Protein AF-A0A3D5BT63-F1 (afdb_monomer)

Foldseek 3Di:
DDPQLLVLLVPDPDDQDDPQLVVLLVVVLVCVVVLQAEEEEAEDVLQCLVVSVVNSVVVDPFAEDEFEDDLVDAPVVRQQVVQDDDDDNDGVLLVCLLVLGAYEYEYHQLLSHDLVNLVVSLVSVVSSVVSNHRHHYYYYHHPNNLVRCPDPSNVSSVVSYDDYHYRDFDDLVSLLVLLQVSQVSSVHDSCLAVDCNVLSVVCVRNNRSSNVLSSVQSVVCVVVVHRDYSVVVVPPDPPVVPDDDDDPDDDDDDDDDDPPPDPPVVVVVVVVVVVVVVVVVVVVVCVVCVPDPVVVVVPPPDDDDDDDDDDDDDDDDDDDDDDDDPPPDDQDAAEDEADAAFKWWWPDKALDPVRVLVCVVVCPPLPWAKEWDFDPDVSIMIIITTHTDSHPVRNCVSCVVVVNNVIDIDGFFKWKKWDQDADPVSLQLLCVLLVHPGNDCSQWDDDPRHIIGTYDGHPDPVRSVVSQVSSVVSVTHMHMYGYD

Sequence (484 aa):
MTDSPFDTASGSTLHFTTPQLEDVFDSVLNEIQSLRPLSCVIGFPKSGKTAFLDRLKTAIDIETLSLAASSEQTLFHILMMHTTPQGESKPVLSKLLREKKRLVLFIDNAHLLTDGDFAFLASLFGLAKQHQSGLQVVLVGNGEIVHRLARPENRAIYSMLGAVWTLPKLTREQSREYIGFLLENAGLAADLISNPEPLIKKAAGVIGILRMLTVTLALRALSTKEACNAEDVLECAPEAAAHPRETPSTAPAPTQHMGARMPRWGVLVLALSMCGIIGLLVFFLSWLMPDLHIMDLVLRSEGTAREATPAPPVPKMEPRPAGPVMQSVAKTVFRKRTKDGPYSVQLGSFATMEAMLLHLPRFKDLDQNLFWNRESGTPASFSLFVGRFESFEQARDYGREHDLQDTQVVFRPFVGTVGPLTNPEQIRHASLLLGLQEPLKVFEQDLVSGVEIQFALERSREDALNQCMEAEKKGMSCAVTQYE

pLDDT: mean 80.8, std 18.03, range [30.97, 98.19]

Radius of gyration: 30.49 Å; Cα contacts (8 Å, |Δi|>4): 651; chains: 1; bounding box: 82×73×83 Å

Secondary structure (DSSP, 8-state):
-PPPHHHHHHT-------HHHHHHHHHHHHHHHTT-SEEEEE--TTSSHHHHHHHHHHH--SEEEEEE--SSS-HHHHHHHHH-SSS--S-HHHHHHHTT--EEEEEETGGG--HHHHHHHHHHHHHHHHTT--EEEEEEE-THHHHHHTSGGGHHHHTTEEEEEEPPPPPHHHHHHHHHHHHHHTT--TTSSS--HHHHHHHTT-HHHHHHHHHHHHHHHHHHTSPPPTHHHHS----TT--------PPPPP---------THHHHHHHHHHHHHHHHHHHHHHHH-TT--GGGTTS---PPP-PPPPPPPPPPPPPPPP----------EEEE--SS--EEEEEEEESSHHHHHHHGGGGGGG-S-EEEEEE--SS-EEEEEEEEESSHHHHHHHHHHTT-TTSEEEE--EEEEEEEE-SHHHHHHHHHHTT-SS--GGGEEEETTEEEEEEEEESSHHHHHHHHHHHHHTT--EEEEEE-

Nearest PDB structures (foldseek):
  7jgr-assembly1_G  TM=7.263E-01  e=8.117E-08  Drosophila melanogaster
  8s0e-assembly1_G  TM=6.514E-01  e=2.762E-07  Homo sapiens
  3hte-assembly1_F  TM=3.970E-01  e=8.528E-05  Escherichia coli K-12
  6qem-assembly1_H  TM=5.641E-01  e=6.550E-03  Escherichia coli
  1c4o-assembly1_A  TM=2.179E-01  e=3.809E-01  Thermus thermophilus HB8

Mean predicted aligned error: 18.2 Å

Structure (mmCIF, N/CA/C/O backbone):
data_AF-A0A3D5BT63-F1
#
_entry.id   AF-A0A3D5BT63-F1
#
loop_
_atom_site.group_PDB
_atom_site.id
_atom_site.type_symbol
_atom_site.label_atom_id
_atom_site.label_alt_id
_atom_site.label_comp_id
_atom_site.label_asym_id
_atom_site.label_entity_id
_atom_site.label_seq_id
_atom_site.pdbx_PDB_ins_code
_atom_site.Cartn_x
_atom_site.Cartn_y
_atom_site.Cartn_z
_atom_site.occupancy
_atom_site.B_iso_or_equiv
_atom_site.auth_seq_id
_atom_site.auth_comp_id
_atom_site.auth_asym_id
_atom_site.auth_atom_id
_atom_site.pdbx_PDB_model_num
ATOM 1 N N . MET A 1 1 ? -11.679 9.552 -33.749 1.00 37.09 1 MET A N 1
ATOM 2 C CA . MET A 1 1 ? -11.743 9.109 -32.345 1.00 37.09 1 MET A CA 1
ATOM 3 C C . MET A 1 1 ? -12.129 7.647 -32.390 1.00 37.09 1 MET A C 1
ATOM 5 O O . MET A 1 1 ? -13.291 7.342 -32.590 1.00 37.09 1 MET A O 1
ATOM 9 N N . THR A 1 2 ? -11.134 6.768 -32.428 1.00 48.16 2 THR A N 1
ATOM 10 C CA . THR A 1 2 ? -11.323 5.318 -32.334 1.00 48.16 2 THR A CA 1
ATOM 11 C C . THR A 1 2 ? -11.264 4.974 -30.856 1.00 48.16 2 THR A C 1
ATOM 13 O O . THR A 1 2 ? -10.234 5.245 -30.236 1.00 48.16 2 THR A O 1
ATOM 16 N N . ASP A 1 3 ? -12.360 4.463 -30.298 1.00 66.94 3 ASP A N 1
ATOM 17 C CA . ASP A 1 3 ? -12.400 3.986 -28.914 1.00 66.94 3 ASP A CA 1
ATOM 18 C C . ASP A 1 3 ? -11.272 2.970 -28.694 1.00 66.94 3 ASP A C 1
ATOM 20 O O . ASP A 1 3 ? -10.987 2.144 -29.569 1.00 66.94 3 ASP A O 1
ATOM 24 N N . SER A 1 4 ? -10.569 3.073 -27.563 1.00 72.94 4 SER A N 1
ATOM 25 C CA . SER A 1 4 ? -9.478 2.150 -27.258 1.00 72.94 4 SER A CA 1
ATOM 26 C C . SER A 1 4 ? -10.053 0.736 -27.128 1.00 72.94 4 SER A C 1
ATOM 28 O O . SER A 1 4 ? -11.036 0.557 -26.405 1.00 72.94 4 SER A O 1
ATOM 30 N N . PRO A 1 5 ? -9.442 -0.298 -27.735 1.00 74.00 5 PRO A N 1
ATOM 31 C CA . PRO A 1 5 ? -9.928 -1.678 -27.617 1.00 74.00 5 PRO A CA 1
ATOM 32 C C . PRO A 1 5 ? -9.968 -2.175 -26.156 1.00 74.00 5 PRO A C 1
ATOM 34 O O . PRO A 1 5 ? -10.695 -3.110 -25.820 1.00 74.00 5 PRO A O 1
ATOM 37 N N . PHE A 1 6 ? -9.233 -1.509 -25.260 1.00 76.38 6 PHE A N 1
ATOM 38 C CA . PHE A 1 6 ? -9.204 -1.795 -23.826 1.00 76.38 6 PHE A CA 1
ATOM 39 C C . PHE A 1 6 ? -10.313 -1.105 -23.016 1.00 76.38 6 PHE A C 1
ATOM 41 O O . PHE A 1 6 ? -10.564 -1.502 -21.874 1.00 76.38 6 PHE A O 1
ATOM 48 N N . ASP A 1 7 ? -10.999 -0.107 -23.576 1.00 67.69 7 ASP A N 1
ATOM 49 C CA . ASP A 1 7 ? -12.104 0.574 -22.890 1.00 67.69 7 ASP A CA 1
ATOM 50 C C . ASP A 1 7 ? -13.349 -0.321 -22.875 1.00 67.69 7 ASP A C 1
ATOM 52 O O . ASP A 1 7 ? -13.989 -0.473 -21.835 1.00 67.69 7 ASP A O 1
ATOM 56 N N . THR A 1 8 ? -13.609 -1.047 -23.969 1.00 57.47 8 THR A N 1
ATOM 57 C CA . THR A 1 8 ? -14.635 -2.102 -24.042 1.00 57.47 8 THR A CA 1
ATOM 58 C C . THR A 1 8 ? -14.369 -3.261 -23.081 1.00 57.47 8 THR A C 1
ATOM 60 O O . THR A 1 8 ? -15.303 -3.777 -22.468 1.00 57.47 8 THR A O 1
ATOM 63 N N . ALA A 1 9 ? -13.100 -3.628 -22.868 1.00 53.59 9 ALA A N 1
ATOM 64 C CA . ALA A 1 9 ? -12.721 -4.680 -21.922 1.00 53.59 9 ALA A CA 1
ATOM 65 C C . ALA A 1 9 ? -13.015 -4.297 -20.458 1.00 53.59 9 ALA A C 1
ATOM 67 O O . ALA A 1 9 ? -13.277 -5.169 -19.630 1.00 53.59 9 ALA A O 1
ATOM 68 N N . SER A 1 10 ? -13.037 -2.997 -20.140 1.00 50.94 10 SER A N 1
ATOM 69 C CA . SER A 1 10 ? -13.349 -2.488 -18.795 1.00 50.94 10 SER A CA 1
ATOM 70 C C . SER A 1 10 ? -14.804 -2.733 -18.383 1.00 50.94 10 SER A C 1
ATOM 72 O O . SER A 1 10 ? -15.089 -2.792 -17.191 1.00 50.94 10 SER A O 1
ATOM 74 N N . GLY A 1 11 ? -15.709 -2.882 -19.358 1.00 49.03 11 GLY A N 1
ATOM 75 C CA . GLY A 1 11 ? -17.116 -3.224 -19.135 1.00 49.03 11 GLY A CA 1
ATOM 76 C C . GLY A 1 11 ? -17.414 -4.725 -19.175 1.00 49.03 11 GLY A C 1
ATOM 77 O O . GLY A 1 11 ? -18.548 -5.120 -18.912 1.00 49.03 11 GLY A O 1
ATOM 78 N N . SER A 1 12 ? -16.432 -5.568 -19.514 1.00 53.25 12 SER A N 1
ATOM 79 C CA . SER A 1 12 ? -16.627 -7.018 -19.537 1.00 53.25 12 SER A CA 1
ATOM 80 C C . SER A 1 12 ? -16.639 -7.575 -18.109 1.00 53.25 12 SER A C 1
ATOM 82 O O . SER A 1 12 ? -15.803 -7.221 -17.282 1.00 53.25 12 SER A O 1
ATOM 84 N N . THR A 1 13 ? -17.584 -8.469 -17.811 1.00 59.44 13 THR A N 1
ATOM 85 C CA . THR A 1 13 ? -17.728 -9.144 -16.503 1.00 59.44 13 THR A CA 1
ATOM 86 C C . THR A 1 13 ? -16.631 -10.178 -16.235 1.00 59.44 13 THR A C 1
ATOM 88 O O . THR A 1 13 ? -16.687 -10.911 -15.247 1.00 59.44 13 THR A O 1
ATOM 91 N N . LEU A 1 14 ? -15.659 -10.299 -17.141 1.00 77.19 14 LEU A N 1
ATOM 92 C CA . LEU A 1 14 ? -14.572 -11.250 -17.028 1.00 77.19 14 LEU A CA 1
ATOM 93 C C . LEU A 1 14 ? -13.526 -10.682 -16.070 1.00 77.19 14 LEU A C 1
ATOM 95 O O . LEU A 1 14 ? -12.903 -9.651 -16.320 1.00 77.19 14 LEU A O 1
ATOM 99 N N . HIS A 1 15 ? -13.328 -11.381 -14.959 1.00 86.12 15 HIS A N 1
ATOM 100 C CA . HIS A 1 15 ? -12.287 -11.082 -13.988 1.00 86.12 15 HIS A CA 1
ATOM 101 C C . HIS A 1 15 ? -11.164 -12.101 -14.143 1.00 86.12 15 HIS A C 1
ATOM 103 O O . HIS A 1 15 ? -11.422 -13.301 -14.198 1.00 86.12 15 HIS A O 1
ATOM 109 N N . PHE A 1 16 ? -9.916 -11.633 -14.190 1.00 91.50 16 PHE A N 1
ATOM 110 C CA . PHE A 1 16 ? -8.779 -12.538 -14.087 1.00 91.50 16 PHE A CA 1
ATOM 111 C C . PHE A 1 16 ? -8.704 -13.094 -12.671 1.00 91.50 16 PHE A C 1
ATOM 113 O O . PHE A 1 16 ? -8.822 -12.341 -11.698 1.00 91.50 16 PHE A O 1
ATOM 120 N N . THR A 1 17 ? -8.488 -14.397 -12.558 1.00 91.38 17 THR A N 1
ATOM 121 C CA . THR A 1 17 ? -8.449 -15.075 -11.271 1.00 91.38 17 THR A CA 1
ATOM 122 C C . THR A 1 17 ? -7.264 -16.019 -11.194 1.00 91.38 17 THR A C 1
ATOM 124 O O . THR A 1 17 ? -6.781 -16.538 -12.198 1.00 91.38 17 THR A O 1
ATOM 127 N N . THR A 1 18 ? -6.759 -16.189 -9.980 1.00 94.31 18 THR A N 1
ATOM 128 C CA . THR A 1 18 ? -5.713 -17.153 -9.652 1.00 94.31 18 THR A CA 1
ATOM 129 C C . THR A 1 18 ? -6.156 -17.917 -8.413 1.00 94.31 18 THR A C 1
ATOM 131 O O . THR A 1 18 ? -6.938 -17.365 -7.637 1.00 94.31 18 THR A O 1
ATOM 134 N N . PRO A 1 19 ? -5.638 -19.131 -8.155 1.00 95.25 19 PRO A N 1
ATOM 135 C CA . PRO A 1 19 ? -6.009 -19.886 -6.960 1.00 95.25 19 PRO A CA 1
ATOM 136 C C . PRO A 1 19 ? -5.868 -19.071 -5.666 1.00 95.25 19 PRO A C 1
ATOM 138 O O . PRO A 1 19 ? -6.777 -19.054 -4.851 1.00 95.25 19 PRO A O 1
ATOM 141 N N . GLN A 1 20 ? -4.792 -18.287 -5.519 1.00 93.44 20 GLN A N 1
ATOM 142 C CA . GLN A 1 20 ? -4.594 -17.472 -4.314 1.00 93.44 20 GLN A CA 1
ATOM 143 C C . GLN A 1 20 ? -5.555 -16.276 -4.230 1.00 93.44 20 GLN A C 1
ATOM 145 O O . GLN A 1 20 ? -5.908 -15.849 -3.133 1.00 93.44 20 GLN A O 1
ATOM 150 N N . LEU A 1 21 ? -5.947 -15.691 -5.369 1.00 94.00 21 LEU A N 1
ATOM 151 C CA . LEU A 1 21 ? -6.955 -14.627 -5.387 1.00 94.00 21 LEU A CA 1
ATOM 152 C C . LEU A 1 21 ? -8.350 -15.181 -5.090 1.00 94.00 21 LEU A C 1
ATOM 154 O O . LEU A 1 21 ? -9.106 -14.508 -4.394 1.00 94.00 21 LEU A O 1
ATOM 158 N N . GLU A 1 22 ? -8.666 -16.383 -5.576 1.00 95.88 22 GLU A N 1
ATOM 159 C CA . GLU A 1 22 ? -9.904 -17.098 -5.247 1.00 95.88 22 GLU A CA 1
ATOM 160 C C . GLU A 1 22 ? -9.974 -17.435 -3.763 1.00 95.88 22 GLU A C 1
ATOM 162 O O . GLU A 1 22 ? -10.962 -17.104 -3.122 1.00 95.88 22 GLU A O 1
ATOM 167 N N . ASP A 1 23 ? -8.896 -17.960 -3.177 1.00 96.62 23 ASP A N 1
ATOM 168 C CA . ASP A 1 23 ? -8.854 -18.265 -1.745 1.00 96.62 23 ASP A CA 1
ATOM 169 C C . ASP A 1 23 ? -9.170 -17.023 -0.891 1.00 96.62 23 ASP A C 1
ATOM 171 O O . ASP A 1 23 ? -9.925 -17.089 0.084 1.00 96.62 23 ASP A O 1
ATOM 175 N N . VAL A 1 24 ? -8.615 -15.861 -1.263 1.00 96.38 24 VAL A N 1
ATOM 176 C CA . VAL A 1 24 ? -8.905 -14.583 -0.594 1.00 96.38 24 VAL A CA 1
ATOM 177 C C . VAL A 1 24 ? -10.340 -14.131 -0.864 1.00 96.38 24 VAL A C 1
ATOM 179 O O . VAL A 1 24 ? -11.015 -13.681 0.060 1.00 96.38 24 VAL A O 1
ATOM 182 N N . PHE A 1 25 ? -10.814 -14.248 -2.104 1.00 97.06 25 PHE A N 1
ATOM 183 C CA . PHE A 1 25 ? -12.175 -13.887 -2.492 1.00 97.06 25 PHE A CA 1
ATOM 184 C C . PHE A 1 25 ? -13.216 -14.694 -1.711 1.00 97.06 25 PHE A C 1
ATOM 186 O O . PHE A 1 25 ? -14.074 -14.104 -1.053 1.00 97.06 25 PHE A O 1
ATOM 193 N N . ASP A 1 26 ? -13.087 -16.018 -1.704 1.00 97.06 26 ASP A N 1
ATOM 194 C CA . ASP A 1 26 ? -13.966 -16.938 -0.990 1.00 97.06 26 ASP A CA 1
ATOM 195 C C . ASP A 1 26 ? -13.904 -16.702 0.516 1.00 97.06 26 ASP A C 1
ATOM 197 O O . ASP A 1 26 ? -14.933 -16.703 1.190 1.00 97.06 26 ASP A O 1
ATOM 201 N N . SER A 1 27 ? -12.718 -16.426 1.065 1.00 96.88 27 SER A N 1
ATOM 202 C CA . SER A 1 27 ? -12.574 -16.091 2.485 1.00 96.88 27 SER A CA 1
ATOM 203 C C . SER A 1 27 ? -13.329 -14.812 2.856 1.00 96.88 27 SER A C 1
ATOM 205 O O . SER A 1 27 ? -14.048 -14.794 3.856 1.00 96.88 27 SER A O 1
ATOM 207 N N . VAL A 1 28 ? -13.211 -13.756 2.045 1.00 96.31 28 VAL A N 1
ATOM 208 C CA . VAL A 1 28 ? -13.929 -12.492 2.265 1.00 96.31 28 VAL A CA 1
ATOM 209 C C . VAL A 1 28 ? -15.435 -12.688 2.089 1.00 96.31 28 VAL A C 1
ATOM 211 O O . VAL A 1 28 ? -16.218 -12.195 2.900 1.00 96.31 28 VAL A O 1
ATOM 214 N N . LEU A 1 29 ? -15.854 -13.441 1.071 1.00 96.00 29 LEU A N 1
ATOM 215 C CA . LEU A 1 29 ? -17.261 -13.737 0.811 1.00 96.00 29 LEU A CA 1
ATOM 216 C C . LEU A 1 29 ? -17.889 -14.540 1.959 1.00 96.00 29 LEU A C 1
ATOM 218 O O . LEU A 1 29 ? -18.969 -14.189 2.440 1.00 96.00 29 LEU A O 1
ATOM 222 N N . ASN A 1 30 ? -17.190 -15.564 2.451 1.00 95.69 30 ASN A N 1
ATOM 223 C CA . ASN A 1 30 ? -17.595 -16.342 3.619 1.00 95.69 30 ASN A CA 1
ATOM 224 C C . ASN A 1 30 ? -17.692 -15.460 4.869 1.00 95.69 30 ASN A C 1
ATOM 226 O O . ASN A 1 30 ? -18.628 -15.601 5.658 1.00 95.69 30 ASN A O 1
ATOM 230 N N . GLU A 1 31 ? -16.769 -14.514 5.050 1.00 94.44 31 GLU A N 1
ATOM 231 C CA . GLU A 1 31 ? -16.802 -13.616 6.200 1.00 94.44 31 GLU A CA 1
ATOM 232 C C . GLU A 1 31 ? -17.995 -12.652 6.152 1.00 94.44 31 GLU A C 1
ATOM 234 O O . GLU A 1 31 ? -18.712 -12.513 7.150 1.00 94.44 31 GLU A O 1
ATOM 239 N N . ILE A 1 32 ? -18.275 -12.085 4.974 1.00 93.88 32 ILE A N 1
ATOM 240 C CA . ILE A 1 32 ? -19.485 -11.301 4.703 1.00 93.88 32 ILE A CA 1
ATOM 241 C C . ILE A 1 32 ? -20.705 -12.147 5.078 1.00 93.88 32 ILE A C 1
ATOM 243 O O . ILE A 1 32 ? -21.502 -11.745 5.930 1.00 93.88 32 ILE A O 1
ATOM 247 N N . GLN A 1 33 ? -20.837 -13.361 4.533 1.00 93.56 33 GLN A N 1
ATOM 248 C CA . GLN A 1 33 ? -21.936 -14.289 4.834 1.00 93.56 33 GLN A CA 1
ATOM 249 C C . GLN A 1 33 ? -22.070 -14.612 6.331 1.00 93.56 33 GLN A C 1
ATOM 251 O O . GLN A 1 33 ? -23.194 -14.645 6.831 1.00 93.56 33 GLN A O 1
ATOM 256 N N . SER A 1 34 ? -20.954 -14.747 7.053 1.00 92.88 34 SER A N 1
ATOM 257 C CA . SER A 1 34 ? -20.907 -15.035 8.496 1.00 92.88 34 SER A CA 1
ATOM 258 C C . SER A 1 34 ? -21.314 -13.870 9.409 1.00 92.88 34 SER A C 1
ATOM 260 O O . SER A 1 34 ? -21.309 -14.004 10.632 1.00 92.88 34 SER A O 1
ATOM 262 N N . LEU A 1 35 ? -21.698 -12.729 8.833 1.00 92.00 35 LEU A N 1
ATOM 263 C CA . LEU A 1 35 ? -22.157 -11.546 9.558 1.00 92.00 35 LEU A CA 1
ATOM 264 C C . LEU A 1 35 ? -21.100 -10.864 10.431 1.00 92.00 35 LEU A C 1
ATOM 266 O O . LEU A 1 35 ? -21.445 -10.236 11.435 1.00 92.00 35 LEU A O 1
ATOM 270 N N . ARG A 1 36 ? -19.821 -10.921 10.041 1.00 92.88 36 ARG A N 1
ATOM 271 C CA . ARG A 1 36 ? -18.804 -10.100 10.706 1.00 92.88 36 ARG A CA 1
ATOM 272 C C . ARG A 1 36 ? -19.041 -8.614 10.411 1.00 92.88 36 ARG A C 1
ATOM 274 O O . ARG A 1 36 ? -19.321 -8.259 9.268 1.00 92.88 36 ARG A O 1
ATOM 281 N N . PRO A 1 37 ? -18.960 -7.740 11.430 1.00 94.94 37 PRO A N 1
ATOM 282 C CA . PRO A 1 37 ? -19.290 -6.330 11.265 1.00 94.94 37 PRO A CA 1
ATOM 283 C C . PRO A 1 37 ? -18.252 -5.590 10.421 1.00 94.94 37 PRO A C 1
ATOM 285 O O . PRO A 1 37 ? -18.629 -4.737 9.624 1.00 94.94 37 PRO A O 1
ATOM 288 N N . LEU A 1 38 ? -16.964 -5.904 10.573 1.00 96.81 38 LEU A N 1
ATOM 289 C CA . LEU A 1 38 ? -15.884 -5.202 9.891 1.00 96.81 38 LEU A CA 1
ATOM 290 C C . LEU A 1 38 ? -14.843 -6.183 9.356 1.00 96.81 38 LEU A C 1
ATOM 292 O O . LEU A 1 38 ? -14.290 -6.979 10.108 1.00 96.81 38 LEU A O 1
ATOM 296 N N . SER A 1 39 ? -14.531 -6.049 8.076 1.00 97.12 39 SER A N 1
ATOM 297 C CA . SER A 1 39 ? -13.579 -6.880 7.341 1.00 97.12 39 SER A CA 1
ATOM 298 C C . SER A 1 39 ? -12.620 -5.970 6.567 1.00 97.12 39 SER A C 1
ATOM 300 O O . SER A 1 39 ? -13.022 -4.893 6.120 1.00 97.12 39 SER A O 1
ATOM 302 N N . CYS A 1 40 ? -11.346 -6.352 6.422 1.00 97.88 40 CYS A N 1
ATOM 303 C CA . CYS A 1 40 ? -10.341 -5.492 5.784 1.00 97.88 40 CYS A CA 1
ATOM 304 C C . CYS A 1 40 ? -9.513 -6.238 4.735 1.00 97.88 40 CYS A C 1
ATOM 306 O O . CYS A 1 40 ? -8.867 -7.237 5.034 1.00 97.88 40 CYS A O 1
ATOM 308 N N . VAL A 1 41 ? -9.481 -5.718 3.512 1.00 98.00 41 VAL A N 1
ATOM 309 C CA . VAL A 1 41 ? -8.675 -6.239 2.408 1.00 98.00 41 VAL A CA 1
ATOM 310 C C . VAL A 1 41 ? -7.606 -5.216 2.053 1.00 98.00 41 VAL A C 1
ATOM 312 O O . VAL A 1 41 ? -7.889 -4.104 1.603 1.00 98.00 41 VAL A O 1
ATOM 315 N N . ILE A 1 42 ? -6.349 -5.596 2.244 1.00 96.25 42 ILE A N 1
ATOM 316 C CA . ILE A 1 42 ? -5.198 -4.765 1.919 1.00 96.25 42 ILE A CA 1
ATOM 317 C C . ILE A 1 42 ? -4.488 -5.266 0.668 1.00 96.25 42 ILE A C 1
ATOM 319 O O . ILE A 1 42 ? -4.507 -6.443 0.329 1.00 96.25 42 ILE A O 1
ATOM 323 N N . GLY A 1 43 ? -3.821 -4.363 -0.034 1.00 92.12 43 GLY A N 1
ATOM 324 C CA . GLY A 1 43 ? -2.978 -4.716 -1.167 1.00 92.12 43 GLY A CA 1
ATOM 325 C C . GLY A 1 43 ? -2.074 -3.563 -1.559 1.00 92.12 43 GLY A C 1
ATOM 326 O O . GLY A 1 43 ? -2.317 -2.412 -1.183 1.00 92.12 43 GLY A O 1
ATOM 327 N N . PHE A 1 44 ? -1.039 -3.857 -2.341 1.00 84.69 44 PHE A N 1
ATOM 328 C CA . PHE A 1 44 ? -0.133 -2.837 -2.864 1.00 84.69 44 PHE A CA 1
ATOM 329 C C . PHE A 1 44 ? -0.885 -1.787 -3.703 1.00 84.69 44 PHE A C 1
ATOM 331 O O . PHE A 1 44 ? -1.962 -2.067 -4.253 1.00 84.69 44 PHE A O 1
ATOM 338 N N . PRO A 1 45 ? -0.351 -0.562 -3.841 1.00 85.56 45 PRO A N 1
ATOM 339 C CA . PRO A 1 45 ? -0.854 0.377 -4.833 1.00 85.56 45 PRO A CA 1
ATOM 340 C C . PRO A 1 45 ? -0.959 -0.312 -6.198 1.00 85.56 45 PRO A C 1
ATOM 342 O O . PRO A 1 45 ? -0.033 -0.998 -6.625 1.00 85.56 45 PRO A O 1
ATOM 345 N N . LYS A 1 46 ? -2.110 -0.158 -6.862 1.00 86.75 46 LYS A N 1
ATOM 346 C CA . LYS A 1 46 ? -2.406 -0.799 -8.154 1.00 86.75 46 LYS A CA 1
ATOM 347 C C . LYS A 1 46 ? -2.446 -2.340 -8.126 1.00 86.75 46 LYS A C 1
ATOM 349 O O . LYS A 1 46 ? -2.316 -2.960 -9.170 1.00 86.75 46 LYS A O 1
ATOM 354 N N . SER A 1 47 ? -2.692 -2.992 -6.989 1.00 89.12 47 SER A N 1
ATOM 355 C CA . SER A 1 47 ? -2.814 -4.463 -6.916 1.00 89.12 47 SER A CA 1
ATOM 356 C C . SER A 1 47 ? -4.153 -5.039 -7.414 1.00 89.12 47 SER A C 1
ATOM 358 O O . SER A 1 47 ? -4.439 -6.194 -7.138 1.00 89.12 47 SER A O 1
ATOM 360 N N . GLY A 1 48 ? -5.007 -4.257 -8.085 1.00 90.19 48 GLY A N 1
ATOM 361 C CA . GLY A 1 48 ? -6.325 -4.730 -8.544 1.00 90.19 48 GLY A CA 1
ATOM 362 C C . GLY A 1 48 ? -7.444 -4.689 -7.491 1.00 90.19 48 GLY A C 1
ATOM 363 O O . GLY A 1 48 ? -8.482 -5.306 -7.691 1.00 90.19 48 GLY A O 1
ATOM 364 N N . LYS A 1 49 ? -7.262 -3.936 -6.397 1.00 93.44 49 LYS A N 1
ATOM 365 C CA . LYS A 1 49 ? -8.246 -3.778 -5.307 1.00 93.44 49 LYS A CA 1
ATOM 366 C C . LYS A 1 49 ? -9.655 -3.403 -5.773 1.00 93.44 49 LYS A C 1
ATOM 368 O O . LYS A 1 49 ? -10.613 -4.043 -5.361 1.00 93.44 49 LYS A O 1
ATOM 373 N N . THR A 1 50 ? -9.771 -2.413 -6.653 1.00 91.38 50 THR A N 1
ATOM 374 C CA . THR A 1 50 ? -11.068 -1.962 -7.174 1.00 91.38 50 THR A CA 1
ATOM 375 C C . THR A 1 50 ? -11.758 -3.065 -7.980 1.00 91.38 50 THR A C 1
ATOM 377 O O . THR A 1 50 ? -12.916 -3.362 -7.725 1.00 91.38 50 THR A O 1
ATOM 380 N N . ALA A 1 51 ? -11.025 -3.774 -8.849 1.00 90.81 51 ALA A N 1
ATOM 381 C CA . ALA A 1 51 ? -11.574 -4.899 -9.613 1.00 90.81 51 ALA A CA 1
ATOM 382 C C . ALA A 1 51 ? -12.013 -6.068 -8.712 1.00 90.81 51 ALA A C 1
ATOM 384 O O . ALA A 1 51 ? -13.040 -6.693 -8.964 1.00 90.81 51 ALA A O 1
ATOM 385 N N . PHE A 1 52 ? -11.257 -6.344 -7.644 1.00 93.94 52 PHE A N 1
ATOM 386 C CA . PHE A 1 52 ? -11.629 -7.324 -6.621 1.00 93.94 52 PHE A CA 1
ATOM 387 C C . PHE A 1 52 ? -12.930 -6.929 -5.902 1.00 93.94 52 PHE A C 1
ATOM 389 O O . PHE A 1 52 ? -13.823 -7.753 -5.718 1.00 93.94 52 PHE A O 1
ATOM 396 N N . LEU A 1 53 ? -13.059 -5.654 -5.534 1.00 93.88 53 LEU A N 1
ATOM 397 C CA . LEU A 1 53 ? -14.236 -5.109 -4.861 1.00 93.88 53 LEU A CA 1
ATOM 398 C C . LEU A 1 53 ? -15.465 -5.080 -5.783 1.00 93.88 53 LEU A C 1
ATOM 400 O O . LEU A 1 53 ? -16.561 -5.401 -5.335 1.00 93.88 53 LEU A O 1
ATOM 404 N N . ASP A 1 54 ? -15.299 -4.782 -7.070 1.00 92.19 54 ASP A N 1
ATOM 405 C CA . ASP A 1 54 ? -16.391 -4.850 -8.047 1.00 92.19 54 ASP A CA 1
ATOM 406 C C . ASP A 1 54 ? -16.878 -6.285 -8.265 1.00 92.19 54 ASP A C 1
ATOM 408 O O . ASP A 1 54 ? -18.085 -6.521 -8.296 1.00 92.19 54 ASP A O 1
ATOM 412 N N . ARG A 1 55 ? -15.960 -7.258 -8.298 1.00 93.38 55 ARG A N 1
ATOM 413 C CA . ARG A 1 55 ? -16.315 -8.682 -8.324 1.00 93.38 55 ARG A CA 1
ATOM 414 C C . ARG A 1 55 ? -17.074 -9.116 -7.065 1.00 93.38 55 ARG A C 1
ATOM 416 O O . ARG A 1 55 ? -18.006 -9.908 -7.144 1.00 93.38 55 ARG A O 1
ATOM 423 N N . LEU A 1 56 ? -16.690 -8.613 -5.889 1.00 94.00 56 LEU A N 1
ATOM 424 C CA . LEU A 1 56 ? -17.419 -8.915 -4.653 1.00 94.00 56 LEU A CA 1
ATOM 425 C C . LEU A 1 56 ? -18.848 -8.374 -4.703 1.00 94.00 56 LEU A C 1
ATOM 427 O O . LEU A 1 56 ? -19.772 -9.086 -4.326 1.00 94.00 56 LEU A O 1
ATOM 431 N N . LYS A 1 57 ? -19.048 -7.148 -5.203 1.00 92.62 57 LYS A N 1
ATOM 432 C CA . LYS A 1 57 ? -20.393 -6.566 -5.340 1.00 92.62 57 LYS A CA 1
ATOM 433 C C . LYS A 1 57 ? -21.292 -7.407 -6.236 1.00 92.62 57 LYS A C 1
ATOM 435 O O . LYS A 1 57 ? -22.447 -7.612 -5.893 1.00 92.62 57 LYS A O 1
ATOM 440 N N . THR A 1 58 ? -20.775 -7.891 -7.366 1.00 91.75 58 THR A N 1
ATOM 441 C CA . THR A 1 58 ? -21.570 -8.697 -8.306 1.00 91.75 58 THR A CA 1
ATOM 442 C C . THR A 1 58 ? -21.894 -10.089 -7.767 1.00 91.75 58 THR A C 1
ATOM 444 O O . THR A 1 58 ? -22.897 -10.669 -8.169 1.00 91.75 58 THR A O 1
ATOM 447 N N . ALA A 1 59 ? -21.088 -10.616 -6.840 1.00 92.88 59 ALA A N 1
ATOM 448 C CA . ALA A 1 59 ? -21.310 -11.922 -6.220 1.00 92.88 59 ALA A CA 1
ATOM 449 C C . ALA A 1 59 ? -22.281 -11.900 -5.024 1.00 92.88 59 ALA A C 1
ATOM 451 O O . ALA A 1 59 ? -22.696 -12.960 -4.553 1.00 92.88 59 ALA A O 1
ATOM 452 N N . ILE A 1 60 ? -22.626 -10.722 -4.500 1.00 92.69 60 ILE A N 1
ATOM 453 C CA . ILE A 1 60 ? -23.427 -10.578 -3.282 1.00 92.69 60 ILE A CA 1
ATOM 454 C C . ILE A 1 60 ? -24.856 -10.157 -3.636 1.00 92.69 60 ILE A C 1
ATOM 456 O O . ILE A 1 60 ? -25.085 -9.052 -4.109 1.00 92.69 60 ILE A O 1
ATOM 460 N N . ASP A 1 61 ? -25.832 -11.007 -3.309 1.00 89.50 61 ASP A N 1
ATOM 461 C CA . ASP A 1 61 ? -27.275 -10.748 -3.495 1.00 89.50 61 ASP A CA 1
ATOM 462 C C . ASP A 1 61 ? -27.900 -9.940 -2.334 1.00 89.50 61 ASP A C 1
ATOM 464 O O . ASP A 1 61 ? -29.034 -10.145 -1.909 1.00 89.50 61 ASP A O 1
ATOM 468 N N . ILE A 1 62 ? -27.112 -9.061 -1.718 1.00 89.12 62 ILE A N 1
ATOM 469 C CA . ILE A 1 62 ? -27.520 -8.243 -0.569 1.00 89.12 62 ILE A CA 1
ATOM 470 C C . ILE A 1 62 ? -27.430 -6.781 -0.986 1.00 89.12 62 ILE A C 1
ATOM 472 O O . ILE A 1 62 ? -26.687 -6.431 -1.895 1.00 89.12 62 ILE A O 1
ATOM 476 N N . GLU A 1 63 ? -28.169 -5.902 -0.318 1.00 90.25 63 GLU A N 1
ATOM 477 C CA . GLU A 1 63 ? -28.050 -4.472 -0.559 1.00 90.25 63 GLU A CA 1
ATOM 478 C C . GLU A 1 63 ? -26.615 -4.002 -0.268 1.00 90.25 63 GLU A C 1
ATOM 480 O O . GLU A 1 63 ? -26.111 -4.122 0.854 1.00 90.25 63 GLU A O 1
ATOM 485 N N . THR A 1 64 ? -25.938 -3.499 -1.301 1.00 91.50 64 THR A N 1
ATOM 486 C CA . THR A 1 64 ? -24.561 -3.004 -1.217 1.00 91.50 64 THR A CA 1
ATOM 487 C C . THR A 1 64 ? -24.509 -1.504 -1.465 1.00 91.50 64 THR A C 1
ATOM 489 O O . THR A 1 64 ? -25.131 -1.010 -2.404 1.00 91.50 64 THR A O 1
ATOM 492 N N . LEU A 1 65 ? -23.692 -0.790 -0.694 1.00 91.44 65 LEU A N 1
ATOM 493 C CA . LEU A 1 65 ? -23.313 0.595 -0.970 1.00 91.44 65 LEU A CA 1
ATOM 494 C C . LEU A 1 65 ? -21.797 0.657 -1.153 1.00 91.44 65 LEU A C 1
ATOM 496 O O . LEU A 1 65 ? -21.063 0.111 -0.338 1.00 91.44 65 LEU A O 1
ATOM 500 N N . SER A 1 66 ? -21.319 1.316 -2.208 1.00 92.12 66 SER A N 1
ATOM 501 C CA . SER A 1 66 ? -19.886 1.480 -2.468 1.00 92.12 66 SER A CA 1
ATOM 502 C C . SER A 1 66 ? -19.496 2.940 -2.382 1.00 92.12 66 SER A C 1
ATOM 504 O O . SER A 1 66 ? -20.087 3.768 -3.067 1.00 92.12 66 SER A O 1
ATOM 506 N N . LEU A 1 67 ? -18.461 3.231 -1.604 1.00 93.88 67 LEU A N 1
ATOM 507 C CA . LEU A 1 67 ? -17.867 4.554 -1.464 1.00 93.88 67 LEU A CA 1
ATOM 508 C C . LEU A 1 67 ? -16.373 4.466 -1.772 1.00 93.88 67 LEU A C 1
ATOM 510 O O . LEU A 1 67 ? -15.736 3.457 -1.476 1.00 93.88 67 LEU A O 1
ATOM 514 N N . ALA A 1 68 ? -15.808 5.526 -2.339 1.00 94.12 68 ALA A N 1
ATOM 515 C CA . ALA A 1 68 ? -14.365 5.694 -2.448 1.00 94.12 68 ALA A CA 1
ATOM 516 C C . ALA A 1 68 ? -13.940 6.770 -1.449 1.00 94.12 68 ALA A C 1
ATOM 518 O O . ALA A 1 68 ? -14.430 7.895 -1.516 1.00 94.12 68 ALA A O 1
ATOM 519 N N . ALA A 1 69 ? -13.064 6.426 -0.507 1.00 93.75 69 ALA A N 1
ATOM 520 C CA . ALA A 1 69 ? -12.526 7.397 0.435 1.00 93.75 69 ALA A CA 1
ATOM 521 C C . ALA A 1 69 ? -11.645 8.427 -0.291 1.00 93.75 69 ALA A C 1
ATOM 523 O O . ALA A 1 69 ? -10.984 8.110 -1.282 1.00 93.75 69 ALA A O 1
ATOM 524 N N . SER A 1 70 ? -11.629 9.653 0.229 1.00 91.75 70 SER A N 1
ATOM 525 C CA . SER A 1 70 ? -10.832 10.773 -0.274 1.00 91.75 70 SER A CA 1
ATOM 526 C C . SER A 1 70 ? -10.174 11.491 0.900 1.00 91.75 70 SER A C 1
ATOM 528 O O . SER A 1 70 ? -10.743 11.547 1.984 1.00 91.75 70 SER A O 1
ATOM 530 N N . SER A 1 71 ? -8.988 12.060 0.689 1.00 85.69 71 SER A N 1
ATOM 531 C CA . SER A 1 71 ? -8.326 12.908 1.687 1.00 85.69 71 SER A CA 1
ATOM 532 C C . SER A 1 71 ? -8.983 14.282 1.835 1.00 85.69 71 SER A C 1
ATOM 534 O O . SER A 1 71 ? -8.775 14.955 2.838 1.00 85.69 71 SER A O 1
ATOM 536 N N . GLU A 1 72 ? -9.747 14.720 0.834 1.00 85.81 72 GLU A N 1
ATOM 537 C CA . GLU A 1 72 ? -10.345 16.060 0.796 1.00 85.81 72 GLU A CA 1
ATOM 538 C C . GLU A 1 72 ? -11.702 16.130 1.505 1.00 85.81 72 GLU A C 1
ATOM 540 O O . GLU A 1 72 ? -12.156 17.209 1.883 1.00 85.81 72 GLU A O 1
ATOM 545 N N . GLN A 1 73 ? -12.376 14.990 1.663 1.00 87.25 73 GLN A N 1
ATOM 546 C CA . GLN A 1 73 ? -13.746 14.919 2.162 1.00 87.25 73 GLN A CA 1
ATOM 547 C C . GLN A 1 73 ? -13.882 13.811 3.196 1.00 87.25 73 GLN A C 1
ATOM 549 O O . GLN A 1 73 ? -13.399 12.700 2.998 1.00 87.25 73 GLN A O 1
ATOM 554 N N . THR A 1 74 ? -14.606 14.093 4.278 1.00 90.19 74 THR A N 1
ATOM 555 C CA . THR A 1 74 ? -14.909 13.080 5.292 1.00 90.19 74 THR A CA 1
ATOM 556 C C . THR A 1 74 ? -15.856 12.024 4.734 1.00 90.19 74 THR A C 1
ATOM 558 O O . THR A 1 74 ? -16.711 12.306 3.886 1.00 90.19 74 THR A O 1
ATOM 561 N N . LEU A 1 75 ? -15.767 10.805 5.264 1.00 89.56 75 LEU A N 1
ATOM 562 C CA . LEU A 1 75 ? -16.649 9.698 4.901 1.00 89.56 75 LEU A CA 1
ATOM 563 C C . LEU A 1 75 ? -18.122 10.075 5.096 1.00 89.56 75 LEU A C 1
ATOM 565 O O . LEU A 1 75 ? -18.972 9.707 4.288 1.00 89.56 75 LEU A O 1
ATOM 569 N N . PHE A 1 76 ? -18.417 10.855 6.140 1.00 86.44 76 PHE A N 1
ATOM 570 C CA . PHE A 1 76 ? -19.749 11.402 6.378 1.00 86.44 76 PHE A CA 1
ATOM 571 C C . PHE A 1 76 ? -20.242 12.242 5.194 1.00 86.44 76 PHE A C 1
ATOM 573 O O . PHE A 1 76 ? -21.364 12.048 4.732 1.00 86.44 76 PHE A O 1
ATOM 580 N N . HIS A 1 77 ? -19.409 13.147 4.674 1.00 85.31 77 HIS A N 1
ATOM 581 C CA . HIS A 1 77 ? -19.785 14.004 3.553 1.00 85.31 77 HIS A CA 1
ATOM 582 C C . HIS A 1 77 ? -20.006 13.199 2.266 1.00 85.31 77 HIS A C 1
ATOM 584 O O . HIS A 1 77 ? -21.028 13.372 1.603 1.00 85.31 77 HIS A O 1
ATOM 590 N N . ILE A 1 78 ? -19.108 12.256 1.966 1.00 85.56 78 ILE A N 1
ATOM 591 C CA . ILE A 1 78 ? -19.220 11.362 0.801 1.00 85.56 78 ILE A CA 1
ATOM 592 C C . ILE A 1 78 ? -20.515 10.542 0.881 1.00 85.56 78 ILE A C 1
ATOM 594 O O . ILE A 1 78 ? -21.256 10.416 -0.096 1.00 85.56 78 ILE A O 1
ATOM 598 N N . LEU A 1 79 ? -20.832 10.025 2.068 1.00 84.88 79 LEU A N 1
ATOM 599 C CA . LEU A 1 79 ? -22.045 9.254 2.297 1.00 84.88 79 LEU A CA 1
ATOM 600 C C . LEU A 1 79 ? -23.309 10.113 2.144 1.00 84.88 79 LEU A C 1
ATOM 602 O O . LEU A 1 79 ? -24.298 9.652 1.574 1.00 84.88 79 LEU A O 1
ATOM 606 N N . MET A 1 80 ? -23.283 11.369 2.595 1.00 80.12 80 MET A N 1
ATOM 607 C CA . MET A 1 80 ? -24.388 12.306 2.377 1.00 80.12 80 MET A CA 1
ATOM 608 C C . MET A 1 80 ? -24.605 12.578 0.884 1.00 80.12 80 MET A C 1
ATOM 610 O O . MET A 1 80 ? -25.741 12.507 0.429 1.00 80.12 80 MET A O 1
ATOM 614 N N . MET A 1 81 ? -23.538 12.784 0.107 1.00 79.75 81 MET A N 1
ATOM 615 C CA . MET A 1 81 ? -23.621 13.010 -1.344 1.00 79.75 81 MET A CA 1
ATOM 616 C C . MET A 1 81 ? -24.225 11.819 -2.101 1.00 79.75 81 MET A C 1
ATOM 618 O O . MET A 1 81 ? -25.024 12.004 -3.015 1.00 79.75 81 MET A O 1
ATOM 622 N N . HIS A 1 82 ? -23.893 10.589 -1.701 1.00 72.56 82 HIS A N 1
ATOM 623 C CA . HIS A 1 82 ? -24.452 9.377 -2.311 1.00 72.56 82 HIS A CA 1
ATOM 624 C C . HIS A 1 82 ? -25.912 9.099 -1.928 1.00 72.56 82 HIS A C 1
ATOM 626 O O . HIS A 1 82 ? -26.564 8.271 -2.562 1.00 72.56 82 HIS A O 1
ATOM 632 N N . THR A 1 83 ? -26.433 9.757 -0.890 1.00 66.00 83 THR A N 1
ATOM 633 C CA . THR A 1 83 ? -27.756 9.462 -0.326 1.00 66.00 83 THR A CA 1
ATOM 634 C C . THR A 1 83 ? -28.809 10.536 -0.598 1.00 66.00 83 THR A C 1
ATOM 636 O O . THR A 1 83 ? -29.963 10.334 -0.233 1.00 66.00 83 THR A O 1
ATOM 639 N N . THR A 1 84 ? -28.476 11.635 -1.279 1.00 53.66 84 THR A N 1
ATOM 640 C CA . THR A 1 84 ? -29.424 12.710 -1.623 1.00 53.66 84 THR A CA 1
ATOM 641 C C . THR A 1 84 ? -29.589 12.908 -3.136 1.00 53.66 84 THR A C 1
ATOM 643 O O . THR A 1 84 ? -29.118 13.900 -3.695 1.00 53.66 84 THR A O 1
ATOM 646 N N . PRO A 1 85 ? -30.336 12.041 -3.844 1.00 50.66 85 PRO A N 1
ATOM 647 C CA . PRO A 1 85 ? -30.906 12.434 -5.121 1.00 50.66 85 PRO A CA 1
ATOM 648 C C . PRO A 1 85 ? -32.129 13.323 -4.834 1.00 50.66 85 PRO A C 1
ATOM 650 O O . PRO A 1 85 ? -33.154 12.842 -4.371 1.00 50.66 85 PRO A O 1
ATOM 653 N N . GLN A 1 86 ? -32.008 14.629 -5.084 1.00 44.69 86 GLN A N 1
ATOM 654 C CA . GLN A 1 86 ? -33.104 15.617 -5.068 1.00 44.69 86 GLN A CA 1
ATOM 655 C C . GLN A 1 86 ? -33.881 15.787 -3.737 1.00 44.69 86 GLN A C 1
ATOM 657 O O . GLN A 1 86 ? -34.916 15.179 -3.494 1.00 44.69 86 GLN A O 1
ATOM 662 N N . GLY A 1 87 ? -33.462 16.756 -2.918 1.00 43.50 87 GLY A N 1
ATOM 663 C CA . GLY A 1 87 ? -34.398 17.587 -2.139 1.00 43.50 87 GLY A CA 1
ATOM 664 C C . GLY A 1 87 ? -34.891 17.100 -0.769 1.00 43.50 87 GLY A C 1
ATOM 665 O O . GLY A 1 87 ? -35.339 17.945 0.002 1.00 43.50 87 GLY A O 1
ATOM 666 N N . GLU A 1 88 ? -34.770 15.822 -0.396 1.00 42.25 88 GLU A N 1
ATOM 667 C CA . GLU A 1 88 ? -35.137 15.362 0.957 1.00 42.25 88 GLU A CA 1
ATOM 668 C C . GLU A 1 88 ? -33.915 14.984 1.806 1.00 42.25 88 GLU A C 1
ATOM 670 O O . GLU A 1 88 ? -33.170 14.051 1.525 1.00 42.25 88 GLU A O 1
ATOM 675 N N . SER A 1 89 ? -33.719 15.728 2.895 1.00 44.34 89 SER A N 1
ATOM 676 C CA . SER A 1 89 ? -32.551 15.699 3.785 1.00 44.34 89 SER A CA 1
ATOM 677 C C . SER A 1 89 ? -32.552 14.570 4.826 1.00 44.34 89 SER A C 1
ATOM 679 O O . SER A 1 89 ? -31.838 14.652 5.828 1.00 44.34 89 SER A O 1
ATOM 681 N N . LYS A 1 90 ? -33.342 13.505 4.631 1.00 50.25 90 LYS A N 1
ATOM 682 C CA . LYS A 1 90 ? -33.237 12.306 5.475 1.00 50.25 90 LYS A CA 1
ATOM 683 C C . LYS A 1 90 ? -32.282 11.314 4.813 1.00 50.25 90 LYS A C 1
ATOM 685 O O . LYS A 1 90 ? -32.576 10.856 3.712 1.00 50.25 90 LYS A O 1
ATOM 690 N N . PRO A 1 91 ? -31.164 10.950 5.467 1.00 61.47 91 PRO A N 1
ATOM 691 C CA . PRO A 1 91 ? -30.123 10.166 4.822 1.00 61.47 91 PRO A CA 1
ATOM 692 C C . PRO A 1 91 ? -30.675 8.780 4.506 1.00 61.47 91 PRO A C 1
ATOM 694 O O . PRO A 1 91 ? -31.126 8.076 5.417 1.00 61.47 91 PRO A O 1
ATOM 697 N N . VAL A 1 92 ? -30.632 8.389 3.229 1.00 67.00 92 VAL A N 1
ATOM 698 C CA . VAL A 1 92 ? -31.039 7.063 2.732 1.00 67.00 92 VAL A CA 1
ATOM 699 C C . VAL A 1 92 ? -30.453 5.956 3.600 1.00 67.00 92 VAL A C 1
ATOM 701 O O . VAL A 1 92 ? -31.166 5.021 3.927 1.00 67.00 92 VAL A O 1
ATOM 704 N N . LEU A 1 93 ? -29.235 6.118 4.124 1.00 70.62 93 LEU A N 1
ATOM 705 C CA . LEU A 1 93 ? -28.649 5.171 5.070 1.00 70.62 93 LEU A CA 1
ATOM 706 C C . LEU A 1 93 ? -29.514 4.938 6.319 1.00 70.62 93 LEU A C 1
ATOM 708 O O . LEU A 1 93 ? -29.746 3.801 6.703 1.00 70.62 93 LEU A O 1
ATOM 712 N N . SER A 1 94 ? -30.051 5.990 6.940 1.00 71.06 94 SER A N 1
ATOM 713 C CA . SER A 1 94 ? -30.948 5.832 8.094 1.00 71.06 94 SER A CA 1
ATOM 714 C C . SER A 1 94 ? -32.260 5.142 7.722 1.00 71.06 94 SER A C 1
ATOM 716 O O . SER A 1 94 ? -32.824 4.427 8.546 1.00 71.06 94 SER A O 1
ATOM 718 N N . LYS A 1 95 ? -32.738 5.328 6.486 1.00 74.88 95 LYS A N 1
ATOM 719 C CA . LYS A 1 95 ? -33.909 4.624 5.959 1.00 74.88 95 LYS A CA 1
ATOM 720 C C . LYS A 1 95 ? -33.587 3.145 5.732 1.00 74.88 95 LYS A C 1
ATOM 722 O O . LYS A 1 95 ? -34.315 2.309 6.250 1.00 74.88 95 LYS A O 1
ATOM 727 N N . LEU A 1 96 ? -32.466 2.831 5.083 1.00 73.56 96 LEU A N 1
ATOM 728 C CA . LEU A 1 96 ? -31.999 1.461 4.849 1.00 73.56 96 LEU A CA 1
ATOM 729 C C . LEU A 1 96 ? -31.766 0.701 6.161 1.00 73.56 96 LEU A C 1
ATOM 731 O O . LEU A 1 96 ? -32.228 -0.428 6.317 1.00 73.56 96 LEU A O 1
ATOM 735 N N . LEU A 1 97 ? -31.145 1.351 7.152 1.00 77.75 97 LEU A N 1
ATOM 736 C CA . LEU A 1 97 ? -30.959 0.775 8.486 1.00 77.75 97 LEU A CA 1
ATOM 737 C C . LEU A 1 97 ? -32.301 0.580 9.219 1.00 77.75 97 LEU A C 1
ATOM 739 O O . LEU A 1 97 ? -32.500 -0.434 9.884 1.00 77.75 97 LEU A O 1
ATOM 743 N N . ARG A 1 98 ? -33.268 1.500 9.079 1.00 77.31 98 ARG A N 1
ATOM 744 C CA . ARG A 1 98 ? -34.614 1.350 9.675 1.00 77.31 98 ARG A CA 1
ATOM 745 C C . ARG A 1 98 ? -35.464 0.279 9.006 1.00 77.31 98 ARG A C 1
ATOM 747 O O . ARG A 1 98 ? -36.277 -0.339 9.686 1.00 77.31 98 ARG A O 1
ATOM 754 N N . GLU A 1 99 ? -35.279 0.050 7.710 1.00 80.94 99 GLU A N 1
ATOM 755 C CA . GLU A 1 99 ? -35.955 -1.015 6.960 1.00 80.94 99 GLU A CA 1
ATOM 756 C C . GLU A 1 99 ? -35.485 -2.421 7.379 1.00 80.94 99 GLU A C 1
ATOM 758 O O . GLU A 1 99 ? -35.985 -3.411 6.851 1.00 80.94 99 GLU A O 1
ATOM 763 N N . LYS A 1 100 ? -34.565 -2.522 8.357 1.00 66.62 100 LYS A N 1
ATOM 764 C CA . LYS A 1 100 ? -33.994 -3.771 8.892 1.00 66.62 100 LYS A CA 1
ATOM 765 C C . LYS A 1 100 ? -33.356 -4.652 7.821 1.00 66.62 100 LYS A C 1
ATOM 767 O O . LYS A 1 100 ? -33.187 -5.855 8.017 1.00 66.62 100 LYS A O 1
ATOM 772 N N . LYS A 1 101 ? -32.981 -4.058 6.691 1.00 78.12 101 LYS A N 1
ATOM 773 C CA . LYS A 1 101 ? -32.258 -4.763 5.646 1.00 78.12 101 LYS A CA 1
ATOM 774 C C . LYS A 1 101 ? -30.811 -4.943 6.070 1.00 78.12 101 LYS A C 1
ATOM 776 O O . LYS A 1 101 ? -30.240 -4.151 6.824 1.00 78.12 101 LYS A O 1
ATOM 781 N N . ARG A 1 102 ? -30.234 -6.041 5.604 1.00 89.50 102 ARG A N 1
ATOM 782 C CA . ARG A 1 102 ? -28.802 -6.276 5.704 1.00 89.50 102 ARG A CA 1
ATOM 783 C C . ARG A 1 102 ? -28.125 -5.398 4.656 1.00 89.50 102 ARG A C 1
ATOM 785 O O . ARG A 1 102 ? -28.518 -5.447 3.497 1.00 89.50 102 ARG A O 1
ATOM 792 N N . LEU A 1 103 ? -27.143 -4.610 5.079 1.00 92.44 103 LEU A N 1
ATOM 793 C CA . LEU A 1 103 ? -26.425 -3.664 4.229 1.00 92.44 103 LEU A CA 1
ATOM 794 C C . LEU A 1 103 ? -24.928 -3.951 4.311 1.00 92.44 103 LEU A C 1
ATOM 796 O O . LEU A 1 103 ? -24.367 -4.000 5.408 1.00 92.44 103 LEU A O 1
ATOM 800 N N . VAL A 1 104 ? -24.283 -4.096 3.155 1.00 95.12 104 VAL A N 1
ATOM 801 C CA . VAL A 1 104 ? -22.823 -4.206 3.049 1.00 95.12 104 VAL A CA 1
ATOM 802 C C . VAL A 1 104 ? -22.267 -2.903 2.481 1.00 95.12 104 VAL A C 1
ATOM 804 O O . VAL A 1 104 ? -22.561 -2.522 1.349 1.00 95.12 104 VAL A O 1
ATOM 807 N N . LEU A 1 105 ? -21.466 -2.203 3.278 1.00 95.56 105 LEU A N 1
ATOM 808 C CA . LEU A 1 105 ? -20.792 -0.969 2.900 1.00 95.56 105 LEU A CA 1
ATOM 809 C C . LEU A 1 105 ? -19.355 -1.271 2.468 1.00 95.56 105 LEU A C 1
ATOM 811 O O . LEU A 1 105 ? -18.498 -1.591 3.289 1.00 95.56 105 LEU A O 1
ATOM 815 N N . PHE A 1 106 ? -19.081 -1.127 1.180 1.00 96.56 106 PHE A N 1
ATOM 816 C CA . PHE A 1 106 ? -17.743 -1.199 0.614 1.00 96.56 106 PHE A CA 1
ATOM 817 C C . PHE A 1 106 ? -17.087 0.178 0.638 1.00 96.56 106 PHE A C 1
ATOM 819 O O . PHE A 1 106 ? -17.656 1.142 0.125 1.00 96.56 106 PHE A O 1
ATOM 826 N N . ILE A 1 107 ? -15.885 0.271 1.204 1.00 97.00 107 ILE A N 1
ATOM 827 C CA . ILE A 1 107 ? -15.096 1.507 1.214 1.00 97.00 107 ILE A CA 1
ATOM 828 C C . ILE A 1 107 ? -13.771 1.236 0.506 1.00 97.00 107 ILE A C 1
ATOM 830 O O . ILE A 1 107 ? -12.872 0.623 1.081 1.00 97.00 107 ILE A O 1
ATOM 834 N N . ASP A 1 108 ? -13.653 1.689 -0.741 1.00 96.81 108 ASP A N 1
ATOM 835 C CA . ASP A 1 108 ? -12.398 1.658 -1.495 1.00 96.81 108 ASP A CA 1
ATOM 836 C C . ASP A 1 108 ? -11.480 2.811 -1.060 1.00 96.81 108 ASP A C 1
ATOM 838 O O . ASP A 1 108 ? -11.923 3.812 -0.493 1.00 96.81 108 ASP A O 1
ATOM 842 N N . ASN A 1 109 ? -10.180 2.673 -1.311 1.00 96.19 109 ASN A N 1
ATOM 843 C CA . ASN A 1 109 ? -9.133 3.599 -0.873 1.00 96.19 109 ASN A CA 1
ATOM 844 C C . ASN A 1 109 ? -9.159 3.912 0.631 1.00 96.19 109 ASN A C 1
ATOM 846 O O . ASN A 1 109 ? -8.730 4.980 1.057 1.00 96.19 109 ASN A O 1
ATOM 850 N N . ALA A 1 110 ? -9.567 2.959 1.466 1.00 97.44 110 ALA A N 1
ATOM 851 C CA . ALA A 1 110 ? -9.785 3.166 2.896 1.00 97.44 110 ALA A CA 1
ATOM 852 C C . ALA A 1 110 ? -8.519 3.574 3.694 1.00 97.44 110 ALA A C 1
ATOM 854 O O . ALA A 1 110 ? -8.609 4.020 4.832 1.00 97.44 110 ALA A O 1
ATOM 855 N N . HIS A 1 111 ? -7.329 3.501 3.088 1.00 94.69 111 HIS A N 1
ATOM 856 C CA . HIS A 1 111 ? -6.099 4.096 3.627 1.00 94.69 111 HIS A CA 1
ATOM 857 C C . HIS A 1 111 ? -6.115 5.637 3.649 1.00 94.69 111 HIS A C 1
ATOM 859 O O . HIS A 1 111 ? -5.239 6.239 4.259 1.00 94.69 111 HIS A O 1
ATOM 865 N N . LEU A 1 112 ? -7.079 6.284 2.991 1.00 95.38 112 LEU A N 1
ATOM 866 C CA . LEU A 1 112 ? -7.296 7.730 3.058 1.00 95.38 112 LEU A CA 1
ATOM 867 C C . LEU A 1 112 ? -8.209 8.140 4.220 1.00 95.38 112 LEU A C 1
ATOM 869 O O . LEU A 1 112 ? -8.307 9.327 4.505 1.00 95.38 112 LEU A O 1
ATOM 873 N N . LEU A 1 113 ? -8.830 7.179 4.915 1.00 96.31 113 LEU A N 1
ATOM 874 C CA . LEU A 1 113 ? -9.666 7.471 6.075 1.00 96.31 113 LEU A CA 1
ATOM 875 C C . LEU A 1 113 ? -8.840 8.086 7.209 1.00 96.31 113 LEU A C 1
ATOM 877 O O . LEU A 1 113 ? -7.703 7.677 7.496 1.00 96.31 113 LEU A O 1
ATOM 881 N N . THR A 1 114 ? -9.452 9.073 7.849 1.00 95.94 114 THR A N 1
ATOM 882 C CA . THR A 1 114 ? -8.939 9.761 9.029 1.00 95.94 114 THR A CA 1
ATOM 883 C C . THR A 1 114 ? -9.439 9.093 10.311 1.00 95.94 114 THR A C 1
ATOM 885 O O . THR A 1 114 ? -10.394 8.315 10.299 1.00 95.94 114 THR A O 1
ATOM 888 N N . ASP A 1 115 ? -8.836 9.437 11.450 1.00 94.81 115 ASP A N 1
ATOM 889 C CA . ASP A 1 115 ? -9.298 8.9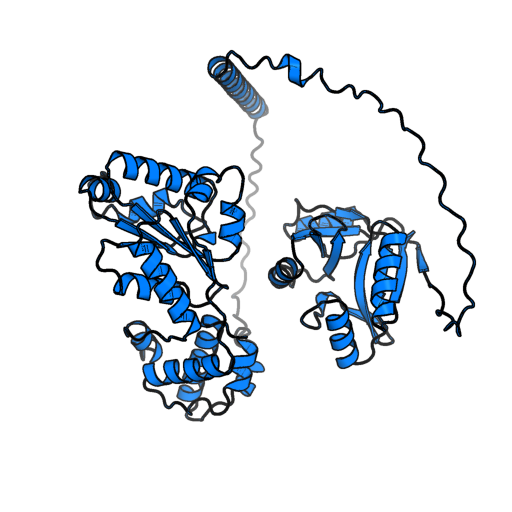65 12.764 1.00 94.81 115 ASP A CA 1
ATOM 890 C C . ASP A 1 115 ? -10.752 9.412 13.050 1.00 94.81 115 ASP A C 1
ATOM 892 O O . ASP A 1 115 ? -11.544 8.675 13.642 1.00 94.81 115 ASP A O 1
ATOM 896 N N . GLY A 1 116 ? -11.158 10.576 12.524 1.00 95.44 116 GLY A N 1
ATOM 897 C CA . GLY A 1 116 ? -12.545 11.046 12.576 1.00 95.44 116 GLY A CA 1
ATOM 898 C C . GLY A 1 116 ? -13.519 10.160 11.790 1.00 95.44 116 GLY A C 1
ATOM 899 O O . GLY A 1 116 ? -14.633 9.907 12.252 1.00 95.44 116 GLY A O 1
ATOM 900 N N . ASP A 1 117 ? -13.099 9.625 10.641 1.00 96.62 117 ASP A N 1
ATOM 901 C CA . ASP A 1 117 ? -13.928 8.711 9.846 1.00 96.62 117 ASP A CA 1
ATOM 902 C C . ASP A 1 117 ? -14.108 7.357 10.542 1.00 96.62 117 ASP A C 1
ATOM 904 O O . ASP A 1 117 ? -15.192 6.772 10.502 1.00 96.62 117 ASP A O 1
ATOM 908 N N . PHE A 1 118 ? -13.078 6.873 11.238 1.00 97.19 118 PHE A N 1
ATOM 909 C CA . PHE A 1 118 ? -13.167 5.661 12.051 1.00 97.19 118 PHE A CA 1
ATOM 910 C C . PHE A 1 118 ? -14.097 5.831 13.257 1.00 97.19 118 PHE A C 1
ATOM 912 O O . PHE A 1 118 ? -14.909 4.942 13.535 1.00 97.19 118 PHE A O 1
ATOM 919 N N . ALA A 1 119 ? -14.047 6.982 13.935 1.00 95.12 119 ALA A N 1
ATOM 920 C CA . ALA A 1 119 ? -14.996 7.319 14.997 1.00 95.12 119 ALA A CA 1
ATOM 921 C C . ALA A 1 119 ? -16.444 7.395 14.472 1.00 95.12 119 ALA A C 1
ATOM 923 O O . ALA A 1 119 ? -17.383 6.911 15.119 1.00 95.12 119 ALA A O 1
ATOM 924 N N . PHE A 1 120 ? -16.631 7.943 13.267 1.00 95.00 120 PHE A N 1
ATOM 925 C CA . PHE A 1 120 ? -17.925 7.951 12.589 1.00 95.00 120 PHE A CA 1
ATOM 926 C C . PHE A 1 120 ? -18.410 6.530 12.255 1.00 95.00 120 PHE A C 1
ATOM 928 O O . PHE A 1 120 ? -19.551 6.194 12.573 1.00 95.00 120 PHE A O 1
ATOM 935 N N . LEU A 1 121 ? -17.552 5.663 11.703 1.00 95.50 121 LEU A N 1
ATOM 936 C CA . LEU A 1 121 ? -17.885 4.257 11.446 1.00 95.50 121 LEU A CA 1
ATOM 937 C C . LEU A 1 121 ? -18.285 3.517 12.729 1.00 95.50 121 LEU A C 1
ATOM 939 O O . LEU A 1 121 ? -19.287 2.803 12.738 1.00 95.50 121 LEU A O 1
ATOM 943 N N . ALA A 1 122 ? -17.559 3.720 13.831 1.00 95.50 122 ALA A N 1
ATOM 944 C CA . ALA A 1 122 ? -17.909 3.131 15.123 1.00 95.50 122 ALA A CA 1
ATOM 945 C C . ALA A 1 122 ? -19.298 3.585 15.607 1.00 95.50 122 ALA A C 1
ATOM 947 O O . ALA A 1 122 ? -20.105 2.768 16.058 1.00 95.50 122 ALA A O 1
ATOM 948 N N . SER A 1 123 ? -19.607 4.875 15.446 1.00 93.62 123 SER A N 1
ATOM 949 C CA . SER A 1 123 ? -20.930 5.432 15.751 1.00 93.62 123 SER A CA 1
ATOM 950 C C . SER A 1 123 ? -22.020 4.820 14.865 1.00 93.62 123 SER A C 1
ATOM 952 O O . SER A 1 123 ? -23.111 4.503 15.343 1.00 93.62 123 SER A O 1
ATOM 954 N N . LEU A 1 124 ? -21.713 4.587 13.587 1.00 91.56 124 LEU A N 1
ATOM 955 C CA . LEU A 1 124 ? -22.632 3.989 12.626 1.00 91.56 124 LEU A CA 1
ATOM 956 C C . LEU A 1 124 ? -22.986 2.536 12.983 1.00 91.56 124 LEU A C 1
ATOM 958 O O . LEU A 1 124 ? -24.160 2.166 12.930 1.00 91.56 124 LEU A O 1
ATOM 962 N N . PHE A 1 125 ? -22.015 1.733 13.427 1.00 93.69 125 PHE A N 1
ATOM 963 C CA . PHE A 1 125 ? -22.284 0.396 13.968 1.00 93.69 125 PHE A CA 1
ATOM 964 C C . PHE A 1 125 ? -23.177 0.439 15.215 1.00 93.69 125 PHE A C 1
ATOM 966 O O . PHE A 1 125 ? -24.076 -0.393 15.364 1.00 93.69 125 PHE A O 1
ATOM 973 N N . GLY A 1 126 ? -22.978 1.429 16.092 1.00 92.00 126 GLY A N 1
ATOM 974 C CA . GLY A 1 126 ? -23.843 1.661 17.252 1.00 92.00 126 GLY A CA 1
ATOM 975 C C . GLY A 1 126 ? -25.302 1.909 16.856 1.00 92.00 126 GLY A C 1
ATOM 976 O O . GLY A 1 126 ? -26.208 1.273 17.402 1.00 92.00 126 GLY A O 1
ATOM 977 N N . LEU A 1 127 ? -25.528 2.766 15.857 1.00 89.88 127 LEU A N 1
ATOM 978 C CA . LEU A 1 127 ? -26.860 3.037 15.302 1.00 89.88 127 LEU A CA 1
ATOM 979 C C . LEU A 1 127 ? -27.470 1.797 14.636 1.00 89.88 127 LEU A C 1
ATOM 981 O O . LEU A 1 127 ? -28.639 1.483 14.867 1.00 89.88 127 LEU A O 1
ATOM 985 N N . ALA A 1 128 ? -26.684 1.054 13.855 1.00 90.50 128 ALA A N 1
ATOM 986 C CA . ALA A 1 128 ? -27.143 -0.177 13.217 1.00 90.50 128 ALA A CA 1
ATOM 987 C C . ALA A 1 128 ? -27.603 -1.219 14.253 1.00 90.50 128 ALA A C 1
ATOM 989 O O . ALA A 1 128 ? -28.649 -1.850 14.089 1.00 90.50 128 ALA A O 1
ATOM 990 N N . LYS A 1 129 ? -26.876 -1.340 15.373 1.00 91.62 129 LYS A N 1
ATOM 991 C CA . LYS A 1 129 ? -27.245 -2.214 16.494 1.00 91.62 129 LYS A CA 1
ATOM 992 C C . LYS A 1 129 ? -28.564 -1.794 17.150 1.00 91.62 129 LYS A C 1
ATOM 994 O O . LYS A 1 129 ? -29.387 -2.658 17.444 1.00 91.62 129 LYS A O 1
ATOM 999 N N . GLN A 1 130 ? -28.793 -0.493 17.351 1.00 89.50 130 GLN A N 1
ATOM 1000 C CA . GLN A 1 130 ? -30.054 0.025 17.908 1.00 89.50 130 GLN A CA 1
ATOM 1001 C C . GLN A 1 130 ? -31.259 -0.292 17.014 1.00 89.50 130 GLN A C 1
ATOM 1003 O O . GLN A 1 130 ? -32.335 -0.614 17.516 1.00 89.50 130 GLN A O 1
ATOM 1008 N N . HIS A 1 131 ? -31.072 -0.250 15.694 1.00 86.94 131 HIS A N 1
ATOM 1009 C CA . HIS A 1 131 ? -32.116 -0.567 14.720 1.00 86.94 131 HIS A CA 1
ATOM 1010 C C . HIS A 1 131 ? -32.253 -2.064 14.401 1.00 86.94 131 HIS A C 1
ATOM 1012 O O . HIS A 1 131 ? -33.135 -2.434 13.628 1.00 86.94 131 HIS A O 1
ATOM 1018 N N . GLN A 1 132 ? -31.438 -2.930 15.022 1.00 86.00 132 GLN A N 1
ATOM 1019 C CA . GLN A 1 132 ? -31.365 -4.367 14.721 1.00 86.00 132 GLN A CA 1
ATOM 1020 C C . GLN A 1 132 ? -31.066 -4.654 13.236 1.00 86.00 132 GLN A C 1
ATOM 1022 O O . GLN A 1 132 ? -31.482 -5.679 12.701 1.00 86.00 132 GLN A O 1
ATOM 1027 N N . SER A 1 133 ? -30.361 -3.746 12.559 1.00 86.19 133 SER A N 1
ATOM 1028 C CA . SER A 1 133 ? -29.939 -3.912 11.166 1.00 86.19 133 SER A CA 1
ATOM 1029 C C . SER A 1 133 ? -28.553 -4.546 11.092 1.00 86.19 133 SER A C 1
ATOM 1031 O O . SER A 1 133 ? -27.656 -4.169 11.849 1.00 86.19 133 SER A O 1
ATOM 1033 N N . GLY A 1 134 ? -28.357 -5.469 10.151 1.00 88.81 134 GLY A N 1
ATOM 1034 C CA . GLY A 1 134 ? -27.053 -6.069 9.878 1.00 88.81 134 GLY A CA 1
ATOM 1035 C C . GLY A 1 134 ? -26.208 -5.163 8.988 1.00 88.81 134 GLY A C 1
ATOM 1036 O O . GLY A 1 134 ? -26.215 -5.349 7.774 1.00 88.81 134 GLY A O 1
ATOM 1037 N N . LEU A 1 135 ? -25.508 -4.193 9.581 1.00 94.38 135 LEU A N 1
ATOM 1038 C CA . LEU A 1 135 ? -24.494 -3.410 8.876 1.00 94.38 135 LEU A CA 1
ATOM 1039 C C . LEU A 1 135 ? -23.162 -4.158 8.890 1.00 94.38 135 LEU A C 1
ATOM 1041 O O . LEU A 1 135 ? -22.657 -4.509 9.956 1.00 94.38 135 LEU A O 1
ATOM 1045 N N . GLN A 1 136 ? -22.592 -4.345 7.708 1.00 95.69 136 GLN A N 1
ATOM 1046 C CA . GLN A 1 136 ? -21.235 -4.840 7.518 1.00 95.69 136 GLN A CA 1
ATOM 1047 C C . GLN A 1 136 ? -20.437 -3.803 6.750 1.00 95.69 136 GLN A C 1
ATOM 1049 O O . GLN A 1 136 ? -20.971 -3.157 5.851 1.00 95.69 136 GLN A O 1
ATOM 1054 N N . VAL A 1 137 ? -19.163 -3.655 7.080 1.00 96.81 137 VAL A N 1
ATOM 1055 C CA . VAL A 1 137 ? -18.250 -2.759 6.378 1.00 96.81 137 VAL A CA 1
ATOM 1056 C C . VAL A 1 137 ? -17.058 -3.567 5.888 1.00 96.81 137 VAL A C 1
ATOM 1058 O O . VAL A 1 137 ? -16.413 -4.269 6.664 1.00 96.81 137 VAL A O 1
ATOM 1061 N N . VAL A 1 138 ? -16.750 -3.442 4.601 1.00 97.69 138 VAL A N 1
ATOM 1062 C CA . VAL A 1 138 ? -15.562 -4.031 3.985 1.00 97.69 138 VAL A CA 1
ATOM 1063 C C . VAL A 1 138 ? -14.640 -2.893 3.569 1.00 97.69 138 VAL A C 1
ATOM 1065 O O . VAL A 1 138 ? -14.930 -2.143 2.634 1.00 97.69 138 VAL A O 1
ATOM 1068 N N . LEU A 1 139 ? -13.535 -2.744 4.298 1.00 98.19 139 LEU A N 1
ATOM 1069 C CA . LEU A 1 139 ? -12.506 -1.749 4.018 1.00 98.19 139 LEU A CA 1
ATOM 1070 C C . LEU A 1 139 ? -11.524 -2.310 2.997 1.00 98.19 139 LEU A C 1
ATOM 1072 O O . LEU A 1 139 ? -10.977 -3.390 3.199 1.00 98.19 139 LEU A O 1
ATOM 1076 N N . VAL A 1 140 ? -11.260 -1.564 1.929 1.00 97.88 140 VAL A N 1
ATOM 1077 C CA . VAL A 1 140 ? -10.302 -1.952 0.893 1.00 97.88 140 VAL A CA 1
ATOM 1078 C C . VAL A 1 140 ? -9.247 -0.861 0.743 1.00 97.88 140 VAL A C 1
ATOM 1080 O O . VAL A 1 140 ? -9.561 0.297 0.478 1.00 97.88 140 VAL A O 1
ATOM 1083 N N . GLY A 1 141 ? -7.971 -1.190 0.958 1.00 96.38 141 GLY A N 1
ATOM 1084 C CA . GLY A 1 141 ? -6.922 -0.168 1.039 1.00 96.38 141 GLY A CA 1
ATOM 1085 C C . GLY A 1 141 ? -5.483 -0.680 0.987 1.00 96.38 141 GLY A C 1
ATOM 1086 O O . GLY A 1 141 ? -5.201 -1.791 0.552 1.00 96.38 141 GLY A O 1
ATOM 1087 N N . ASN A 1 142 ? -4.539 0.169 1.387 1.00 92.62 142 ASN A N 1
ATOM 1088 C CA . ASN A 1 142 ? -3.127 -0.200 1.541 1.00 92.62 142 ASN A CA 1
ATOM 1089 C C . ASN A 1 142 ? -2.855 -0.632 2.992 1.00 92.62 142 ASN A C 1
ATOM 1091 O O . ASN A 1 142 ? -3.646 -0.321 3.880 1.00 92.62 142 ASN A O 1
ATOM 1095 N N . GLY A 1 143 ? -1.714 -1.282 3.249 1.00 86.75 143 GLY A N 1
ATOM 1096 C CA . GLY A 1 143 ? -1.348 -1.781 4.587 1.00 86.75 143 GLY A CA 1
ATOM 1097 C C . GLY A 1 143 ? -1.340 -0.721 5.700 1.00 86.75 143 GLY A C 1
ATOM 1098 O O . GLY A 1 143 ? -1.603 -1.045 6.854 1.00 86.75 143 GLY A O 1
ATOM 1099 N N . GLU A 1 144 ? -1.146 0.558 5.357 1.00 88.12 144 GLU A N 1
ATOM 1100 C CA . GLU A 1 144 ? -1.221 1.688 6.296 1.00 88.12 144 GLU A CA 1
ATOM 1101 C C . GLU A 1 144 ? -2.521 1.734 7.111 1.00 88.12 144 GLU A C 1
ATOM 1103 O O . GLU A 1 144 ? -2.509 2.175 8.261 1.00 88.12 144 GLU A O 1
ATOM 1108 N N . ILE A 1 145 ? -3.639 1.263 6.545 1.00 94.62 145 ILE A N 1
ATOM 1109 C CA . ILE A 1 145 ? -4.934 1.292 7.229 1.00 94.62 145 ILE A CA 1
ATOM 1110 C C . ILE A 1 145 ? -4.923 0.466 8.517 1.00 94.62 145 ILE A C 1
ATOM 1112 O O . ILE A 1 145 ? -5.508 0.878 9.514 1.00 94.62 145 ILE A O 1
ATOM 1116 N N . VAL A 1 146 ? -4.212 -0.666 8.527 1.00 89.69 146 VAL A N 1
ATOM 1117 C CA . VAL A 1 146 ? -4.139 -1.564 9.687 1.00 89.69 146 VAL A CA 1
ATOM 1118 C C . VAL A 1 146 ? -3.406 -0.872 10.832 1.00 89.69 146 VAL A C 1
ATOM 1120 O O . VAL A 1 146 ? -3.857 -0.917 11.973 1.00 89.69 146 VAL A O 1
ATOM 1123 N N . HIS A 1 147 ? -2.325 -0.153 10.519 1.00 85.31 147 HIS A N 1
ATOM 1124 C CA . HIS A 1 147 ? -1.580 0.625 11.507 1.00 85.31 147 HIS A CA 1
ATOM 1125 C C . HIS A 1 147 ? -2.409 1.772 12.090 1.00 85.31 147 HIS A C 1
ATOM 1127 O O . HIS A 1 147 ? -2.320 2.030 13.287 1.00 85.31 147 HIS A O 1
ATOM 1133 N N . ARG A 1 148 ? -3.231 2.446 11.273 1.00 90.75 148 ARG A N 1
ATOM 1134 C CA . ARG A 1 148 ? -4.134 3.498 11.767 1.00 90.75 148 ARG A CA 1
ATOM 1135 C C . ARG A 1 148 ? -5.255 2.925 12.625 1.00 90.75 148 ARG A C 1
ATOM 1137 O O . ARG A 1 148 ? -5.506 3.448 13.705 1.00 90.75 148 ARG A O 1
ATOM 1144 N N . LEU A 1 149 ? -5.876 1.826 12.198 1.00 91.94 149 LEU A N 1
ATOM 1145 C CA . LEU A 1 149 ? -6.901 1.134 12.981 1.00 91.94 149 LEU A CA 1
ATOM 1146 C C . LEU A 1 149 ? -6.360 0.674 14.343 1.00 91.94 149 LEU A C 1
ATOM 1148 O O . LEU A 1 149 ? -7.072 0.770 15.333 1.00 91.94 149 LEU A O 1
ATOM 1152 N N . ALA A 1 150 ? -5.100 0.240 14.422 1.00 90.06 150 ALA A N 1
ATOM 1153 C CA . ALA A 1 150 ? -4.477 -0.210 15.669 1.00 90.06 150 ALA A CA 1
ATOM 1154 C C . ALA A 1 150 ? -4.164 0.914 16.681 1.00 90.06 150 ALA A C 1
ATOM 1156 O O . ALA A 1 150 ? -3.739 0.622 17.802 1.00 90.06 150 ALA A O 1
ATOM 1157 N N . ARG A 1 151 ? -4.345 2.191 16.317 1.00 92.56 151 ARG A N 1
ATOM 1158 C CA . ARG A 1 151 ? -4.098 3.319 17.224 1.00 92.56 151 ARG A CA 1
ATOM 1159 C C . ARG A 1 151 ? -5.084 3.326 18.406 1.00 92.56 151 ARG A C 1
ATOM 1161 O O . ARG A 1 151 ? -6.239 2.924 18.230 1.00 92.56 151 ARG A O 1
ATOM 1168 N N . PRO A 1 152 ? -4.679 3.804 19.601 1.00 93.50 152 PRO A N 1
ATOM 1169 C CA . PRO A 1 152 ? -5.543 3.834 20.785 1.00 93.50 152 PRO A CA 1
ATOM 1170 C C . PRO A 1 152 ? -6.887 4.542 20.569 1.00 93.50 152 PRO A C 1
ATOM 1172 O O . PRO A 1 152 ? -7.912 4.080 21.072 1.00 93.50 152 PRO A O 1
ATOM 1175 N N . GLU A 1 153 ? -6.898 5.616 19.783 1.00 94.69 153 GLU A N 1
ATOM 1176 C CA . GLU A 1 153 ? -8.078 6.425 19.464 1.00 94.69 153 GLU A CA 1
ATOM 1177 C C . GLU A 1 153 ? -9.113 5.630 18.648 1.00 94.69 153 GLU A C 1
ATOM 1179 O O . GLU A 1 153 ? -10.317 5.842 18.778 1.00 94.69 153 GLU A O 1
ATOM 1184 N N . ASN A 1 154 ? -8.650 4.644 17.873 1.00 96.56 154 ASN A N 1
ATOM 1185 C CA . ASN A 1 154 ? -9.461 3.797 17.000 1.00 96.56 154 ASN A CA 1
ATOM 1186 C C . ASN A 1 154 ? -9.788 2.430 17.629 1.00 96.56 154 ASN A C 1
ATOM 1188 O O . ASN A 1 154 ? -10.332 1.545 16.965 1.00 96.56 154 ASN A O 1
ATOM 1192 N N . ARG A 1 155 ? -9.526 2.237 18.931 1.00 95.06 155 ARG A N 1
ATOM 1193 C CA . ARG A 1 155 ? -9.733 0.948 19.617 1.00 95.06 155 ARG A CA 1
ATOM 1194 C C . ARG A 1 155 ? -11.155 0.395 19.459 1.00 95.06 155 ARG A C 1
ATOM 1196 O O . ARG A 1 155 ? -11.329 -0.818 19.339 1.00 95.06 155 ARG A O 1
ATOM 1203 N N . ALA A 1 156 ? -12.163 1.270 19.448 1.00 95.00 156 ALA A N 1
ATOM 1204 C CA . ALA A 1 156 ? -13.564 0.890 19.267 1.00 95.00 156 ALA A CA 1
ATOM 1205 C C . ALA A 1 156 ? -13.808 0.200 17.917 1.00 95.00 156 ALA A C 1
ATOM 1207 O O . ALA A 1 156 ? -14.340 -0.910 17.890 1.00 95.00 156 ALA A O 1
ATOM 1208 N N . ILE A 1 157 ? -13.373 0.816 16.811 1.00 95.88 157 ILE A N 1
ATOM 1209 C CA . ILE A 1 157 ? -13.503 0.233 15.470 1.00 95.88 157 ILE A CA 1
ATOM 1210 C C . ILE A 1 157 ? -12.596 -0.995 15.312 1.00 95.88 157 ILE A C 1
ATOM 1212 O O . ILE A 1 157 ? -13.026 -2.007 14.767 1.00 95.88 157 ILE A O 1
ATOM 1216 N N . TYR A 1 158 ? -11.385 -0.954 15.876 1.00 95.62 158 TYR A N 1
ATOM 1217 C CA . TYR A 1 158 ? -10.418 -2.048 15.802 1.00 95.62 158 TYR A CA 1
ATOM 1218 C C . TYR A 1 158 ? -10.931 -3.326 16.462 1.00 95.62 158 TYR A C 1
ATOM 1220 O O . TYR A 1 158 ? -10.763 -4.408 15.920 1.00 95.62 158 TYR A O 1
ATOM 1228 N N . SER A 1 159 ? -11.624 -3.214 17.598 1.00 94.62 159 SER A N 1
ATOM 1229 C CA . SER A 1 159 ? -12.228 -4.371 18.273 1.00 94.62 159 SER A CA 1
ATOM 1230 C C . SER A 1 159 ? -13.314 -5.085 17.460 1.00 94.62 159 SER A C 1
ATOM 1232 O O . SER A 1 159 ? -13.653 -6.226 17.766 1.00 94.62 159 SER A O 1
ATOM 1234 N N . MET A 1 160 ? -13.867 -4.421 16.439 1.00 95.44 160 MET A N 1
ATOM 1235 C CA . MET A 1 160 ? -14.859 -5.003 15.537 1.00 95.44 160 MET A CA 1
ATOM 1236 C C . MET A 1 160 ? -14.218 -5.652 14.308 1.00 95.44 160 MET A C 1
ATOM 1238 O O . MET A 1 160 ? -14.909 -6.373 13.590 1.00 95.44 160 MET A O 1
ATOM 1242 N N . LEU A 1 161 ? -12.926 -5.402 14.069 1.00 95.44 161 LEU A N 1
ATOM 1243 C CA . LEU A 1 161 ? -12.184 -5.963 12.951 1.00 95.44 161 LEU A CA 1
ATOM 1244 C C . LEU A 1 161 ? -12.131 -7.490 13.079 1.00 95.44 161 LEU A C 1
ATOM 1246 O O . LEU A 1 161 ? -11.639 -8.026 14.071 1.00 95.44 161 LEU A O 1
ATOM 1250 N N . GLY A 1 162 ? -12.672 -8.169 12.072 1.00 92.25 162 GLY A N 1
ATOM 1251 C CA . GLY A 1 162 ? -12.570 -9.608 11.886 1.00 92.25 162 GLY A CA 1
ATOM 1252 C C . GLY A 1 162 ? -11.208 -9.972 11.309 1.00 92.25 162 GLY A C 1
ATOM 1253 O O . GLY A 1 162 ? -10.176 -9.762 11.949 1.00 92.25 162 GLY A O 1
ATOM 1254 N N . ALA A 1 163 ? -11.194 -10.519 10.098 1.00 92.19 163 ALA A N 1
ATOM 1255 C CA . ALA A 1 163 ? -9.950 -10.844 9.420 1.00 92.19 163 ALA A CA 1
ATOM 1256 C C . ALA A 1 163 ? -9.406 -9.676 8.580 1.00 92.19 163 ALA A C 1
ATOM 1258 O O . ALA A 1 163 ? -10.124 -8.782 8.113 1.00 92.19 163 ALA A O 1
ATOM 1259 N N . VAL A 1 164 ? -8.085 -9.716 8.392 1.00 95.25 164 VAL A N 1
ATOM 1260 C CA . VAL A 1 164 ? -7.359 -8.874 7.443 1.00 95.25 164 VAL A CA 1
ATOM 1261 C C . VAL A 1 164 ? -6.769 -9.782 6.375 1.00 95.25 164 VAL A C 1
ATOM 1263 O O . VAL A 1 164 ? -5.933 -10.630 6.686 1.00 95.25 164 VAL A O 1
ATOM 1266 N N . TRP A 1 165 ? -7.162 -9.590 5.120 1.00 97.62 165 TRP A N 1
ATOM 1267 C CA . TRP A 1 165 ? -6.596 -10.329 3.991 1.00 97.62 165 TRP A CA 1
ATOM 1268 C C . TRP A 1 165 ? -5.687 -9.442 3.170 1.00 97.62 165 TRP A C 1
ATOM 1270 O O . TRP A 1 165 ? -5.940 -8.251 3.004 1.00 97.62 165 TRP A O 1
ATOM 1280 N N . THR A 1 166 ? -4.637 -10.042 2.623 1.00 93.62 166 THR A N 1
ATOM 1281 C CA . THR A 1 166 ? -3.712 -9.357 1.725 1.00 93.62 166 THR A CA 1
ATOM 1282 C C . THR A 1 166 ? -3.874 -9.912 0.323 1.00 93.62 166 THR A C 1
ATOM 1284 O O . THR A 1 166 ? -3.733 -11.116 0.123 1.00 93.62 166 THR A O 1
ATOM 1287 N N . LEU A 1 167 ? -4.133 -9.041 -0.651 1.00 94.19 167 LEU A N 1
ATOM 1288 C CA . LEU A 1 167 ? -4.132 -9.426 -2.055 1.00 94.19 167 LEU A CA 1
ATOM 1289 C C . LEU A 1 167 ? -2.705 -9.812 -2.473 1.00 94.19 167 LEU A C 1
ATOM 1291 O O . LEU A 1 167 ? -1.795 -8.976 -2.368 1.00 94.19 167 LEU A O 1
ATOM 1295 N N . PRO A 1 168 ? -2.489 -11.054 -2.938 1.00 91.25 168 PRO A N 1
ATOM 1296 C CA . PRO A 1 168 ? -1.176 -11.520 -3.344 1.00 91.25 168 PRO A CA 1
ATOM 1297 C C . PRO A 1 168 ? -0.699 -10.793 -4.604 1.00 91.25 168 PRO A C 1
ATOM 1299 O O . PRO A 1 168 ? -1.484 -10.319 -5.428 1.00 91.25 168 PRO A O 1
ATOM 1302 N N . LYS A 1 169 ? 0.623 -10.726 -4.766 1.00 91.62 169 LYS A N 1
ATOM 1303 C CA . LYS A 1 169 ? 1.230 -10.393 -6.058 1.00 91.62 169 LYS A CA 1
ATOM 1304 C C . LYS A 1 169 ? 1.086 -11.587 -6.997 1.00 91.62 169 LYS A C 1
ATOM 1306 O O . LYS A 1 169 ? 1.102 -12.728 -6.540 1.00 91.62 169 LYS A O 1
ATOM 1311 N N . LEU A 1 170 ? 1.002 -11.321 -8.296 1.00 94.06 170 LEU A N 1
ATOM 1312 C CA . LEU A 1 170 ? 1.028 -12.382 -9.296 1.00 94.06 170 LEU A CA 1
ATOM 1313 C C . LEU A 1 170 ? 2.413 -13.031 -9.349 1.00 94.06 170 LEU A C 1
ATOM 1315 O O . LEU A 1 170 ? 3.436 -12.340 -9.299 1.00 94.06 170 LEU A O 1
ATOM 1319 N N . THR A 1 171 ? 2.444 -14.353 -9.500 1.00 95.31 171 THR A N 1
ATOM 1320 C CA . THR A 1 171 ? 3.671 -15.067 -9.872 1.00 95.31 171 THR A CA 1
ATOM 1321 C C . THR A 1 171 ? 4.082 -14.710 -11.300 1.00 95.31 171 THR A C 1
ATOM 1323 O O . THR A 1 171 ? 3.357 -14.031 -12.037 1.00 95.31 171 THR A O 1
ATOM 1326 N N . ARG A 1 172 ? 5.270 -15.152 -11.718 1.00 96.12 172 ARG A N 1
ATOM 1327 C CA . ARG A 1 172 ? 5.760 -14.921 -13.081 1.00 96.12 172 ARG A CA 1
ATOM 1328 C C . ARG A 1 172 ? 4.829 -15.558 -14.114 1.00 96.12 172 ARG A C 1
ATOM 1330 O O . ARG A 1 172 ? 4.480 -14.924 -15.104 1.00 96.12 172 ARG A O 1
ATOM 1337 N N . GLU A 1 173 ? 4.396 -16.781 -13.841 1.00 96.81 173 GLU A N 1
ATOM 1338 C CA . GLU A 1 173 ? 3.500 -17.571 -14.683 1.00 96.81 173 GLU A CA 1
ATOM 1339 C C . GLU A 1 173 ? 2.127 -16.897 -14.777 1.00 96.81 173 GLU A C 1
ATOM 1341 O O . GLU A 1 173 ? 1.660 -16.605 -15.875 1.00 96.81 173 GLU A O 1
ATOM 1346 N N . GLN A 1 174 ? 1.555 -16.510 -13.634 1.00 96.69 174 GLN A N 1
ATOM 1347 C CA . GLN A 1 174 ? 0.277 -15.793 -13.575 1.00 96.69 174 GLN A CA 1
ATOM 1348 C C . GLN A 1 174 ? 0.337 -14.428 -14.257 1.00 96.69 174 GLN A C 1
ATOM 1350 O O . GLN A 1 174 ? -0.634 -13.985 -14.858 1.00 96.69 174 GLN A O 1
ATOM 1355 N N . SER A 1 175 ? 1.476 -13.740 -14.177 1.00 96.38 175 SER A N 1
ATOM 1356 C CA . SER A 1 175 ? 1.672 -12.472 -14.879 1.00 96.38 175 SER A CA 1
ATOM 1357 C C . SER A 1 175 ? 1.626 -12.670 -16.395 1.00 96.38 175 SER A C 1
ATOM 1359 O O . SER A 1 175 ? 1.062 -11.838 -17.101 1.00 96.38 175 SER A O 1
ATOM 1361 N N . ARG A 1 176 ? 2.175 -13.779 -16.907 1.00 96.44 176 ARG A N 1
ATOM 1362 C CA . ARG A 1 176 ? 2.090 -14.125 -18.332 1.00 96.44 176 ARG A CA 1
ATOM 1363 C C . ARG A 1 176 ? 0.652 -14.435 -18.745 1.00 96.44 176 ARG A C 1
ATOM 1365 O O . ARG A 1 176 ? 0.184 -13.894 -19.741 1.00 96.44 176 ARG A O 1
ATOM 1372 N N . GLU A 1 177 ? -0.051 -15.245 -17.958 1.00 96.00 177 GLU A N 1
ATOM 1373 C CA . GLU A 1 177 ? -1.470 -15.559 -18.177 1.00 96.00 177 GLU A CA 1
ATOM 1374 C C . GLU A 1 177 ? -2.339 -14.296 -18.149 1.00 96.00 177 GLU A C 1
ATOM 1376 O O . GLU A 1 177 ? -3.197 -14.114 -19.007 1.00 96.00 177 GLU A O 1
ATOM 1381 N N . TYR A 1 178 ? -2.064 -13.372 -17.226 1.00 95.44 178 TYR A N 1
ATOM 1382 C CA . TYR A 1 178 ? -2.775 -12.101 -17.132 1.00 95.44 178 TYR A CA 1
ATOM 1383 C C . TYR A 1 178 ? -2.563 -11.210 -18.360 1.00 95.44 178 TYR A C 1
ATOM 1385 O O . TYR A 1 178 ? -3.500 -10.552 -18.810 1.00 95.44 178 TYR A O 1
ATOM 1393 N N . ILE A 1 179 ? -1.350 -11.184 -18.925 1.00 95.31 179 ILE A N 1
ATOM 1394 C CA . ILE A 1 179 ? -1.091 -10.477 -20.187 1.00 95.31 179 ILE A CA 1
ATOM 1395 C C . ILE A 1 179 ? -1.945 -11.077 -21.307 1.00 95.31 179 ILE A C 1
ATOM 1397 O O . ILE A 1 179 ? -2.615 -10.322 -22.008 1.00 95.31 179 ILE A O 1
ATOM 1401 N N . GLY A 1 180 ? -1.953 -12.408 -21.442 1.00 95.12 180 GLY A N 1
ATOM 1402 C CA . GLY A 1 180 ? -2.783 -13.110 -22.426 1.00 95.12 180 GLY A CA 1
ATOM 1403 C C . GLY A 1 180 ? -4.261 -12.763 -22.268 1.00 95.12 180 GLY A C 1
ATOM 1404 O O . GLY A 1 180 ? -4.880 -12.279 -23.208 1.00 95.12 180 GLY A O 1
ATOM 1405 N N . PHE A 1 181 ? -4.781 -12.861 -21.043 1.00 94.56 181 PHE A N 1
ATOM 1406 C CA . PHE A 1 181 ? -6.150 -12.481 -20.696 1.00 94.56 181 PHE A CA 1
ATOM 1407 C C . PHE A 1 181 ? -6.502 -11.038 -21.101 1.00 94.56 181 PHE A C 1
ATOM 1409 O O . PHE A 1 181 ? -7.580 -10.785 -21.636 1.00 94.56 181 PHE A O 1
ATOM 1416 N N . LEU A 1 182 ? -5.605 -10.070 -20.868 1.00 93.31 182 LEU A N 1
ATOM 1417 C CA . LEU A 1 182 ? -5.836 -8.676 -21.262 1.00 93.31 182 LEU A CA 1
ATOM 1418 C C . LEU A 1 182 ? -5.893 -8.492 -22.782 1.00 93.31 182 LEU A C 1
ATOM 1420 O O . LEU A 1 182 ? -6.696 -7.690 -23.258 1.00 93.31 182 LEU A O 1
ATOM 1424 N N . LEU A 1 183 ? -5.035 -9.192 -23.528 1.00 93.94 183 LEU A N 1
ATOM 1425 C CA . LEU A 1 183 ? -5.008 -9.133 -24.990 1.00 93.94 183 LEU A CA 1
ATOM 1426 C C . LEU A 1 183 ? -6.249 -9.806 -25.583 1.00 93.94 183 LEU A C 1
ATOM 1428 O O . LEU A 1 183 ? -6.929 -9.199 -26.406 1.00 93.94 183 LEU A O 1
ATOM 1432 N N . GLU A 1 184 ? -6.599 -10.995 -25.098 1.00 93.44 184 GLU A N 1
ATOM 1433 C CA . GLU A 1 184 ? -7.783 -11.742 -25.528 1.00 93.44 184 GLU A CA 1
ATOM 1434 C C . GLU A 1 184 ? -9.073 -10.947 -25.290 1.00 93.44 184 GLU A C 1
ATOM 1436 O O . GLU A 1 184 ? -9.887 -10.806 -26.203 1.00 93.44 184 GLU A O 1
ATOM 1441 N N . ASN A 1 185 ? -9.231 -10.332 -24.112 1.00 91.00 185 ASN A N 1
ATOM 1442 C CA . ASN A 1 185 ? -10.396 -9.490 -23.809 1.00 91.00 185 ASN A CA 1
ATOM 1443 C C . ASN A 1 185 ? -10.473 -8.220 -24.663 1.00 91.00 185 ASN A C 1
ATOM 1445 O O . ASN A 1 185 ? -11.557 -7.668 -24.849 1.00 91.00 185 ASN A O 1
ATOM 1449 N N . ALA A 1 186 ? -9.338 -7.742 -25.170 1.00 90.56 186 ALA A N 1
ATOM 1450 C CA . ALA A 1 186 ? -9.280 -6.633 -26.116 1.00 90.56 186 ALA A CA 1
ATOM 1451 C C . ALA A 1 186 ? -9.483 -7.085 -27.577 1.00 90.56 186 ALA A C 1
ATOM 1453 O O . ALA A 1 186 ? -9.431 -6.254 -28.483 1.00 90.56 186 ALA A O 1
ATOM 1454 N N . GLY A 1 187 ? -9.695 -8.385 -27.824 1.00 92.62 187 GLY A N 1
ATOM 1455 C CA . GLY A 1 187 ? -9.795 -8.960 -29.167 1.00 92.62 187 GLY A CA 1
ATOM 1456 C C . GLY A 1 187 ? -8.466 -8.964 -29.929 1.00 92.62 187 GLY A C 1
ATOM 1457 O O . GLY A 1 187 ? -8.462 -8.957 -31.159 1.00 92.62 187 GLY A O 1
ATOM 1458 N N . LEU A 1 188 ? -7.342 -8.925 -29.212 1.00 93.06 188 LEU A N 1
ATOM 1459 C CA . LEU A 1 188 ? -5.991 -8.907 -29.764 1.00 93.06 188 LEU A CA 1
ATOM 1460 C C . LEU A 1 188 ? -5.364 -10.301 -29.712 1.00 93.06 188 LEU A C 1
ATOM 1462 O O . LEU A 1 188 ? -5.698 -11.125 -28.862 1.00 93.06 188 LEU A O 1
ATOM 1466 N N . ALA A 1 189 ? -4.427 -10.557 -30.623 1.00 91.62 189 ALA A N 1
ATOM 1467 C CA . ALA A 1 189 ? -3.699 -11.818 -30.650 1.00 91.62 189 ALA A CA 1
ATOM 1468 C C . ALA A 1 189 ? -2.789 -11.951 -29.413 1.00 91.62 189 ALA A C 1
ATOM 1470 O O . ALA A 1 189 ? -2.123 -10.992 -29.017 1.00 91.62 189 ALA A O 1
ATOM 1471 N N . ALA A 1 190 ? -2.751 -13.139 -28.804 1.00 87.56 190 ALA A N 1
ATOM 1472 C CA . ALA A 1 190 ? -1.966 -13.398 -27.593 1.00 87.56 190 ALA A CA 1
ATOM 1473 C C . ALA A 1 190 ? -0.446 -13.249 -27.812 1.00 87.56 190 ALA A C 1
ATOM 1475 O O . ALA A 1 190 ? 0.293 -12.966 -26.872 1.00 87.56 190 ALA A O 1
ATOM 1476 N N . ASP A 1 191 ? 0.013 -13.405 -29.055 1.00 88.81 191 ASP A N 1
ATOM 1477 C CA . ASP A 1 191 ? 1.401 -13.255 -29.496 1.00 88.81 191 ASP A CA 1
ATOM 1478 C C . ASP A 1 191 ? 1.751 -11.829 -29.955 1.00 88.81 191 ASP A C 1
ATOM 1480 O O . ASP A 1 191 ? 2.880 -11.590 -30.378 1.00 88.81 191 ASP A O 1
ATOM 1484 N N . LEU A 1 192 ? 0.836 -10.856 -29.811 1.00 90.12 192 LEU A N 1
ATOM 1485 C CA . LEU A 1 192 ? 1.105 -9.444 -30.125 1.00 90.12 192 LEU A CA 1
ATOM 1486 C C . LEU A 1 192 ? 2.341 -8.909 -29.377 1.00 90.12 192 LEU A C 1
ATOM 1488 O O . LEU A 1 192 ? 3.035 -8.016 -29.866 1.00 90.12 192 LEU A O 1
ATOM 1492 N N . ILE A 1 193 ? 2.609 -9.459 -28.189 1.00 89.38 193 ILE A N 1
ATOM 1493 C CA . ILE A 1 193 ? 3.806 -9.197 -27.391 1.00 89.38 193 ILE A CA 1
ATOM 1494 C C . ILE A 1 193 ? 4.658 -10.474 -27.377 1.00 89.38 193 ILE A C 1
ATOM 1496 O O . ILE A 1 193 ? 4.482 -11.335 -26.516 1.00 89.38 193 ILE A O 1
ATOM 1500 N N . SER A 1 194 ? 5.610 -10.577 -28.308 1.00 87.00 194 SER A N 1
ATOM 1501 C CA . SER A 1 194 ? 6.423 -11.787 -28.525 1.00 87.00 194 SER A CA 1
ATOM 1502 C C . SER A 1 194 ? 7.238 -12.222 -27.300 1.00 87.00 194 SER A C 1
ATOM 1504 O O . SER A 1 194 ? 7.420 -13.414 -27.061 1.00 87.00 194 SER A O 1
ATOM 1506 N N . ASN A 1 195 ? 7.739 -11.265 -26.511 1.00 91.62 195 ASN A N 1
ATOM 1507 C CA . ASN A 1 195 ? 8.513 -11.532 -25.297 1.00 91.62 195 ASN A CA 1
ATOM 1508 C C . ASN A 1 195 ? 7.981 -10.705 -24.114 1.00 91.62 195 ASN A C 1
ATOM 1510 O O . ASN A 1 195 ? 8.409 -9.565 -23.931 1.00 91.62 195 ASN A O 1
ATOM 1514 N N . PRO A 1 196 ? 7.074 -11.250 -23.283 1.00 93.38 196 PRO A N 1
ATOM 1515 C CA . PRO A 1 196 ? 6.512 -10.515 -22.155 1.00 93.38 196 PRO A CA 1
ATOM 1516 C C . PRO A 1 196 ? 7.431 -10.443 -20.920 1.00 93.38 196 PRO A C 1
ATOM 1518 O O . PRO A 1 196 ? 7.111 -9.744 -19.959 1.00 93.38 196 PRO A O 1
ATOM 1521 N N . GLU A 1 197 ? 8.572 -11.139 -20.903 1.00 94.25 197 GLU A N 1
ATOM 1522 C CA . GLU A 1 197 ? 9.433 -11.249 -19.714 1.00 94.25 197 GLU A CA 1
ATOM 1523 C C . GLU A 1 197 ? 9.923 -9.918 -19.130 1.00 94.25 197 GLU A C 1
ATOM 1525 O O . GLU A 1 197 ? 9.862 -9.748 -17.906 1.00 94.25 197 GLU A O 1
ATOM 1530 N N . PRO A 1 198 ? 10.360 -8.939 -19.941 1.00 92.56 198 PRO A N 1
ATOM 1531 C CA . PRO A 1 198 ? 10.812 -7.659 -19.410 1.00 92.56 198 PRO A CA 1
ATOM 1532 C C . PRO A 1 198 ? 9.678 -6.880 -18.715 1.00 92.56 198 PRO A C 1
ATOM 1534 O O . PRO A 1 198 ? 9.911 -6.217 -17.701 1.00 92.56 198 PRO A O 1
ATOM 1537 N N . LEU A 1 199 ? 8.434 -7.022 -19.195 1.00 92.38 199 LEU A N 1
ATOM 1538 C CA . LEU A 1 199 ? 7.238 -6.433 -18.575 1.00 92.38 199 LEU A CA 1
ATOM 1539 C C . LEU A 1 199 ? 6.934 -7.084 -17.236 1.00 92.38 199 LEU A C 1
ATOM 1541 O O . LEU A 1 199 ? 6.725 -6.384 -16.248 1.00 92.38 199 LEU A O 1
ATOM 1545 N N . ILE A 1 200 ? 6.927 -8.419 -17.209 1.00 94.25 200 ILE A N 1
ATOM 1546 C CA . ILE A 1 200 ? 6.645 -9.207 -16.008 1.00 94.25 200 ILE A CA 1
ATOM 1547 C C . ILE A 1 200 ? 7.664 -8.859 -14.919 1.00 94.25 200 ILE A C 1
ATOM 1549 O 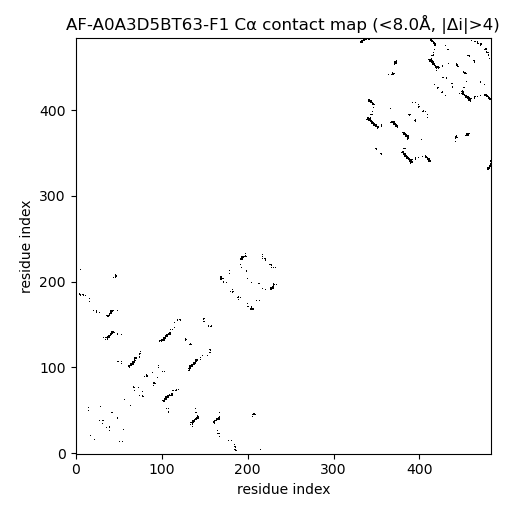O . ILE A 1 200 ? 7.286 -8.578 -13.779 1.00 94.25 200 ILE A O 1
ATOM 1553 N N . LYS A 1 201 ? 8.949 -8.789 -15.288 1.00 91.19 201 LYS A N 1
ATOM 1554 C CA . LYS A 1 201 ? 10.029 -8.392 -14.383 1.00 91.19 201 LYS A CA 1
ATOM 1555 C C . LYS A 1 201 ? 9.825 -6.975 -13.843 1.00 91.19 201 LYS A C 1
ATOM 1557 O O . LYS A 1 201 ? 9.902 -6.782 -12.634 1.00 91.19 201 LYS A O 1
ATOM 1562 N N . LYS A 1 202 ? 9.519 -5.997 -14.706 1.00 87.50 202 LYS A N 1
ATOM 1563 C CA . LYS A 1 202 ? 9.305 -4.595 -14.298 1.00 87.50 202 LYS A CA 1
ATOM 1564 C C . LYS A 1 202 ? 8.050 -4.400 -13.449 1.00 87.50 202 LYS A C 1
ATOM 1566 O O . LYS A 1 202 ? 8.051 -3.582 -12.536 1.00 87.50 202 LYS A O 1
ATOM 1571 N N . ALA A 1 203 ? 6.980 -5.134 -13.738 1.00 89.38 203 ALA A N 1
ATOM 1572 C CA . ALA A 1 203 ? 5.750 -5.062 -12.963 1.00 89.38 203 ALA A CA 1
ATOM 1573 C C . ALA A 1 203 ? 5.883 -5.714 -11.581 1.00 89.38 203 ALA A C 1
ATOM 1575 O O . ALA A 1 203 ? 5.089 -5.399 -10.696 1.00 89.38 203 ALA A O 1
ATOM 1576 N N . ALA A 1 204 ? 6.854 -6.619 -11.393 1.00 89.50 204 ALA A N 1
ATOM 1577 C CA . ALA A 1 204 ? 7.107 -7.328 -10.139 1.00 89.50 204 ALA A CA 1
ATOM 1578 C C . ALA A 1 204 ? 5.828 -7.952 -9.534 1.00 89.50 204 ALA A C 1
ATOM 1580 O O . ALA A 1 204 ? 5.596 -7.885 -8.324 1.00 89.50 204 ALA A O 1
ATOM 1581 N N . GLY A 1 205 ? 4.962 -8.496 -10.398 1.00 88.25 205 GLY A N 1
ATOM 1582 C CA . GLY A 1 205 ? 3.684 -9.110 -10.023 1.00 88.25 205 GLY A CA 1
ATOM 1583 C C . GLY A 1 205 ? 2.563 -8.132 -9.633 1.00 88.25 205 GLY A C 1
ATOM 1584 O O . GLY A 1 205 ? 1.510 -8.567 -9.167 1.00 88.25 205 GLY A O 1
ATOM 1585 N N . VAL A 1 206 ? 2.747 -6.814 -9.791 1.00 90.12 206 VAL A N 1
ATOM 1586 C CA . VAL A 1 206 ? 1.716 -5.804 -9.494 1.00 90.12 206 VAL A CA 1
ATOM 1587 C C . VAL A 1 206 ? 0.769 -5.642 -10.686 1.00 90.12 206 VAL A C 1
ATOM 1589 O O . VAL A 1 206 ? 1.119 -5.040 -11.702 1.00 90.12 206 VAL A O 1
ATOM 1592 N N . ILE A 1 207 ? -0.466 -6.124 -10.523 1.00 91.00 207 ILE A N 1
ATOM 1593 C CA . ILE A 1 207 ? -1.509 -6.222 -11.563 1.00 91.00 207 ILE A CA 1
ATOM 1594 C C . ILE A 1 207 ? -1.696 -4.935 -12.376 1.00 91.00 207 ILE A C 1
ATOM 1596 O O . ILE A 1 207 ? -1.729 -4.965 -13.602 1.00 91.00 207 ILE A O 1
ATOM 1600 N N . GLY A 1 208 ? -1.834 -3.783 -11.726 1.00 86.44 208 GLY A N 1
ATOM 1601 C CA . GLY A 1 208 ? -2.121 -2.527 -12.417 1.00 86.44 208 GLY A CA 1
ATOM 1602 C C . GLY A 1 208 ? -0.900 -1.908 -13.098 1.00 86.44 208 GLY A C 1
ATOM 1603 O O . GLY A 1 208 ? -1.069 -1.198 -14.086 1.00 86.44 208 GLY A O 1
ATOM 1604 N N . ILE A 1 209 ? 0.321 -2.200 -12.630 1.00 87.88 209 ILE A N 1
ATOM 1605 C CA . ILE A 1 209 ? 1.540 -1.849 -13.378 1.00 87.88 209 ILE A CA 1
ATOM 1606 C C . ILE A 1 209 ? 1.611 -2.721 -14.629 1.00 87.88 209 ILE A C 1
ATOM 1608 O O . ILE A 1 209 ? 1.790 -2.199 -15.724 1.00 87.88 209 ILE A O 1
ATOM 1612 N N . LEU A 1 210 ? 1.382 -4.026 -14.470 1.00 92.81 210 LEU A N 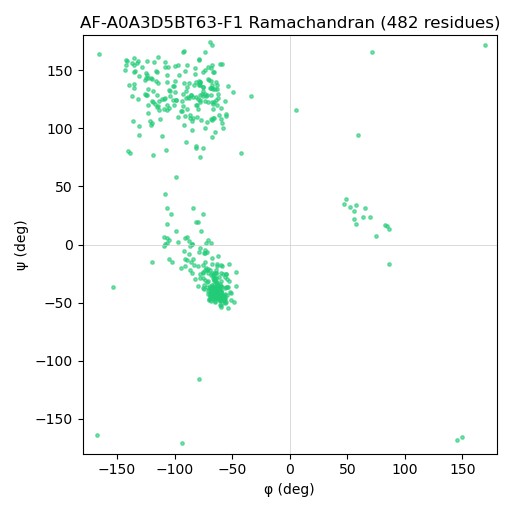1
ATOM 1613 C CA . LEU A 1 210 ? 1.358 -4.977 -15.574 1.00 92.81 210 LEU A CA 1
ATOM 1614 C C . LEU A 1 210 ? 0.323 -4.572 -16.634 1.00 92.81 210 LEU A C 1
ATOM 1616 O O . LEU A 1 210 ? 0.686 -4.400 -17.790 1.00 92.81 210 LEU A O 1
ATOM 1620 N N . ARG A 1 211 ? -0.922 -4.275 -16.227 1.00 92.69 211 ARG A N 1
ATOM 1621 C CA . ARG A 1 211 ? -1.984 -3.784 -17.124 1.00 92.69 211 ARG A CA 1
ATOM 1622 C C . ARG A 1 211 ? -1.564 -2.529 -17.882 1.00 92.69 211 ARG A C 1
ATOM 1624 O O . ARG A 1 211 ? -1.717 -2.484 -19.095 1.00 92.69 211 ARG A O 1
ATOM 1631 N N . MET A 1 212 ? -1.040 -1.518 -17.188 1.00 91.38 212 MET A N 1
ATOM 1632 C CA . MET A 1 212 ? -0.617 -0.265 -17.820 1.00 91.38 212 MET A CA 1
ATOM 1633 C C . MET A 1 212 ? 0.462 -0.507 -18.881 1.00 91.38 212 MET A C 1
ATOM 1635 O O . MET A 1 212 ? 0.352 0.019 -19.989 1.00 91.38 212 MET A O 1
ATOM 1639 N N . LEU A 1 213 ? 1.475 -1.316 -18.563 1.00 91.06 213 LEU A N 1
ATOM 1640 C CA . LEU A 1 213 ? 2.568 -1.603 -19.487 1.00 91.06 213 LEU A CA 1
ATOM 1641 C C . LEU A 1 213 ? 2.082 -2.415 -20.697 1.00 91.06 213 LEU A C 1
ATOM 1643 O O . LEU A 1 213 ? 2.410 -2.067 -21.829 1.00 91.06 213 LEU A O 1
ATOM 1647 N N . THR A 1 214 ? 1.252 -3.437 -20.475 1.00 92.31 214 THR A N 1
ATOM 1648 C CA . THR A 1 214 ? 0.649 -4.250 -21.543 1.00 92.31 214 THR A CA 1
ATOM 1649 C C . THR A 1 214 ? -0.213 -3.411 -22.477 1.00 92.31 214 THR A C 1
ATOM 1651 O O . THR A 1 214 ? -0.044 -3.493 -23.688 1.00 92.31 214 THR A O 1
ATOM 1654 N N . VAL A 1 215 ? -1.099 -2.570 -21.933 1.00 91.81 215 VAL A N 1
ATOM 1655 C CA . VAL A 1 215 ? -1.964 -1.688 -22.734 1.00 91.81 215 VAL A CA 1
ATOM 1656 C C . VAL A 1 215 ? -1.123 -0.715 -23.557 1.00 91.81 215 VAL A C 1
ATOM 1658 O O . VAL A 1 215 ? -1.340 -0.581 -24.757 1.00 91.81 215 VAL A O 1
ATOM 1661 N N . THR A 1 216 ? -0.123 -0.081 -22.939 1.00 90.62 216 THR A N 1
ATOM 1662 C CA . THR A 1 216 ? 0.789 0.843 -23.634 1.00 90.62 216 THR A CA 1
ATOM 1663 C C . THR A 1 216 ? 1.493 0.163 -24.808 1.00 90.62 216 THR A C 1
ATOM 1665 O O . THR A 1 216 ? 1.546 0.716 -25.906 1.00 90.62 216 THR A O 1
ATOM 1668 N N . LEU A 1 217 ? 2.003 -1.053 -24.596 1.00 90.19 217 LEU A N 1
ATOM 1669 C CA . LEU A 1 217 ? 2.663 -1.827 -25.643 1.00 90.19 217 LEU A CA 1
ATOM 1670 C C . LEU A 1 217 ? 1.725 -2.257 -26.758 1.00 90.19 217 LEU A C 1
ATOM 1672 O O . LEU A 1 217 ? 2.063 -2.103 -27.927 1.00 90.19 217 LEU A O 1
ATOM 1676 N N . ALA A 1 218 ? 0.556 -2.780 -26.406 1.00 90.50 218 ALA A N 1
ATOM 1677 C CA . ALA A 1 218 ? -0.419 -3.230 -27.382 1.00 90.50 218 ALA A CA 1
ATOM 1678 C C . ALA A 1 218 ? -0.883 -2.070 -28.272 1.00 90.50 218 ALA A C 1
ATOM 1680 O O . ALA A 1 218 ? -0.928 -2.211 -29.491 1.00 90.50 218 ALA A O 1
ATOM 1681 N N . LEU A 1 219 ? -1.144 -0.894 -27.689 1.00 89.94 219 LEU A N 1
ATOM 1682 C CA . LEU A 1 219 ? -1.481 0.310 -28.453 1.00 89.94 219 LEU A CA 1
ATOM 1683 C C . LEU A 1 219 ? -0.342 0.736 -29.391 1.00 89.94 219 LEU A C 1
ATOM 1685 O O . LEU A 1 219 ? -0.602 1.117 -30.533 1.00 89.94 219 LEU A O 1
ATOM 1689 N N . ARG A 1 220 ? 0.918 0.629 -28.948 1.00 87.94 220 ARG A N 1
ATOM 1690 C CA . ARG A 1 220 ? 2.083 0.913 -29.798 1.00 87.94 220 ARG A CA 1
ATOM 1691 C C . ARG A 1 220 ? 2.186 -0.077 -30.959 1.00 87.94 220 ARG A C 1
ATOM 1693 O O . ARG A 1 220 ? 2.281 0.374 -32.096 1.00 87.94 220 ARG A O 1
ATOM 1700 N N . ALA A 1 221 ? 2.075 -1.378 -30.701 1.00 87.69 221 ALA A N 1
ATOM 1701 C CA . ALA A 1 221 ? 2.121 -2.415 -31.736 1.00 87.69 221 ALA A CA 1
ATOM 1702 C C . ALA A 1 221 ? 1.008 -2.239 -32.786 1.00 87.69 221 ALA A C 1
ATOM 1704 O O . ALA A 1 221 ? 1.242 -2.347 -33.991 1.00 87.69 221 ALA A O 1
ATOM 1705 N N . LEU A 1 222 ? -0.201 -1.873 -32.345 1.00 87.81 222 LEU A N 1
ATOM 1706 C CA . LEU A 1 222 ? -1.315 -1.548 -33.241 1.00 87.81 222 LEU A CA 1
ATOM 1707 C C . LEU A 1 222 ? -1.027 -0.322 -34.119 1.00 87.81 222 LEU A C 1
ATOM 1709 O O . LEU A 1 222 ? -1.450 -0.281 -35.274 1.00 87.81 222 LEU A O 1
ATOM 1713 N N . SER A 1 223 ? -0.299 0.668 -33.593 1.00 86.88 223 SER A N 1
ATOM 1714 C CA . SER A 1 223 ? 0.065 1.871 -34.348 1.00 86.88 223 SER A CA 1
ATOM 1715 C C . SER A 1 223 ? 1.169 1.629 -35.383 1.00 86.88 223 SER A C 1
ATOM 1717 O O . SER A 1 223 ? 1.126 2.216 -36.463 1.00 86.88 223 SER A O 1
ATOM 1719 N N . THR A 1 224 ? 2.131 0.748 -35.090 1.00 82.69 224 THR A N 1
ATOM 1720 C CA . THR A 1 224 ? 3.280 0.464 -35.966 1.00 82.69 224 THR A CA 1
ATOM 1721 C C . THR A 1 224 ? 3.018 -0.660 -36.969 1.00 82.69 224 THR A C 1
ATOM 1723 O O . THR A 1 224 ? 3.776 -0.790 -37.923 1.00 82.69 224 THR A O 1
ATOM 1726 N N . LYS A 1 225 ? 1.940 -1.447 -36.795 1.00 75.44 225 LYS A N 1
ATOM 1727 C CA . LYS A 1 225 ? 1.640 -2.682 -37.556 1.00 75.44 225 LYS A CA 1
ATOM 1728 C C . LYS A 1 225 ? 2.736 -3.756 -37.470 1.00 75.44 225 LYS A C 1
ATOM 1730 O O . LYS A 1 225 ? 2.742 -4.689 -38.270 1.00 75.44 225 LYS A O 1
ATOM 1735 N N . GLU A 1 226 ? 3.626 -3.649 -36.493 1.00 74.75 226 GLU A N 1
ATOM 1736 C CA . GLU A 1 226 ? 4.708 -4.598 -36.239 1.00 74.75 226 GLU A CA 1
ATOM 1737 C C . GLU A 1 226 ? 4.617 -5.087 -34.793 1.00 74.75 226 GLU A C 1
ATOM 1739 O O . GLU A 1 226 ? 4.260 -4.321 -33.893 1.00 74.75 226 GLU A O 1
ATOM 1744 N N . ALA A 1 227 ? 4.935 -6.364 -34.568 1.00 71.38 227 ALA A N 1
ATOM 1745 C CA . ALA A 1 227 ? 5.028 -6.920 -33.223 1.00 71.38 227 ALA A CA 1
ATOM 1746 C C . ALA A 1 227 ? 6.139 -6.192 -32.450 1.00 71.38 227 ALA A C 1
ATOM 1748 O O . ALA A 1 227 ? 7.271 -6.098 -32.924 1.00 71.38 227 ALA A O 1
ATOM 1749 N N . CYS A 1 228 ? 5.820 -5.655 -31.272 1.00 69.50 228 CYS A N 1
ATOM 1750 C CA . CYS A 1 228 ? 6.793 -4.930 -30.458 1.00 69.50 228 CYS A CA 1
ATOM 1751 C C . CYS A 1 228 ? 7.534 -5.880 -29.514 1.00 69.50 228 CYS A C 1
ATOM 1753 O O . CYS A 1 228 ? 6.912 -6.681 -28.808 1.00 69.50 228 CYS A O 1
ATOM 1755 N N . ASN A 1 229 ? 8.856 -5.723 -29.419 1.00 74.00 229 ASN A N 1
ATOM 1756 C CA . ASN A 1 229 ? 9.617 -6.330 -28.338 1.00 74.00 229 ASN A CA 1
ATOM 1757 C C . ASN A 1 229 ? 9.442 -5.494 -27.066 1.00 74.00 229 ASN A C 1
ATOM 1759 O O . ASN A 1 229 ? 9.478 -4.265 -27.085 1.00 74.00 229 ASN A O 1
ATOM 1763 N N . ALA A 1 230 ? 9.255 -6.160 -25.927 1.00 73.12 230 ALA A N 1
ATOM 1764 C CA . ALA A 1 230 ? 9.072 -5.479 -24.646 1.00 73.12 230 ALA A CA 1
ATOM 1765 C C . ALA A 1 230 ? 10.301 -4.662 -24.203 1.00 73.12 230 ALA A C 1
ATOM 1767 O O . ALA A 1 230 ? 10.164 -3.745 -23.392 1.00 73.12 230 ALA A O 1
ATOM 1768 N N . GLU A 1 231 ? 11.486 -4.992 -24.720 1.00 71.69 231 GLU A N 1
ATOM 1769 C CA . GLU A 1 231 ? 12.744 -4.294 -24.431 1.00 71.69 231 GLU A CA 1
ATOM 1770 C C . GLU A 1 231 ? 12.739 -2.863 -24.996 1.00 71.69 231 GLU A C 1
ATOM 1772 O O . GLU A 1 231 ? 13.120 -1.934 -24.284 1.00 71.69 231 GLU A O 1
ATOM 1777 N N . ASP A 1 232 ? 12.139 -2.649 -26.173 1.00 65.75 232 ASP A N 1
ATOM 1778 C CA . ASP A 1 232 ? 12.079 -1.347 -26.863 1.00 65.75 232 ASP A CA 1
ATOM 1779 C C . ASP A 1 232 ? 11.302 -0.268 -26.081 1.00 65.75 232 ASP A C 1
ATOM 1781 O O . ASP A 1 232 ? 11.394 0.928 -26.358 1.00 65.75 232 ASP A O 1
ATOM 1785 N N . VAL A 1 233 ? 10.496 -0.671 -25.094 1.00 62.03 233 VAL A N 1
ATOM 1786 C CA . VAL A 1 233 ? 9.692 0.237 -24.252 1.00 62.03 233 VAL A CA 1
ATOM 1787 C C . VAL A 1 233 ? 10.268 0.409 -22.855 1.00 62.03 233 VAL A C 1
ATOM 1789 O O . VAL A 1 233 ? 9.897 1.339 -22.139 1.00 62.03 233 VAL A O 1
ATOM 1792 N N . LEU A 1 234 ? 11.223 -0.434 -22.465 1.00 62.56 234 LEU A N 1
ATOM 1793 C CA . LEU A 1 234 ? 12.000 -0.207 -21.253 1.00 62.56 234 LEU A CA 1
ATOM 1794 C C . LEU A 1 234 ? 13.018 0.918 -21.425 1.00 62.56 234 LEU A C 1
ATOM 1796 O O . LEU A 1 234 ? 13.280 1.622 -20.451 1.00 62.56 234 LEU A O 1
ATOM 1800 N N . GLU A 1 235 ? 13.528 1.107 -22.642 1.00 58.19 235 GLU A N 1
ATOM 1801 C CA . GLU A 1 235 ? 14.498 2.157 -22.968 1.00 58.19 235 GLU A CA 1
ATOM 1802 C C . GLU A 1 235 ? 13.837 3.507 -23.286 1.00 58.19 235 GLU A C 1
ATOM 1804 O O . GLU A 1 235 ? 14.421 4.557 -23.028 1.00 58.19 235 GLU A O 1
ATOM 1809 N N . CYS A 1 236 ? 12.575 3.514 -23.726 1.00 44.91 236 CYS A N 1
ATOM 1810 C CA . CYS A 1 236 ? 11.783 4.739 -23.838 1.00 44.91 236 CYS A CA 1
ATOM 1811 C C . CYS A 1 236 ? 11.246 5.188 -22.465 1.00 44.91 236 CYS A C 1
ATOM 1813 O O . CYS A 1 236 ? 10.056 5.070 -22.164 1.00 44.91 236 CYS A O 1
ATOM 1815 N N . ALA A 1 237 ? 12.114 5.755 -21.626 1.00 39.19 237 ALA A N 1
ATOM 1816 C CA . ALA A 1 237 ? 11.674 6.765 -20.663 1.00 39.19 237 ALA A CA 1
ATOM 1817 C C . ALA A 1 237 ? 11.075 7.974 -21.431 1.00 39.19 237 ALA A C 1
ATOM 1819 O O . ALA A 1 237 ? 11.390 8.166 -22.607 1.00 39.19 237 ALA A O 1
ATOM 1820 N N . PRO A 1 238 ? 10.174 8.776 -20.834 1.00 42.47 238 PRO A N 1
ATOM 1821 C CA . PRO A 1 238 ? 9.390 9.761 -21.572 1.00 42.47 238 PRO A CA 1
ATOM 1822 C C . PRO A 1 238 ? 10.233 10.992 -21.947 1.00 42.47 238 PRO A C 1
ATOM 1824 O O . PRO A 1 238 ? 10.160 12.022 -21.290 1.00 42.47 238 PRO A O 1
ATOM 1827 N N . GLU A 1 239 ? 10.993 10.923 -23.040 1.00 36.62 239 GLU A N 1
ATOM 1828 C CA . GLU A 1 239 ? 11.572 12.112 -23.696 1.00 36.62 239 GLU A CA 1
ATOM 1829 C C . GLU A 1 239 ? 10.516 12.933 -24.468 1.00 36.62 239 GLU A C 1
ATOM 1831 O O . GLU A 1 239 ? 10.764 14.063 -24.884 1.00 36.62 239 GLU A O 1
ATOM 1836 N N . ALA A 1 240 ? 9.283 12.432 -24.597 1.00 37.94 240 ALA A N 1
ATOM 1837 C CA . ALA A 1 240 ? 8.211 13.067 -25.368 1.00 37.94 240 ALA A CA 1
ATOM 1838 C C . ALA A 1 240 ? 7.483 14.239 -24.661 1.00 37.94 240 ALA A C 1
ATOM 1840 O O . ALA A 1 240 ? 6.382 14.608 -25.066 1.00 37.94 240 ALA A O 1
ATOM 1841 N N . ALA A 1 241 ? 8.077 14.845 -23.626 1.00 39.84 241 ALA A N 1
ATOM 1842 C CA . ALA A 1 241 ? 7.587 16.095 -23.022 1.00 39.84 241 ALA A CA 1
ATOM 1843 C C . ALA A 1 241 ? 8.478 17.319 -23.326 1.00 39.84 241 ALA A C 1
ATOM 1845 O O . ALA A 1 241 ? 8.149 18.429 -22.911 1.00 39.84 241 ALA A O 1
ATOM 1846 N N . ALA A 1 242 ? 9.569 17.153 -24.081 1.00 35.75 242 ALA A N 1
ATOM 1847 C CA . ALA A 1 242 ? 10.471 18.235 -24.471 1.00 35.75 242 ALA A CA 1
ATOM 1848 C C . ALA A 1 242 ? 10.187 18.743 -25.897 1.00 35.75 242 ALA A C 1
ATOM 1850 O O . ALA A 1 242 ? 11.062 18.753 -26.759 1.00 35.75 242 ALA A O 1
ATOM 1851 N N . HIS A 1 243 ? 8.960 19.200 -26.156 1.00 36.28 243 HIS A N 1
ATOM 1852 C CA . HIS A 1 243 ? 8.757 20.201 -27.205 1.00 36.28 243 HIS A CA 1
ATOM 1853 C C . HIS A 1 243 ? 8.795 21.590 -26.555 1.00 36.28 243 HIS A C 1
ATOM 1855 O O . HIS A 1 243 ? 8.023 21.839 -25.624 1.00 36.28 243 HIS A O 1
ATOM 1861 N N . PRO A 1 244 ? 9.678 22.501 -27.005 1.00 34.44 244 PRO A N 1
ATOM 1862 C CA . PRO A 1 244 ? 9.751 23.848 -26.465 1.00 34.44 244 PRO A CA 1
ATOM 1863 C C . PRO A 1 244 ? 8.458 24.584 -26.823 1.00 34.44 244 PRO A C 1
ATOM 1865 O O . PRO A 1 244 ? 8.198 24.914 -27.978 1.00 34.44 244 PRO A O 1
ATOM 1868 N N . ARG A 1 245 ? 7.615 24.818 -25.817 1.00 31.97 245 ARG A N 1
ATOM 1869 C CA . ARG A 1 245 ? 6.504 25.761 -25.919 1.00 31.97 245 ARG A CA 1
ATOM 1870 C C . ARG A 1 245 ? 7.117 27.154 -26.044 1.00 31.97 245 ARG A C 1
ATOM 1872 O O . ARG A 1 245 ? 7.666 27.672 -25.077 1.00 31.97 245 ARG A O 1
ATOM 1879 N N . GLU A 1 246 ? 7.044 27.735 -27.236 1.00 36.00 246 GLU A N 1
ATOM 1880 C CA . GLU A 1 246 ? 7.332 29.149 -27.462 1.00 36.00 246 GLU A CA 1
ATOM 1881 C C . GLU A 1 246 ? 6.442 29.993 -26.537 1.00 36.00 246 GLU A C 1
ATOM 1883 O O . GLU A 1 246 ? 5.219 30.036 -26.677 1.00 36.00 246 GLU A O 1
ATOM 1888 N N . THR A 1 247 ? 7.053 30.640 -25.547 1.00 30.97 247 THR A N 1
ATOM 1889 C CA . THR A 1 247 ? 6.401 31.659 -24.724 1.00 30.97 247 THR A CA 1
ATOM 1890 C C . THR A 1 247 ? 6.413 32.989 -25.480 1.00 30.97 247 THR A C 1
ATOM 1892 O O . THR A 1 247 ? 7.502 33.501 -25.761 1.00 30.97 247 THR A O 1
ATOM 1895 N N . PRO A 1 248 ? 5.256 33.598 -25.794 1.00 36.84 248 PRO A N 1
ATOM 1896 C CA . PRO A 1 248 ? 5.230 34.950 -26.320 1.00 36.84 248 PRO A CA 1
ATOM 1897 C C . PRO A 1 248 ? 5.592 35.958 -25.220 1.00 36.84 248 PRO A C 1
ATOM 1899 O O . PRO A 1 248 ? 4.970 36.017 -24.163 1.00 36.84 248 PRO A O 1
ATOM 1902 N N . SER A 1 249 ? 6.645 36.715 -25.529 1.00 33.41 249 SER A N 1
ATOM 1903 C CA . SER A 1 249 ? 7.054 38.039 -25.050 1.00 33.41 249 SER A CA 1
ATOM 1904 C C . SER A 1 249 ? 6.238 38.683 -23.915 1.00 33.41 249 SER A C 1
ATOM 1906 O O . SER A 1 249 ? 5.087 39.089 -24.069 1.00 33.41 249 SER A O 1
ATOM 1908 N N . THR A 1 250 ? 6.923 38.853 -22.787 1.00 37.59 250 THR A N 1
ATOM 1909 C CA . THR A 1 250 ? 6.527 39.594 -21.590 1.00 37.59 250 THR A CA 1
ATOM 1910 C C . THR A 1 250 ? 6.445 41.103 -21.857 1.00 37.59 250 THR A C 1
ATOM 1912 O O . THR A 1 250 ? 7.449 41.730 -22.191 1.00 37.59 250 THR A O 1
ATOM 1915 N N . ALA A 1 251 ? 5.280 41.710 -21.617 1.00 42.25 251 ALA A N 1
ATOM 1916 C CA . ALA A 1 251 ? 5.155 43.140 -21.323 1.00 42.25 251 ALA A CA 1
ATOM 1917 C C . ALA A 1 251 ? 5.024 43.333 -19.795 1.00 42.25 251 ALA A C 1
ATOM 1919 O O . ALA A 1 251 ? 4.355 42.526 -19.144 1.00 42.25 251 ALA A O 1
ATOM 1920 N N . PRO A 1 252 ? 5.652 44.360 -19.192 1.00 45.41 252 PRO A N 1
ATOM 1921 C CA . PRO A 1 252 ? 5.678 44.521 -17.742 1.00 45.41 252 PRO A CA 1
ATOM 1922 C C . PRO A 1 252 ? 4.366 45.122 -17.216 1.00 45.41 252 PRO A C 1
ATOM 1924 O O . PRO A 1 252 ? 3.953 46.205 -17.630 1.00 45.41 252 PRO A O 1
ATOM 1927 N N . ALA A 1 253 ? 3.732 44.428 -16.268 1.00 36.78 253 ALA A N 1
ATOM 1928 C CA . ALA A 1 253 ? 2.605 44.935 -15.488 1.00 36.78 253 ALA A CA 1
ATOM 1929 C C . ALA A 1 253 ? 3.096 45.616 -14.187 1.00 36.78 253 ALA A C 1
ATOM 1931 O O . ALA A 1 253 ? 4.133 45.227 -13.644 1.00 36.78 253 ALA A O 1
ATOM 1932 N N . PRO A 1 254 ? 2.377 46.638 -13.687 1.00 42.44 254 PRO A N 1
ATOM 1933 C CA . PRO A 1 254 ? 2.857 47.535 -12.644 1.00 42.44 254 PRO A CA 1
ATOM 1934 C C . PRO A 1 254 ? 2.773 46.918 -11.245 1.00 42.44 254 PRO A C 1
ATOM 1936 O O . PRO A 1 254 ? 1.772 46.325 -10.846 1.00 42.44 254 PRO A O 1
ATOM 1939 N N . THR A 1 255 ? 3.828 47.140 -10.471 1.00 39.47 255 THR A N 1
ATOM 1940 C CA . THR A 1 255 ? 3.943 46.853 -9.042 1.00 39.47 255 THR A CA 1
ATOM 1941 C C . THR A 1 255 ? 2.982 47.724 -8.227 1.00 39.47 255 THR A C 1
ATOM 1943 O O . THR A 1 255 ? 3.192 48.925 -8.062 1.00 39.47 255 THR A O 1
ATOM 1946 N N . GLN A 1 256 ? 1.931 47.118 -7.665 1.00 38.22 256 GLN A N 1
ATOM 1947 C CA . GLN A 1 256 ? 1.116 47.741 -6.620 1.00 38.22 256 GLN A CA 1
ATOM 1948 C C . GLN A 1 256 ? 1.666 47.372 -5.238 1.00 38.22 256 GLN A C 1
ATOM 1950 O O . GLN A 1 256 ? 1.450 46.281 -4.717 1.00 38.22 256 GLN A O 1
ATOM 1955 N N . HIS A 1 257 ? 2.369 48.323 -4.625 1.00 42.03 257 HIS A N 1
ATOM 1956 C CA . HIS A 1 257 ? 2.631 48.340 -3.191 1.00 42.03 257 HIS A CA 1
ATOM 1957 C C . HIS A 1 257 ? 1.337 48.697 -2.435 1.00 42.03 257 HIS A C 1
ATOM 1959 O O . HIS A 1 257 ? 0.957 49.864 -2.382 1.00 42.03 257 HIS A O 1
ATOM 1965 N N . MET A 1 258 ? 0.691 47.722 -1.788 1.00 35.44 258 MET A N 1
ATOM 1966 C CA . MET A 1 258 ? -0.271 47.976 -0.702 1.00 35.44 258 MET A CA 1
ATOM 1967 C C . MET A 1 258 ? 0.353 47.581 0.638 1.00 35.44 258 MET A C 1
ATOM 1969 O O . MET A 1 258 ? 0.112 46.513 1.187 1.00 35.44 258 MET A O 1
ATOM 1973 N N . GLY A 1 259 ? 1.173 48.484 1.178 1.00 40.81 259 GLY A N 1
ATOM 1974 C CA . GLY A 1 259 ? 1.561 48.471 2.585 1.00 40.81 259 GLY A CA 1
ATOM 1975 C C . GLY A 1 259 ? 0.465 49.117 3.429 1.00 40.81 259 GLY A C 1
ATOM 1976 O O . GLY A 1 259 ? 0.551 50.300 3.757 1.00 40.81 259 GLY A O 1
ATOM 1977 N N . ALA A 1 260 ? -0.574 48.360 3.782 1.00 46.12 260 ALA A N 1
ATOM 1978 C CA . ALA A 1 260 ? -1.546 48.808 4.772 1.00 46.12 260 ALA A CA 1
ATOM 1979 C C . ALA A 1 260 ? -0.906 48.735 6.168 1.00 46.12 260 ALA A C 1
ATOM 1981 O O . ALA A 1 260 ? -0.806 47.674 6.782 1.00 46.12 260 ALA A O 1
ATOM 1982 N N . ARG A 1 261 ? -0.448 49.889 6.672 1.00 49.06 261 ARG A N 1
ATOM 1983 C CA . ARG A 1 261 ? -0.101 50.090 8.085 1.00 49.06 261 ARG A CA 1
ATOM 1984 C C . ARG A 1 261 ? -1.335 49.787 8.934 1.00 49.06 261 ARG A C 1
ATOM 1986 O O . ARG A 1 261 ? -2.235 50.614 9.056 1.00 49.06 261 ARG A O 1
ATOM 1993 N N . MET A 1 262 ? -1.363 48.596 9.517 1.00 56.91 262 MET A N 1
ATOM 1994 C CA . MET A 1 262 ? -2.396 48.192 10.459 1.00 56.91 262 MET A CA 1
ATOM 1995 C C . MET A 1 262 ? -2.305 49.095 11.710 1.00 56.91 262 MET A C 1
ATOM 1997 O O . MET A 1 262 ? -1.221 49.225 12.292 1.00 56.91 262 MET A O 1
ATOM 2001 N N . PRO A 1 263 ? -3.388 49.781 12.117 1.00 64.75 263 PRO A N 1
ATOM 2002 C CA . PRO A 1 263 ? -3.366 50.664 13.277 1.00 64.75 263 PRO A CA 1
ATOM 2003 C C . PRO A 1 263 ? -3.108 49.844 14.546 1.00 64.75 263 PRO A C 1
ATOM 2005 O O . PRO A 1 263 ? -3.737 48.810 14.761 1.00 64.75 263 PRO A O 1
ATOM 2008 N N . ARG A 1 264 ? -2.199 50.319 15.412 1.00 66.31 264 ARG A N 1
ATOM 2009 C CA . ARG A 1 264 ? -1.734 49.632 16.642 1.00 66.31 264 ARG A CA 1
ATOM 2010 C C . ARG A 1 264 ? -2.853 49.170 17.594 1.00 66.31 264 ARG A C 1
ATOM 2012 O O . ARG A 1 264 ? -2.613 48.317 18.438 1.00 66.31 264 ARG A O 1
ATOM 2019 N N . TRP A 1 265 ? -4.070 49.685 17.440 1.00 73.62 265 TRP A N 1
ATOM 2020 C CA . TRP A 1 265 ? -5.245 49.271 18.209 1.00 73.62 265 TRP A CA 1
ATOM 2021 C C . TRP A 1 265 ? -5.813 47.910 17.770 1.00 73.62 265 TRP A C 1
ATOM 2023 O O . TRP A 1 265 ? -6.402 47.213 18.590 1.00 73.62 265 TRP A O 1
ATOM 2033 N N . GLY A 1 266 ? -5.586 47.482 16.521 1.00 72.94 266 GLY A N 1
ATOM 2034 C CA . GLY A 1 266 ? -6.067 46.189 16.016 1.00 72.94 266 GLY A CA 1
ATOM 2035 C C . GLY A 1 266 ? -5.422 44.986 16.712 1.00 72.94 266 GLY A C 1
ATOM 2036 O O . GLY A 1 266 ? -6.093 43.996 16.981 1.00 72.94 266 GLY A O 1
ATOM 2037 N N . VAL A 1 267 ? -4.147 45.105 17.096 1.00 76.25 267 VAL A N 1
ATOM 2038 C CA . VAL A 1 267 ? -3.431 44.065 17.858 1.00 76.25 267 VAL A CA 1
ATOM 2039 C C . VAL A 1 267 ? -4.006 43.922 19.272 1.00 76.25 267 VAL A C 1
ATOM 2041 O O . VAL A 1 267 ? -4.099 42.817 19.799 1.00 76.25 267 VAL A O 1
ATOM 2044 N N . LEU A 1 268 ? -4.452 45.026 19.873 1.00 82.44 268 LEU A N 1
ATOM 2045 C CA . LEU A 1 268 ? -4.978 45.044 21.238 1.00 82.44 268 LEU A CA 1
ATOM 2046 C C . LEU A 1 268 ? -6.392 44.439 21.308 1.00 82.44 268 LEU A C 1
ATOM 2048 O O . LEU A 1 268 ? -6.696 43.686 22.230 1.00 82.44 268 LEU A O 1
ATOM 2052 N N . VAL A 1 269 ? -7.223 44.684 20.289 1.00 83.56 269 VAL A N 1
ATOM 2053 C CA . VAL A 1 269 ? -8.550 44.052 20.155 1.00 83.56 269 VAL A CA 1
ATOM 2054 C C . VAL A 1 269 ? -8.428 42.541 19.928 1.00 83.56 269 VAL A C 1
ATOM 2056 O O . VAL A 1 269 ? -9.181 41.773 20.526 1.00 83.56 269 VAL A O 1
ATOM 2059 N N . LEU A 1 270 ? -7.451 42.103 19.127 1.00 84.50 270 LEU A N 1
ATOM 2060 C CA . LEU A 1 270 ? -7.201 40.679 18.888 1.00 84.50 270 LEU A CA 1
ATOM 2061 C C . LEU A 1 270 ? -6.711 39.963 20.160 1.00 84.50 270 LEU A C 1
ATOM 2063 O O . LEU A 1 270 ? -7.168 38.866 20.468 1.00 84.50 270 LEU A O 1
ATOM 2067 N N . ALA A 1 271 ? -5.824 40.601 20.929 1.00 85.00 271 ALA A N 1
ATOM 2068 C CA . ALA A 1 271 ? -5.328 40.051 22.190 1.00 85.00 271 ALA A CA 1
ATOM 2069 C C . ALA A 1 271 ? -6.440 39.926 23.249 1.00 85.00 271 ALA A C 1
ATOM 2071 O O . ALA A 1 271 ? -6.520 38.917 23.949 1.00 85.00 271 ALA A O 1
ATOM 2072 N N . LEU A 1 272 ? -7.337 40.916 23.339 1.00 90.00 272 LEU A N 1
ATOM 2073 C CA . LEU A 1 272 ? -8.468 40.873 24.269 1.00 90.00 272 LEU A CA 1
ATOM 2074 C C . LEU A 1 272 ? -9.501 39.801 23.895 1.00 90.00 272 LEU A C 1
ATOM 2076 O O . LEU A 1 272 ? -10.032 39.146 24.794 1.00 90.00 272 LEU A O 1
ATOM 2080 N N . SER A 1 273 ? -9.763 39.571 22.602 1.00 91.31 273 SER A N 1
ATOM 2081 C CA . SER A 1 273 ? -10.696 38.511 22.189 1.00 91.31 273 SER A CA 1
ATOM 2082 C C . SER A 1 273 ? -10.134 37.115 22.478 1.00 91.31 273 SER A C 1
ATOM 2084 O O . SER A 1 273 ? -10.848 36.264 23.006 1.00 91.31 273 SER A O 1
ATOM 2086 N N . MET A 1 274 ? -8.835 36.915 22.243 1.00 90.94 274 MET A N 1
ATOM 2087 C CA . MET A 1 274 ? -8.104 35.695 22.592 1.00 90.94 274 MET A CA 1
ATOM 2088 C C . MET A 1 274 ? -8.202 35.372 24.090 1.00 90.94 274 MET A C 1
ATOM 2090 O O . MET A 1 274 ? -8.553 34.251 24.455 1.00 90.94 274 MET A O 1
ATOM 2094 N N . CYS A 1 275 ? -7.973 36.356 24.967 1.00 92.38 275 CYS A N 1
ATOM 2095 C CA . CYS A 1 275 ? -8.111 36.163 26.415 1.00 92.38 275 CYS A CA 1
ATOM 2096 C C . CYS A 1 275 ? -9.549 35.815 26.829 1.00 92.38 275 CYS A C 1
ATOM 2098 O O . CYS A 1 275 ? -9.746 34.969 27.701 1.00 92.38 275 CYS A O 1
ATOM 2100 N N . GLY A 1 276 ? -10.554 36.422 26.189 1.00 93.56 276 GLY A N 1
ATOM 2101 C CA . GLY A 1 276 ? -11.962 36.105 26.436 1.00 93.56 276 GLY A CA 1
ATOM 2102 C C . GLY A 1 276 ? -12.322 34.665 26.057 1.00 93.56 276 GLY A C 1
ATOM 2103 O O . GLY A 1 276 ? -12.980 33.973 26.832 1.00 93.56 276 GLY A O 1
ATOM 2104 N N . ILE A 1 277 ? -11.842 34.189 24.904 1.00 92.00 277 ILE A N 1
ATOM 2105 C CA . ILE A 1 277 ? -12.085 32.817 24.429 1.00 92.00 277 ILE A CA 1
ATOM 2106 C C . ILE A 1 277 ? -11.403 31.797 25.347 1.00 92.00 277 ILE A C 1
ATOM 2108 O O . ILE A 1 277 ? -12.027 30.808 25.728 1.00 92.00 277 ILE A O 1
ATOM 2112 N N . ILE A 1 278 ? -10.157 32.054 25.760 1.00 91.88 278 ILE A N 1
ATOM 2113 C CA . ILE A 1 278 ? -9.431 31.178 26.692 1.00 91.88 278 ILE A CA 1
ATOM 2114 C C . ILE A 1 278 ? -10.144 31.129 28.049 1.00 91.88 278 ILE A C 1
ATOM 2116 O O . ILE A 1 278 ? -10.334 30.046 28.599 1.00 91.88 278 ILE A O 1
ATOM 2120 N N . GLY A 1 279 ? -10.603 32.273 28.568 1.00 93.19 279 GLY A N 1
ATOM 2121 C CA . GLY A 1 279 ? -11.366 32.325 29.817 1.00 93.19 279 GLY A CA 1
ATOM 2122 C C . GLY A 1 279 ? -12.674 31.533 29.747 1.00 93.19 279 GLY A C 1
ATOM 2123 O O . GLY A 1 279 ? -12.985 30.776 30.666 1.00 93.19 279 GLY A O 1
ATOM 2124 N N . LEU A 1 280 ? -13.409 31.644 28.635 1.00 93.50 280 LEU A N 1
ATOM 2125 C CA . LEU A 1 280 ? -14.647 30.894 28.416 1.00 93.50 280 LEU A CA 1
ATOM 2126 C C . LEU A 1 280 ? -14.387 29.383 28.321 1.00 93.50 280 LEU A C 1
ATOM 2128 O O . LEU A 1 280 ? -15.147 28.595 28.877 1.00 93.50 280 LEU A O 1
ATOM 2132 N N . LEU A 1 281 ? -13.295 28.982 27.662 1.00 91.19 281 LEU A N 1
ATOM 2133 C CA . LEU A 1 281 ? -12.890 27.582 27.536 1.00 91.19 281 LEU A CA 1
ATOM 2134 C C . LEU A 1 281 ? -12.523 26.981 28.900 1.00 91.19 281 LEU A C 1
ATOM 2136 O O . LEU A 1 281 ? -12.999 25.899 29.235 1.00 91.19 281 LEU A O 1
ATOM 2140 N N . VAL A 1 282 ? -11.727 27.693 29.706 1.00 90.00 282 VAL A N 1
ATOM 2141 C CA . VAL A 1 282 ? -11.346 27.257 31.061 1.00 90.00 282 VAL A CA 1
ATOM 2142 C C . VAL A 1 282 ? -12.574 27.159 31.966 1.00 90.00 282 VAL A C 1
ATOM 2144 O O . VAL A 1 282 ? -12.719 26.177 32.690 1.00 90.00 282 VAL A O 1
ATOM 2147 N N . PHE A 1 283 ? -13.493 28.125 31.889 1.00 91.06 283 PHE A N 1
ATOM 2148 C CA . PHE A 1 283 ? -14.750 28.081 32.637 1.00 91.06 283 PHE A CA 1
ATOM 2149 C C . PHE A 1 283 ? -15.617 26.881 32.228 1.00 91.06 283 PHE A C 1
ATOM 2151 O O . PHE A 1 283 ? -16.124 26.161 33.086 1.00 91.06 283 PHE A O 1
ATOM 2158 N N . PHE A 1 284 ? -15.743 26.619 30.924 1.00 91.38 284 PHE A N 1
ATOM 2159 C CA . PHE A 1 284 ? -16.518 25.492 30.407 1.00 91.38 284 PHE A CA 1
ATOM 2160 C C . PHE A 1 284 ? -15.902 24.141 30.801 1.00 91.38 284 PHE A C 1
ATOM 2162 O O . PHE A 1 284 ? -16.622 23.244 31.231 1.00 91.38 284 PHE A O 1
ATOM 2169 N N . LEU A 1 285 ? -14.573 24.010 30.737 1.00 83.25 285 LEU A N 1
ATOM 2170 C CA . LEU A 1 285 ? -13.838 22.822 31.190 1.00 83.25 285 LEU A CA 1
ATOM 2171 C C . LEU A 1 285 ? -13.973 22.599 32.702 1.00 83.25 285 LEU A C 1
ATOM 2173 O O . LEU A 1 285 ? -14.183 21.466 33.132 1.00 83.25 285 LEU A O 1
ATOM 2177 N N . SER A 1 286 ? -13.924 23.672 33.499 1.00 83.00 286 SER A N 1
ATOM 2178 C CA . SER A 1 286 ? -14.134 23.605 34.949 1.00 83.00 286 SER A CA 1
ATOM 2179 C C . SER A 1 286 ? -15.565 23.205 35.319 1.00 83.00 286 SER A C 1
ATOM 2181 O O . SER A 1 286 ? -15.769 22.607 36.371 1.00 83.00 286 SER A O 1
ATOM 2183 N N . TRP A 1 287 ? -16.554 23.525 34.478 1.00 88.56 287 TRP A N 1
ATOM 2184 C CA . TRP A 1 287 ? -17.941 23.102 34.678 1.00 88.56 287 TRP A CA 1
ATOM 2185 C C . TRP A 1 287 ? -18.181 21.649 34.245 1.00 88.56 287 TRP A C 1
ATOM 2187 O O . TRP A 1 287 ? -18.949 20.938 34.889 1.00 88.56 287 TRP A O 1
ATOM 2197 N N . LEU A 1 288 ? -17.510 21.191 33.181 1.00 85.94 288 LEU A N 1
ATOM 2198 C CA . LEU A 1 288 ? -17.695 19.846 32.632 1.00 85.94 288 LEU A CA 1
ATOM 2199 C C . LEU A 1 288 ? -17.035 18.743 33.480 1.00 85.94 288 LEU A C 1
ATOM 2201 O O . LEU A 1 288 ? -17.450 17.590 33.388 1.00 85.94 288 LEU A O 1
ATOM 2205 N N . MET A 1 289 ? -16.012 19.073 34.280 1.00 81.88 289 MET A N 1
ATOM 2206 C CA . MET A 1 289 ? -15.258 18.097 35.081 1.00 81.88 289 MET A CA 1
ATOM 2207 C C . MET A 1 289 ? -14.931 18.617 36.498 1.00 81.88 289 MET A C 1
ATOM 2209 O O . MET A 1 289 ? -13.795 19.021 36.753 1.00 81.88 289 MET A O 1
ATOM 2213 N N . PRO A 1 290 ? -15.890 18.592 37.444 1.00 74.44 290 PRO A N 1
ATOM 2214 C CA . PRO A 1 290 ? -15.687 19.112 38.801 1.00 74.44 290 PRO A CA 1
ATOM 2215 C C . PRO A 1 290 ? -14.682 18.313 39.657 1.00 74.44 290 PRO A C 1
ATOM 2217 O O . PRO A 1 290 ? -14.177 18.853 40.637 1.00 74.44 290 PRO A O 1
ATOM 2220 N N . ASP A 1 291 ? -14.342 17.074 39.277 1.00 69.12 291 ASP A N 1
ATOM 2221 C CA . ASP A 1 291 ? -13.497 16.175 40.087 1.00 69.12 291 ASP A CA 1
ATOM 2222 C C . ASP A 1 291 ? -12.001 16.162 39.696 1.00 69.12 291 ASP A C 1
ATOM 2224 O O . ASP A 1 291 ? -11.204 15.427 40.281 1.00 69.12 291 ASP A O 1
ATOM 2228 N N . LEU A 1 292 ? -11.574 16.972 38.719 1.00 54.09 292 LEU A N 1
ATOM 2229 C CA . LEU A 1 292 ? -10.161 17.078 38.330 1.00 54.09 292 LEU A CA 1
ATOM 2230 C C . LEU A 1 292 ? -9.450 18.169 39.144 1.00 54.09 292 LEU A C 1
ATOM 2232 O O . LEU A 1 292 ? -9.335 19.322 38.731 1.00 54.09 292 LEU A O 1
ATOM 2236 N N . HIS A 1 293 ? -8.920 17.791 40.309 1.00 54.72 293 HIS A N 1
ATOM 2237 C CA . HIS A 1 293 ? -7.988 18.618 41.079 1.00 54.72 293 HIS A CA 1
ATOM 2238 C C . HIS A 1 293 ? -6.643 18.767 40.333 1.00 54.72 293 HIS A C 1
ATOM 2240 O O . HIS A 1 293 ? -5.721 17.971 40.489 1.00 54.72 293 HIS A O 1
ATOM 2246 N N . ILE A 1 294 ? -6.509 19.832 39.536 1.00 56.91 294 ILE A N 1
ATOM 2247 C CA . ILE A 1 294 ? -5.314 20.166 38.727 1.00 56.91 294 ILE A CA 1
ATOM 2248 C C . ILE A 1 294 ? -4.032 20.355 39.577 1.00 56.91 294 ILE A C 1
ATOM 2250 O O . ILE A 1 294 ? -2.919 20.264 39.060 1.00 56.91 294 ILE A O 1
ATOM 2254 N N . MET A 1 295 ? -4.154 20.555 40.893 1.00 54.16 295 MET A N 1
ATOM 2255 C CA . MET A 1 295 ? -3.006 20.748 41.791 1.00 54.16 295 MET A CA 1
ATOM 2256 C C . MET A 1 295 ? -2.156 19.488 42.029 1.00 54.16 295 MET A C 1
ATOM 2258 O O . MET A 1 295 ? -0.974 19.626 42.337 1.00 54.16 295 MET A O 1
ATOM 2262 N N . ASP A 1 296 ? -2.680 18.279 41.803 1.00 53.94 296 ASP A N 1
ATOM 2263 C CA . ASP A 1 296 ? -1.905 17.042 42.012 1.00 53.94 296 ASP A CA 1
ATOM 2264 C C . ASP A 1 296 ? -0.939 16.717 40.859 1.00 53.94 296 ASP A C 1
ATOM 2266 O O . ASP A 1 296 ? 0.023 15.966 41.033 1.00 53.94 296 ASP A O 1
ATOM 2270 N N . LEU A 1 297 ? -1.147 17.312 39.680 1.00 51.91 297 LEU A N 1
ATOM 2271 C CA . LEU A 1 297 ? -0.304 17.093 38.498 1.00 51.91 297 LEU A CA 1
ATOM 2272 C C . LEU A 1 297 ? 0.961 17.964 38.479 1.00 51.91 297 LEU A C 1
ATOM 2274 O O . LEU A 1 297 ? 1.913 17.629 37.780 1.00 51.91 297 LEU A O 1
ATOM 2278 N N . VAL A 1 298 ? 1.007 19.042 39.268 1.00 52.75 298 VAL A N 1
ATOM 2279 C CA . VAL A 1 298 ? 2.149 19.976 39.290 1.00 52.75 298 VAL A CA 1
ATOM 2280 C C . VAL A 1 298 ? 3.164 19.636 40.391 1.00 52.75 298 VAL A C 1
ATOM 2282 O O . VAL A 1 298 ? 4.331 19.997 40.277 1.00 52.75 298 VAL A O 1
ATOM 2285 N N . LEU A 1 299 ? 2.775 18.878 41.423 1.00 48.41 299 LEU A N 1
ATOM 2286 C CA . LEU A 1 299 ? 3.627 18.608 42.594 1.00 48.41 299 LEU A CA 1
ATOM 2287 C C . LEU A 1 299 ? 4.255 17.204 42.649 1.00 48.41 299 LEU A C 1
ATOM 2289 O O . LEU A 1 299 ? 4.952 16.892 43.610 1.00 48.41 299 LEU A O 1
ATOM 2293 N N . ARG A 1 300 ? 4.080 16.349 41.632 1.00 40.28 300 ARG A N 1
ATOM 2294 C CA . ARG A 1 300 ? 4.591 14.958 41.654 1.00 40.28 300 ARG A CA 1
ATOM 2295 C C . ARG A 1 300 ? 5.865 14.718 40.831 1.00 40.28 300 ARG A C 1
ATOM 2297 O O . ARG A 1 300 ? 6.113 13.597 40.395 1.00 40.28 300 ARG A O 1
ATOM 2304 N N . SER A 1 301 ? 6.680 15.759 40.643 1.00 38.97 301 SER A N 1
ATOM 2305 C CA . SER A 1 301 ? 7.953 15.725 39.903 1.00 38.97 301 SER A CA 1
ATOM 2306 C C . SER A 1 301 ? 9.189 15.842 40.813 1.00 38.97 301 SER A C 1
ATOM 2308 O O . SER A 1 301 ? 10.146 16.538 40.478 1.00 38.97 301 SER A O 1
ATOM 2310 N N . GLU A 1 302 ? 9.212 15.136 41.943 1.00 38.72 302 GLU A N 1
ATOM 2311 C CA . GLU A 1 302 ? 10.456 14.893 42.685 1.00 38.72 302 GLU A CA 1
ATOM 2312 C C . GLU A 1 302 ? 10.696 13.386 42.805 1.00 38.72 302 GLU A C 1
ATOM 2314 O O . GLU A 1 302 ? 9.991 12.651 43.499 1.00 38.72 302 GLU A O 1
ATOM 2319 N N . GLY A 1 303 ? 11.668 12.916 42.021 1.00 40.59 303 GLY A N 1
ATOM 2320 C CA . GLY A 1 303 ? 12.074 11.522 41.937 1.00 40.59 303 GLY A CA 1
ATOM 2321 C C . GLY A 1 303 ? 12.849 11.081 43.174 1.00 40.59 303 GLY A C 1
ATOM 2322 O O . GLY A 1 303 ? 13.835 11.696 43.572 1.00 40.59 303 GLY A O 1
ATOM 2323 N N . THR A 1 304 ? 12.425 9.961 43.748 1.00 38.50 304 THR A N 1
ATOM 2324 C CA . THR A 1 304 ? 13.178 9.215 44.755 1.00 38.50 304 THR A CA 1
ATOM 2325 C C . THR A 1 304 ? 14.273 8.397 44.068 1.00 38.50 304 THR A C 1
ATOM 2327 O O . THR A 1 304 ? 14.008 7.586 43.179 1.00 38.50 304 THR A O 1
ATOM 2330 N N . ALA A 1 305 ? 15.520 8.637 44.477 1.00 39.81 305 ALA A N 1
ATOM 2331 C CA . ALA A 1 305 ? 16.698 7.902 44.041 1.00 39.81 305 ALA A CA 1
ATOM 2332 C C . ALA A 1 305 ? 16.593 6.421 44.441 1.00 39.81 305 ALA A C 1
ATOM 2334 O O . ALA A 1 305 ? 16.318 6.094 45.595 1.00 39.81 305 ALA A O 1
ATOM 2335 N N . ARG A 1 306 ? 16.814 5.524 43.475 1.00 41.25 306 ARG A N 1
ATOM 2336 C CA . ARG A 1 306 ? 16.811 4.074 43.682 1.00 41.25 306 ARG A CA 1
ATOM 2337 C C . ARG A 1 306 ? 18.243 3.603 43.928 1.00 41.25 306 ARG A C 1
ATOM 2339 O O . ARG A 1 306 ? 19.100 3.714 43.057 1.00 41.25 306 ARG A O 1
ATOM 2346 N N . GLU A 1 307 ? 18.469 3.110 45.136 1.00 36.47 307 GLU A N 1
ATOM 2347 C CA . GLU A 1 307 ? 19.719 2.549 45.642 1.00 36.47 307 GLU A CA 1
ATOM 2348 C C . GLU A 1 307 ? 20.045 1.220 44.932 1.00 36.47 307 GLU A C 1
ATOM 2350 O O . GLU A 1 307 ? 19.189 0.340 44.805 1.00 36.47 307 GLU A O 1
ATOM 2355 N N . ALA A 1 308 ? 21.266 1.099 44.405 1.00 38.78 308 ALA A N 1
ATOM 2356 C CA . ALA A 1 308 ? 21.713 -0.041 43.609 1.00 38.78 308 ALA A CA 1
ATOM 2357 C C . ALA A 1 308 ? 22.286 -1.160 44.495 1.00 38.78 308 ALA A C 1
ATOM 2359 O O . ALA A 1 308 ? 23.209 -0.944 45.278 1.00 38.78 308 ALA A O 1
ATOM 2360 N N . THR A 1 309 ? 21.766 -2.377 44.334 1.00 48.72 309 THR A N 1
ATOM 2361 C CA . THR A 1 309 ? 22.291 -3.602 44.956 1.00 48.72 309 THR A CA 1
ATOM 2362 C C . THR A 1 309 ? 23.456 -4.172 44.125 1.00 48.72 309 THR A C 1
ATOM 2364 O O . THR A 1 309 ? 23.342 -4.219 42.898 1.00 48.72 309 THR A O 1
ATOM 2367 N N . PRO A 1 310 ? 24.568 -4.629 44.738 1.00 49.72 310 PRO A N 1
ATOM 2368 C CA . PRO A 1 310 ? 25.719 -5.155 44.003 1.00 49.72 310 PRO A CA 1
ATOM 2369 C C . PRO A 1 310 ? 25.494 -6.592 43.504 1.00 49.72 310 PRO A C 1
ATOM 2371 O O . PRO A 1 310 ? 24.944 -7.438 44.210 1.00 49.72 310 PRO A O 1
ATOM 2374 N N . ALA A 1 311 ? 25.954 -6.865 42.280 1.00 51.94 311 ALA A N 1
ATOM 2375 C CA . ALA A 1 311 ? 25.897 -8.174 41.627 1.00 51.94 311 ALA A CA 1
ATOM 2376 C C . ALA A 1 311 ? 27.050 -9.113 42.066 1.00 51.94 311 ALA A C 1
ATOM 2378 O O . ALA A 1 311 ? 28.132 -8.631 42.410 1.00 51.94 311 ALA A O 1
ATOM 2379 N N . PRO A 1 312 ? 26.852 -10.449 42.034 1.00 59.25 312 PRO A N 1
ATOM 2380 C CA . PRO A 1 312 ? 27.858 -11.436 42.436 1.00 59.25 312 PRO A CA 1
ATOM 2381 C C . PRO A 1 312 ? 28.947 -11.686 41.365 1.00 59.25 312 PRO A C 1
ATOM 2383 O O . PRO A 1 312 ? 28.729 -11.418 40.181 1.00 59.25 312 PRO A O 1
ATOM 2386 N N . PRO A 1 313 ? 30.123 -12.223 41.761 1.00 58.75 313 PRO A N 1
ATOM 2387 C CA . PRO A 1 313 ? 31.281 -12.373 40.881 1.00 58.75 313 PRO A CA 1
ATOM 2388 C C . PRO A 1 313 ? 31.162 -13.566 39.919 1.00 58.75 313 PRO A C 1
ATOM 2390 O O . PRO A 1 313 ? 30.786 -14.673 40.301 1.00 58.75 313 PRO A O 1
ATOM 2393 N N . VAL A 1 314 ? 31.544 -13.326 38.663 1.00 59.06 314 VAL A N 1
ATOM 2394 C CA . VAL A 1 314 ? 31.576 -14.305 37.563 1.00 59.06 314 VAL A CA 1
ATOM 2395 C C . VAL A 1 314 ? 32.824 -15.208 37.672 1.00 59.06 314 VAL A C 1
ATOM 2397 O O . VAL A 1 314 ? 33.904 -14.699 37.987 1.00 59.06 314 VAL A O 1
ATOM 2400 N N . PRO A 1 315 ? 32.733 -16.529 37.395 1.00 55.00 315 PRO A N 1
ATOM 2401 C CA . PRO A 1 315 ? 33.874 -17.440 37.464 1.00 55.00 315 PRO A CA 1
ATOM 2402 C C . PRO A 1 315 ? 34.889 -17.222 36.333 1.00 55.00 315 PRO A C 1
ATOM 2404 O O . PRO A 1 315 ? 34.543 -16.997 35.174 1.00 55.00 315 PRO A O 1
ATOM 2407 N N . LYS A 1 316 ? 36.166 -17.357 36.697 1.00 47.12 316 LYS A N 1
ATOM 2408 C CA . LYS A 1 316 ? 37.351 -17.277 35.833 1.00 47.12 316 LYS A CA 1
ATOM 2409 C C . LYS A 1 316 ? 37.367 -18.454 34.846 1.00 47.12 316 LYS A C 1
ATOM 2411 O O . LYS A 1 316 ? 37.463 -19.601 35.274 1.00 47.12 316 LYS A O 1
ATOM 2416 N N . MET A 1 317 ? 37.288 -18.170 33.547 1.00 44.78 317 MET A N 1
ATOM 2417 C CA . MET A 1 317 ? 37.368 -19.172 32.479 1.00 44.78 317 MET A CA 1
ATOM 2418 C C . MET A 1 317 ? 38.781 -19.192 31.876 1.00 44.78 317 MET A C 1
ATOM 2420 O O . MET A 1 317 ? 39.361 -18.147 31.582 1.00 44.78 317 MET A O 1
ATOM 2424 N N . GLU A 1 318 ? 39.337 -20.393 31.752 1.00 50.31 318 GLU A N 1
ATOM 2425 C CA . GLU A 1 318 ? 40.699 -20.691 31.302 1.00 50.31 318 GLU A CA 1
ATOM 2426 C C . GLU A 1 318 ? 40.822 -20.575 29.763 1.00 50.31 318 GLU A C 1
ATOM 2428 O O . GLU A 1 318 ? 39.893 -20.967 29.047 1.00 50.31 318 GLU A O 1
ATOM 2433 N N . PRO A 1 319 ? 41.923 -20.021 29.216 1.00 49.50 319 PRO A N 1
ATOM 2434 C CA . PRO A 1 319 ? 42.030 -19.720 27.791 1.00 49.50 319 PRO A CA 1
ATOM 2435 C C . PRO A 1 319 ? 42.313 -20.967 26.940 1.00 49.50 319 PRO A C 1
ATOM 2437 O O . PRO A 1 319 ? 43.269 -21.708 27.160 1.00 49.50 319 PRO A O 1
ATOM 2440 N N . ARG A 1 320 ? 41.490 -21.150 25.903 1.00 46.25 320 ARG A N 1
ATOM 2441 C CA . ARG A 1 320 ? 41.638 -22.161 24.846 1.00 46.25 320 ARG A CA 1
ATOM 2442 C C . ARG A 1 320 ? 42.639 -21.664 23.781 1.00 46.25 320 ARG A C 1
ATOM 2444 O O . ARG A 1 320 ? 42.587 -20.482 23.442 1.00 46.25 320 ARG A O 1
ATOM 2451 N N . PRO A 1 321 ? 43.531 -22.514 23.236 1.00 54.03 321 PRO A N 1
ATOM 2452 C CA . PRO A 1 321 ? 44.575 -22.080 22.306 1.00 54.03 321 PRO A CA 1
ATOM 2453 C C . PRO A 1 321 ? 44.002 -21.573 20.976 1.00 54.03 321 PRO A C 1
ATOM 2455 O O . PRO A 1 321 ? 43.119 -22.192 20.380 1.00 54.03 321 PRO A O 1
ATOM 2458 N N . ALA A 1 322 ? 44.528 -20.429 20.536 1.00 44.03 322 ALA A N 1
ATOM 2459 C CA . ALA A 1 322 ? 44.133 -19.714 19.333 1.00 44.03 322 ALA A CA 1
ATOM 2460 C C . ALA A 1 322 ? 44.601 -20.437 18.059 1.00 44.03 322 ALA A C 1
ATOM 2462 O O . ALA A 1 322 ? 45.780 -20.756 17.907 1.00 44.03 322 ALA A O 1
ATOM 2463 N N . GLY A 1 323 ? 43.667 -20.654 17.131 1.00 50.81 323 GLY A N 1
ATOM 2464 C CA . GLY A 1 323 ? 43.984 -20.932 15.731 1.00 50.81 323 GLY A CA 1
ATOM 2465 C C . GLY A 1 323 ? 44.569 -19.696 15.029 1.00 50.81 323 GLY A C 1
ATOM 2466 O O . GLY A 1 323 ? 44.626 -18.617 15.625 1.00 50.81 323 GLY A O 1
ATOM 2467 N N . PRO A 1 324 ? 45.015 -19.834 13.768 1.00 43.34 324 PRO A N 1
ATOM 2468 C CA . PRO A 1 324 ? 45.716 -18.780 13.047 1.00 43.34 324 PRO A CA 1
ATOM 2469 C C . PRO A 1 324 ? 44.818 -17.548 12.898 1.00 43.34 324 PRO A C 1
ATOM 2471 O O . PRO A 1 324 ? 43.808 -17.561 12.197 1.00 43.34 324 PRO A O 1
ATOM 2474 N N . VAL A 1 325 ? 45.200 -16.483 13.599 1.00 41.59 325 VAL A N 1
ATOM 2475 C CA . VAL A 1 325 ? 44.577 -15.164 13.531 1.00 41.59 325 VAL A CA 1
ATOM 2476 C C . VAL A 1 325 ? 44.883 -14.586 12.152 1.00 41.59 325 VAL A C 1
ATOM 2478 O O . VAL A 1 325 ? 46.018 -14.197 11.878 1.00 41.59 325 VAL A O 1
ATOM 2481 N N . MET A 1 326 ? 43.871 -14.514 11.282 1.00 34.97 326 MET A N 1
ATOM 2482 C CA . MET A 1 326 ? 43.875 -13.522 10.208 1.00 34.97 326 MET A CA 1
ATOM 2483 C C . MET A 1 326 ? 44.055 -12.162 10.881 1.00 34.97 326 MET A C 1
ATOM 2485 O O . MET A 1 3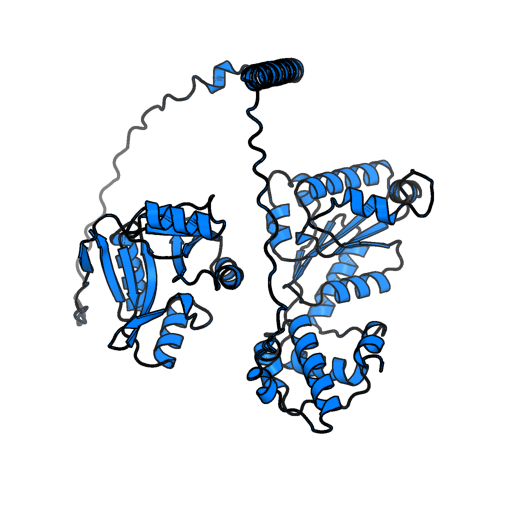26 ? 43.199 -11.733 11.655 1.00 34.97 326 MET A O 1
ATOM 2489 N N . GLN A 1 327 ? 45.199 -11.518 10.656 1.00 39.09 327 GLN A N 1
ATOM 2490 C CA . GLN A 1 327 ? 45.434 -10.152 11.104 1.00 39.09 327 GLN A CA 1
ATOM 2491 C C . GLN A 1 327 ? 44.355 -9.267 10.472 1.00 39.09 327 GLN A C 1
ATOM 2493 O O . GLN A 1 327 ? 44.399 -8.997 9.273 1.00 39.09 327 GLN A O 1
ATOM 2498 N N . SER A 1 328 ? 43.361 -8.860 11.271 1.00 44.47 328 SER A N 1
ATOM 2499 C CA . SER A 1 328 ? 42.354 -7.885 10.861 1.00 44.47 328 SER A CA 1
ATOM 2500 C C . SER A 1 328 ? 43.093 -6.602 10.503 1.00 44.47 328 SER A C 1
ATOM 2502 O O . SER A 1 328 ? 43.659 -5.938 11.380 1.00 44.47 328 SER A O 1
ATOM 2504 N N . VAL A 1 329 ? 43.150 -6.297 9.212 1.00 44.31 329 VAL A N 1
ATOM 2505 C CA . VAL A 1 329 ? 43.738 -5.063 8.705 1.00 44.31 329 VAL A CA 1
ATOM 2506 C C . VAL A 1 329 ? 43.013 -3.899 9.383 1.00 44.31 329 VAL A C 1
ATOM 2508 O O . VAL A 1 329 ? 41.791 -3.837 9.429 1.00 44.31 329 VAL A O 1
ATOM 2511 N N . ALA A 1 330 ? 43.816 -3.067 10.034 1.00 39.97 330 ALA A N 1
ATOM 2512 C CA . ALA A 1 330 ? 43.474 -2.009 10.970 1.00 39.97 330 ALA A CA 1
ATOM 2513 C C . ALA A 1 330 ? 42.156 -1.241 10.722 1.00 39.97 330 ALA A C 1
ATOM 2515 O O . ALA A 1 330 ? 41.983 -0.590 9.693 1.00 39.97 330 ALA A O 1
ATOM 2516 N N . LYS A 1 331 ? 41.346 -1.198 11.794 1.00 56.59 331 LYS A N 1
ATOM 2517 C CA . LYS A 1 331 ? 40.282 -0.234 12.144 1.00 56.59 331 LYS A CA 1
ATOM 2518 C C . LYS A 1 331 ? 40.702 1.218 11.865 1.00 56.59 331 LYS A C 1
ATOM 2520 O O . LYS A 1 331 ? 41.106 1.942 12.781 1.00 56.59 331 LYS A O 1
ATOM 2525 N N . THR A 1 332 ? 40.659 1.658 10.617 1.00 60.19 332 THR A N 1
ATOM 2526 C CA . THR A 1 332 ? 41.073 3.012 10.246 1.00 60.19 332 THR A CA 1
ATOM 2527 C C . THR A 1 332 ? 39.895 3.951 10.457 1.00 60.19 332 THR A C 1
ATOM 2529 O O . THR A 1 332 ? 38.971 4.026 9.655 1.00 60.19 332 THR A O 1
ATOM 2532 N N . VAL A 1 333 ? 39.913 4.646 11.599 1.00 69.06 333 VAL A N 1
ATOM 2533 C CA . VAL A 1 333 ? 39.050 5.810 11.809 1.00 69.06 333 VAL A CA 1
ATOM 2534 C C . VAL A 1 333 ? 39.766 7.014 11.215 1.00 69.06 333 VAL A C 1
ATOM 2536 O O . VAL A 1 333 ? 40.746 7.495 11.790 1.00 69.06 333 VAL A O 1
ATOM 2539 N N . PHE A 1 334 ? 39.300 7.494 10.068 1.00 75.62 334 PHE A N 1
ATOM 2540 C CA . PHE A 1 334 ? 39.816 8.722 9.473 1.00 75.62 334 PHE A CA 1
ATOM 2541 C C . PHE A 1 334 ? 39.272 9.913 10.252 1.00 75.62 334 PHE A C 1
ATOM 2543 O O . PHE A 1 334 ? 38.078 9.979 10.520 1.00 75.62 334 PHE A O 1
ATOM 2550 N N . ARG A 1 335 ? 40.134 10.856 10.632 1.00 78.62 335 ARG A N 1
ATOM 2551 C CA . ARG A 1 335 ? 39.711 12.097 11.289 1.00 78.62 335 ARG A CA 1
ATOM 2552 C C . ARG A 1 335 ? 39.703 13.223 10.276 1.00 78.62 335 ARG A C 1
ATOM 2554 O O . ARG A 1 335 ? 40.729 13.497 9.656 1.00 78.62 335 ARG A O 1
ATOM 2561 N N . LYS A 1 336 ? 38.566 13.894 10.133 1.00 80.94 336 LYS A N 1
ATOM 2562 C CA . LYS A 1 336 ? 38.423 15.084 9.299 1.00 80.94 336 LYS A CA 1
ATOM 2563 C C . LYS A 1 336 ? 37.905 16.218 10.171 1.00 80.94 336 LYS A C 1
ATOM 2565 O O . LYS A 1 336 ? 36.785 16.161 10.655 1.00 80.94 336 LYS A O 1
ATOM 2570 N N . ARG A 1 337 ? 38.736 17.240 10.379 1.00 79.06 337 ARG A N 1
ATOM 2571 C CA . ARG A 1 337 ? 38.332 18.439 11.120 1.00 79.06 337 ARG A CA 1
ATOM 2572 C C . ARG A 1 337 ? 37.382 19.268 10.273 1.00 79.06 337 ARG A C 1
ATOM 2574 O O . ARG A 1 337 ? 37.710 19.600 9.131 1.00 79.06 337 ARG A O 1
ATOM 2581 N N . THR A 1 338 ? 36.242 19.612 10.839 1.00 78.50 338 THR A N 1
ATOM 2582 C CA . THR A 1 338 ? 35.229 20.483 10.245 1.00 78.50 338 THR A CA 1
ATOM 2583 C C . THR A 1 338 ? 34.967 21.647 11.194 1.00 78.50 338 THR A C 1
ATOM 2585 O O . THR A 1 338 ? 35.327 21.608 12.363 1.00 78.50 338 THR A O 1
ATOM 2588 N N . LYS A 1 339 ? 34.438 22.765 10.685 1.00 76.25 339 LYS A N 1
ATOM 2589 C CA . LYS A 1 339 ? 34.208 23.941 11.541 1.00 76.25 339 LYS A CA 1
ATOM 2590 C C . LYS A 1 339 ? 32.956 23.813 12.417 1.00 76.25 339 LYS A C 1
ATOM 2592 O O . LYS A 1 339 ? 32.925 24.445 13.465 1.00 76.25 339 LYS A O 1
ATOM 2597 N N . ASP A 1 340 ? 31.947 23.060 11.973 1.00 76.62 340 ASP A N 1
ATOM 2598 C CA . ASP A 1 340 ? 30.633 22.992 12.636 1.00 76.62 340 ASP A CA 1
ATOM 2599 C C . ASP A 1 340 ? 29.894 21.652 12.375 1.00 76.62 340 ASP A C 1
ATOM 2601 O O . ASP A 1 340 ? 29.261 21.108 13.269 1.00 76.62 340 ASP A O 1
ATOM 2605 N N . GLY A 1 341 ? 30.000 21.066 11.176 1.00 80.62 341 GLY A N 1
ATOM 2606 C CA . GLY A 1 341 ? 29.282 19.840 10.784 1.00 80.62 341 GLY A CA 1
ATOM 2607 C C . GLY A 1 341 ? 30.039 18.516 10.983 1.00 80.62 341 GLY A C 1
ATOM 2608 O O . GLY A 1 341 ? 31.123 18.504 11.563 1.00 80.62 341 GLY A O 1
ATOM 2609 N N . PRO A 1 342 ? 29.507 17.385 10.471 1.00 89.69 342 PRO A N 1
ATOM 2610 C CA . PRO A 1 342 ? 28.357 17.277 9.581 1.00 89.69 342 PRO A CA 1
ATOM 2611 C C . PRO A 1 342 ? 27.009 17.178 10.307 1.00 89.69 342 PRO A C 1
ATOM 2613 O O . PRO A 1 342 ? 26.838 16.430 11.274 1.00 89.69 342 PRO A O 1
ATOM 2616 N N . TYR A 1 343 ? 26.028 17.889 9.757 1.00 93.00 343 TYR A N 1
ATOM 2617 C CA . TYR A 1 343 ? 24.615 17.768 10.104 1.00 93.00 343 TYR A CA 1
ATOM 2618 C C . TYR A 1 343 ? 23.846 17.091 8.972 1.00 93.00 343 TYR A C 1
ATOM 2620 O O . TYR A 1 343 ? 24.215 17.211 7.804 1.00 93.00 343 TYR A O 1
ATOM 2628 N N . SER A 1 344 ? 22.749 16.428 9.321 1.00 94.50 344 SER A N 1
ATOM 2629 C CA . SER A 1 344 ? 21.797 15.858 8.367 1.00 94.50 344 SER A CA 1
ATOM 2630 C C . SER A 1 344 ? 20.371 16.136 8.820 1.00 94.50 344 SER A C 1
ATOM 2632 O O . SER A 1 344 ? 20.113 16.332 10.010 1.00 94.50 344 SER A O 1
ATOM 2634 N N . VAL A 1 345 ? 19.440 16.139 7.872 1.00 95.94 345 VAL A N 1
ATOM 2635 C CA . VAL A 1 345 ? 18.017 16.380 8.130 1.00 95.94 345 VAL A CA 1
ATOM 2636 C C . VAL A 1 345 ? 17.292 15.036 8.194 1.00 95.94 345 VAL A C 1
ATOM 2638 O O . VAL A 1 345 ? 17.409 14.232 7.274 1.00 95.94 345 VAL A O 1
ATOM 2641 N N . GLN A 1 346 ? 16.579 14.748 9.283 1.00 95.81 346 GLN A N 1
ATOM 2642 C CA . GLN A 1 346 ? 15.859 13.485 9.464 1.00 95.81 346 GLN A CA 1
ATOM 2643 C C . GLN A 1 346 ? 14.519 13.508 8.728 1.00 95.81 346 GLN A C 1
ATOM 2645 O O . GLN A 1 346 ? 13.580 14.173 9.152 1.00 95.81 346 GLN A O 1
ATOM 2650 N N . LEU A 1 347 ? 14.415 12.724 7.657 1.00 95.50 347 LEU A N 1
ATOM 2651 C CA . LEU A 1 347 ? 13.218 12.624 6.824 1.00 95.50 347 LEU A CA 1
ATOM 2652 C C . LEU A 1 347 ? 12.095 11.809 7.476 1.00 95.50 347 LEU A C 1
ATOM 2654 O O . LEU A 1 347 ? 10.922 12.028 7.185 1.00 95.50 347 LEU A O 1
ATOM 2658 N N . GLY A 1 348 ? 12.437 10.848 8.336 1.00 94.31 348 GLY A N 1
ATOM 2659 C CA . GLY A 1 348 ? 11.446 10.044 9.046 1.00 94.31 348 GLY A CA 1
ATOM 2660 C C . GLY A 1 348 ? 12.035 8.841 9.772 1.00 94.31 348 GLY A C 1
ATOM 2661 O O . GLY A 1 348 ? 13.209 8.511 9.603 1.00 94.31 348 GLY A O 1
ATOM 2662 N N . SER A 1 349 ? 11.191 8.186 10.569 1.00 94.25 349 SER A N 1
ATOM 2663 C CA . SER A 1 349 ? 11.493 6.928 11.255 1.00 94.25 349 SER A CA 1
ATOM 2664 C C . SER A 1 349 ? 10.463 5.868 10.874 1.00 94.25 349 SER A C 1
ATOM 2666 O O . SER A 1 349 ? 9.258 6.119 10.864 1.00 94.25 349 SER A O 1
ATOM 2668 N N . PHE A 1 350 ? 10.944 4.673 10.560 1.00 94.56 350 PHE A N 1
ATOM 2669 C CA . PHE A 1 350 ? 10.184 3.575 9.979 1.00 94.56 350 PHE A CA 1
ATOM 2670 C C . PHE A 1 350 ? 10.349 2.322 10.834 1.00 94.56 350 PHE A C 1
ATOM 2672 O O . PHE A 1 350 ? 11.430 2.044 11.341 1.00 94.56 350 PHE A O 1
ATOM 2679 N N . ALA A 1 351 ? 9.285 1.538 10.994 1.00 90.75 351 ALA A N 1
ATOM 2680 C CA . ALA A 1 351 ? 9.335 0.321 11.808 1.00 90.75 351 ALA A CA 1
ATOM 2681 C C . ALA A 1 351 ? 10.112 -0.828 11.138 1.00 90.75 351 ALA A C 1
ATOM 2683 O O . ALA A 1 351 ? 10.558 -1.750 11.812 1.00 90.75 351 ALA A O 1
ATOM 2684 N N . THR A 1 352 ? 10.250 -0.800 9.811 1.00 89.31 352 THR A N 1
ATOM 2685 C CA . THR A 1 352 ? 10.944 -1.833 9.036 1.00 89.31 352 THR A CA 1
ATOM 2686 C C . THR A 1 352 ? 11.741 -1.214 7.892 1.00 89.31 352 THR A C 1
ATOM 2688 O O . THR A 1 352 ? 11.437 -0.108 7.432 1.00 89.31 352 THR A O 1
ATOM 2691 N N . MET A 1 353 ? 12.751 -1.944 7.414 1.00 87.31 353 MET A N 1
ATOM 2692 C CA . MET A 1 353 ? 13.557 -1.552 6.256 1.00 87.31 353 MET A CA 1
ATOM 2693 C C . MET A 1 353 ? 12.675 -1.404 5.012 1.00 87.31 353 MET A C 1
ATOM 2695 O O . MET A 1 353 ? 12.787 -0.438 4.266 1.00 87.31 353 MET A O 1
ATOM 2699 N N . GLU A 1 354 ? 11.738 -2.328 4.815 1.00 84.62 354 GLU A N 1
ATOM 2700 C CA . GLU A 1 354 ? 10.822 -2.335 3.677 1.00 84.62 354 GLU A CA 1
ATOM 2701 C C . GLU A 1 354 ? 9.943 -1.082 3.656 1.00 84.62 354 GLU A C 1
ATOM 2703 O O . GLU A 1 354 ? 9.739 -0.497 2.594 1.00 84.62 354 GLU A O 1
ATOM 2708 N N . ALA A 1 355 ? 9.456 -0.641 4.823 1.00 84.94 355 ALA A N 1
ATOM 2709 C CA . ALA A 1 355 ? 8.690 0.594 4.928 1.00 84.94 355 ALA A CA 1
ATOM 2710 C C . ALA A 1 355 ? 9.542 1.798 4.509 1.00 84.94 355 ALA A C 1
ATOM 2712 O O . ALA A 1 355 ? 9.101 2.594 3.686 1.00 84.94 355 ALA A O 1
ATOM 2713 N N . MET A 1 356 ? 10.783 1.894 4.991 1.00 92.81 356 MET A N 1
ATOM 2714 C CA . MET A 1 356 ? 11.705 2.957 4.582 1.00 92.81 356 MET A CA 1
ATOM 2715 C C . MET A 1 356 ? 11.956 2.949 3.065 1.00 92.81 356 MET A C 1
ATOM 2717 O O . MET A 1 356 ? 11.839 3.990 2.417 1.00 92.81 356 MET A O 1
ATOM 2721 N N . LEU A 1 357 ? 12.244 1.780 2.480 1.00 85.75 357 LEU A N 1
ATOM 2722 C CA . LEU A 1 357 ? 12.494 1.635 1.041 1.00 85.75 357 LEU A CA 1
ATOM 2723 C C . LEU A 1 357 ? 11.287 2.068 0.192 1.00 85.75 357 LEU A C 1
ATOM 2725 O O . LEU A 1 357 ? 11.472 2.680 -0.859 1.00 85.75 357 LEU A O 1
ATOM 2729 N N . LEU A 1 358 ? 10.056 1.823 0.657 1.00 84.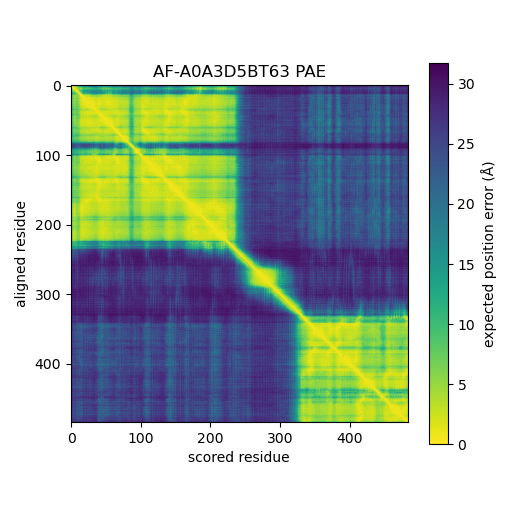38 358 LEU A N 1
ATOM 2730 C CA . LEU A 1 358 ? 8.834 2.289 -0.012 1.00 84.38 358 LEU A CA 1
ATOM 2731 C C . LEU A 1 358 ? 8.709 3.821 -0.049 1.00 84.38 358 LEU A C 1
ATOM 2733 O O . LEU A 1 358 ? 8.037 4.353 -0.935 1.00 84.38 358 LEU A O 1
ATOM 2737 N N . HIS A 1 359 ? 9.348 4.533 0.883 1.00 85.12 359 HIS A N 1
ATOM 2738 C CA . HIS A 1 359 ? 9.327 5.994 0.944 1.00 85.12 359 HIS A CA 1
ATOM 2739 C C . HIS A 1 359 ? 10.473 6.663 0.176 1.00 85.12 359 HIS A C 1
ATOM 2741 O O . HIS A 1 359 ? 10.324 7.827 -0.195 1.00 85.12 359 HIS A O 1
ATOM 2747 N N . LEU A 1 360 ? 11.562 5.949 -0.138 1.00 87.12 360 LEU A N 1
ATOM 2748 C CA . LEU A 1 360 ? 12.713 6.506 -0.865 1.00 87.12 360 LEU A CA 1
ATOM 2749 C C . LEU A 1 360 ? 12.361 7.235 -2.173 1.00 87.12 360 LEU A C 1
ATOM 2751 O O . LEU A 1 360 ? 12.920 8.308 -2.394 1.00 87.12 360 LEU A O 1
ATOM 2755 N N . PRO A 1 361 ? 11.430 6.751 -3.026 1.00 85.06 361 PRO A N 1
ATOM 2756 C CA . PRO A 1 361 ? 11.089 7.457 -4.260 1.00 85.06 361 PRO A CA 1
ATOM 2757 C C . PRO A 1 361 ? 10.582 8.889 -4.047 1.00 85.06 361 PRO A C 1
ATOM 2759 O O . PRO A 1 361 ? 10.738 9.705 -4.946 1.00 85.06 361 PRO A O 1
ATOM 2762 N N . ARG A 1 362 ? 10.014 9.214 -2.873 1.00 86.81 362 ARG A N 1
ATOM 2763 C CA . ARG A 1 362 ? 9.538 10.573 -2.545 1.00 86.81 362 ARG A CA 1
ATOM 2764 C C . ARG A 1 362 ? 10.671 11.578 -2.360 1.00 86.81 362 ARG A C 1
ATOM 2766 O O . ARG A 1 362 ? 10.439 12.772 -2.460 1.00 86.81 362 ARG A O 1
ATOM 2773 N N . PHE A 1 363 ? 11.868 11.089 -2.057 1.00 88.44 363 PHE A N 1
ATOM 2774 C CA . PHE A 1 363 ? 13.029 11.903 -1.710 1.00 88.44 363 PHE A CA 1
ATOM 2775 C C . PHE A 1 363 ? 14.092 11.893 -2.808 1.00 88.44 363 PHE A C 1
ATOM 2777 O O . PHE A 1 363 ? 15.183 12.418 -2.618 1.00 88.44 363 PHE A O 1
ATOM 2784 N N . LYS A 1 364 ? 13.791 11.286 -3.960 1.00 82.50 364 LYS A N 1
ATOM 2785 C CA . LYS A 1 364 ? 14.730 11.176 -5.078 1.00 82.50 364 LYS A CA 1
ATOM 2786 C C . LYS A 1 364 ? 15.089 12.541 -5.677 1.00 82.50 364 LYS A C 1
ATOM 2788 O O . LYS A 1 364 ? 16.200 12.704 -6.167 1.00 82.50 364 LYS A O 1
ATOM 2793 N N . ASP A 1 365 ? 14.172 13.501 -5.595 1.00 85.12 365 ASP A N 1
ATOM 2794 C CA . ASP A 1 365 ? 14.317 14.831 -6.195 1.00 85.12 365 ASP A CA 1
ATOM 2795 C C . ASP A 1 365 ? 15.028 15.837 -5.271 1.00 85.12 365 ASP A C 1
ATOM 2797 O O . ASP A 1 365 ? 15.187 16.997 -5.630 1.00 85.12 365 ASP A O 1
ATOM 2801 N N . LEU A 1 366 ? 15.474 15.401 -4.086 1.00 85.94 366 LEU A N 1
ATOM 2802 C CA . LEU A 1 366 ? 16.126 16.249 -3.083 1.00 85.94 366 LEU A CA 1
ATOM 2803 C C . LEU A 1 366 ? 17.571 16.662 -3.444 1.00 85.94 366 LEU A C 1
ATOM 2805 O O . LEU A 1 366 ? 18.180 17.428 -2.702 1.00 85.94 366 LEU A O 1
ATOM 2809 N N . ASP A 1 367 ? 18.129 16.154 -4.548 1.00 85.69 367 ASP A N 1
ATOM 2810 C CA . ASP A 1 367 ? 19.494 16.436 -5.040 1.00 85.69 367 ASP A CA 1
ATOM 2811 C C . ASP A 1 367 ? 20.589 16.345 -3.955 1.00 85.69 367 ASP A C 1
ATOM 2813 O O . ASP A 1 367 ? 21.550 17.112 -3.902 1.00 85.69 367 ASP A O 1
ATOM 2817 N N . GLN A 1 368 ? 20.406 15.417 -3.017 1.00 87.75 368 GLN A N 1
ATOM 2818 C CA . GLN A 1 368 ? 21.292 15.178 -1.886 1.00 87.75 368 GLN A CA 1
ATOM 2819 C C . GLN A 1 368 ? 21.373 13.680 -1.602 1.00 87.75 368 GLN A C 1
ATOM 2821 O O . GLN A 1 368 ? 20.408 12.939 -1.800 1.00 87.75 368 GLN A O 1
ATOM 2826 N N . ASN A 1 369 ? 22.516 13.241 -1.073 1.00 84.56 369 ASN A N 1
ATOM 2827 C CA . ASN A 1 369 ? 22.696 11.856 -0.644 1.00 84.56 369 ASN A CA 1
ATOM 2828 C C . ASN A 1 369 ? 21.732 11.536 0.504 1.00 84.56 369 ASN A C 1
ATOM 2830 O O . ASN A 1 369 ? 21.576 12.345 1.426 1.00 84.56 369 ASN A O 1
ATOM 2834 N N . LEU A 1 370 ? 21.105 10.358 0.471 1.00 87.44 370 LEU A N 1
ATOM 2835 C CA . LEU A 1 370 ? 20.324 9.870 1.608 1.00 87.44 370 LEU A CA 1
ATOM 2836 C C . LEU A 1 370 ? 21.164 8.916 2.442 1.00 87.44 370 LEU A C 1
ATOM 2838 O O . LEU A 1 370 ? 22.074 8.257 1.953 1.00 87.44 370 LEU A O 1
ATOM 2842 N N . PHE A 1 371 ? 20.820 8.823 3.716 1.00 86.81 371 PHE A N 1
ATOM 2843 C CA . PHE A 1 371 ? 21.460 7.944 4.683 1.00 86.81 371 PHE A CA 1
ATOM 2844 C C . PHE A 1 371 ? 20.386 7.263 5.502 1.00 86.81 371 P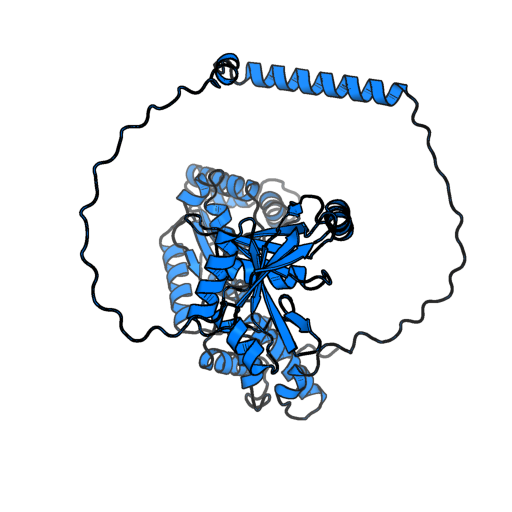HE A C 1
ATOM 2846 O O . PHE A 1 371 ? 19.311 7.824 5.701 1.00 86.81 371 PHE A O 1
ATOM 2853 N N . TRP A 1 372 ? 20.680 6.094 6.051 1.00 89.25 372 TRP A N 1
ATOM 2854 C CA . TRP A 1 372 ? 19.792 5.484 7.025 1.00 89.25 372 TRP A CA 1
ATOM 2855 C C . TRP A 1 372 ? 20.566 4.926 8.210 1.00 89.25 372 TRP A C 1
ATOM 2857 O O . TRP A 1 372 ? 21.779 4.737 8.162 1.00 89.25 372 TRP A O 1
ATOM 2867 N N . ASN A 1 373 ? 19.855 4.723 9.310 1.00 88.81 373 ASN A N 1
ATOM 2868 C CA . ASN A 1 373 ? 20.394 4.127 10.520 1.00 88.81 373 ASN A CA 1
ATOM 2869 C C . ASN A 1 373 ? 19.358 3.171 11.110 1.00 88.81 373 ASN A C 1
ATOM 2871 O O . ASN A 1 373 ? 18.174 3.506 11.159 1.00 88.81 373 ASN A O 1
ATOM 2875 N N . ARG A 1 374 ? 19.802 1.994 11.554 1.00 88.06 374 ARG A N 1
ATOM 2876 C CA . ARG A 1 374 ? 18.988 1.075 12.346 1.00 88.06 374 ARG A CA 1
ATOM 2877 C C . ARG A 1 374 ? 19.194 1.362 13.829 1.00 88.06 374 ARG A C 1
ATOM 2879 O O . ARG A 1 374 ? 20.228 1.032 14.400 1.00 88.06 374 ARG A O 1
ATOM 2886 N N . GLU A 1 375 ? 18.168 1.8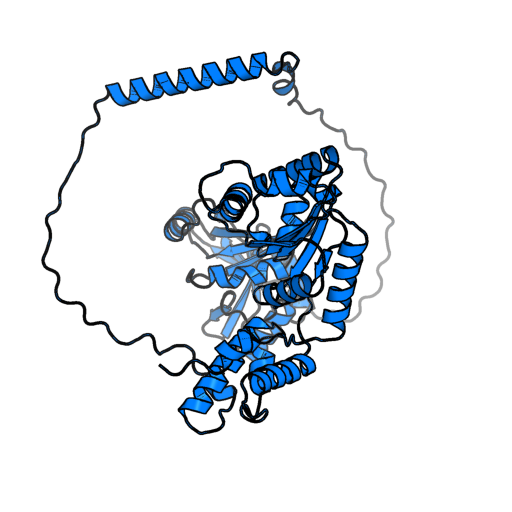94 14.467 1.00 87.88 375 GLU A N 1
ATOM 2887 C CA . GLU A 1 375 ? 18.150 2.140 15.902 1.00 87.88 375 GLU A CA 1
ATOM 2888 C C . GLU A 1 375 ? 17.949 0.822 16.667 1.00 87.88 375 GLU A C 1
ATOM 2890 O O . GLU A 1 375 ? 17.099 -0.007 16.328 1.00 87.88 375 GLU A O 1
ATOM 2895 N N . SER A 1 376 ? 18.728 0.628 17.732 1.00 81.31 376 SER A N 1
ATOM 2896 C CA . SER A 1 376 ? 18.800 -0.603 18.535 1.00 81.31 376 SER A CA 1
ATOM 2897 C C . SER A 1 376 ? 17.602 -0.831 19.482 1.00 81.31 376 SER A C 1
ATOM 2899 O O . SER A 1 376 ? 17.720 -1.521 20.495 1.00 81.31 376 SER A O 1
ATOM 2901 N N . GLY A 1 377 ? 16.426 -0.289 19.150 1.00 83.44 377 GLY A N 1
ATOM 2902 C CA . GLY A 1 377 ? 15.186 -0.457 19.914 1.00 83.44 377 GLY A CA 1
ATOM 2903 C C . GLY A 1 377 ? 14.547 -1.846 19.780 1.00 83.44 377 GLY A C 1
ATOM 2904 O O . GLY A 1 377 ? 14.879 -2.631 18.893 1.00 83.44 377 GLY A O 1
ATOM 2905 N N . THR A 1 378 ? 13.591 -2.155 20.662 1.00 78.94 378 THR A N 1
ATOM 2906 C CA . THR A 1 378 ? 12.663 -3.289 20.500 1.00 78.94 378 THR A CA 1
ATOM 2907 C C . THR A 1 378 ? 11.222 -2.760 20.451 1.00 78.94 378 THR A C 1
ATOM 2909 O O . THR A 1 378 ? 10.691 -2.371 21.491 1.00 78.94 378 THR A O 1
ATOM 2912 N N . PRO A 1 379 ? 10.577 -2.715 19.264 1.00 84.12 379 PRO A N 1
ATOM 2913 C CA . PRO A 1 379 ? 11.084 -3.142 17.952 1.00 84.12 379 PRO A CA 1
ATOM 2914 C C . PRO A 1 379 ? 12.171 -2.204 17.397 1.00 84.12 379 PRO A C 1
ATOM 2916 O O . PRO A 1 379 ? 12.210 -1.025 17.738 1.00 84.12 379 PRO A O 1
ATOM 2919 N N . ALA A 1 380 ? 13.060 -2.738 16.554 1.00 86.12 380 ALA A N 1
ATOM 2920 C CA . ALA A 1 380 ? 14.095 -1.934 15.904 1.00 86.12 380 ALA A CA 1
ATOM 2921 C C . ALA A 1 380 ? 13.445 -0.976 14.898 1.00 86.12 380 ALA A C 1
ATOM 2923 O O . ALA A 1 380 ? 12.591 -1.403 14.122 1.00 86.12 380 ALA A O 1
ATOM 2924 N N . SER A 1 381 ? 13.858 0.289 14.898 1.00 91.75 381 SER A N 1
ATOM 2925 C CA . SER A 1 381 ? 13.414 1.314 13.948 1.00 91.75 381 SER A CA 1
ATOM 2926 C C . SER A 1 381 ? 14.526 1.662 12.961 1.00 91.75 381 SER A C 1
ATOM 2928 O O . SER A 1 381 ? 15.709 1.467 13.227 1.00 91.75 381 SER A O 1
ATOM 2930 N N . PHE A 1 382 ? 14.141 2.181 11.801 1.00 92.62 382 PHE A N 1
ATOM 2931 C CA . PHE A 1 382 ? 15.028 2.683 10.762 1.00 92.62 382 PHE A CA 1
ATOM 2932 C C . PHE A 1 382 ? 14.778 4.173 10.585 1.00 92.62 382 PHE A C 1
ATOM 2934 O O . PHE A 1 382 ? 13.661 4.566 10.267 1.00 92.62 382 PHE A O 1
ATOM 2941 N N . SER A 1 383 ? 15.792 5.004 10.773 1.00 93.62 383 SER A N 1
ATOM 2942 C CA . SER A 1 383 ? 15.687 6.449 10.571 1.00 93.62 383 SER A CA 1
ATOM 2943 C C . SER A 1 383 ? 16.371 6.831 9.263 1.00 93.62 383 SER A C 1
ATOM 2945 O O . SER A 1 383 ? 17.515 6.441 9.040 1.00 93.62 383 SER A O 1
ATOM 2947 N N . LEU A 1 384 ? 15.666 7.565 8.400 1.00 93.94 384 LEU A N 1
ATOM 2948 C CA . LEU A 1 384 ? 16.155 8.052 7.108 1.00 93.94 384 LEU A CA 1
ATOM 2949 C C . LEU A 1 384 ? 16.570 9.518 7.240 1.00 93.94 384 LEU A C 1
ATOM 2951 O O . LEU A 1 384 ? 15.849 10.323 7.830 1.00 93.94 384 LEU A O 1
ATOM 2955 N N . PHE A 1 385 ? 17.706 9.869 6.656 1.00 93.62 385 PHE A N 1
ATOM 2956 C CA . PHE A 1 385 ? 18.275 11.209 6.671 1.00 93.62 385 PHE A CA 1
ATOM 2957 C C . PHE A 1 385 ? 18.606 11.661 5.251 1.00 93.62 385 PHE A C 1
ATOM 2959 O O . PHE A 1 385 ? 18.907 10.833 4.393 1.00 93.62 385 PHE A O 1
ATOM 2966 N N . VAL A 1 386 ? 18.588 12.971 5.023 1.00 93.81 386 VAL A N 1
ATOM 2967 C CA . VAL A 1 386 ? 19.039 13.605 3.783 1.00 93.81 386 VAL A CA 1
ATOM 2968 C C . VAL A 1 386 ? 20.180 14.569 4.046 1.00 93.81 386 VAL A C 1
ATOM 2970 O O . VAL A 1 386 ? 20.190 15.301 5.043 1.00 93.81 386 VAL A O 1
ATOM 2973 N N . GLY A 1 387 ? 21.107 14.572 3.095 1.00 89.50 387 GLY A N 1
ATOM 2974 C CA . GLY A 1 387 ? 22.138 15.571 2.951 1.00 89.50 387 GLY A CA 1
ATOM 2975 C C . GLY A 1 387 ? 23.211 15.487 4.015 1.00 89.50 387 GLY A C 1
ATOM 2976 O O . GLY A 1 387 ? 23.103 14.830 5.058 1.00 89.50 387 GLY A O 1
ATOM 2977 N N . ARG A 1 388 ? 24.296 16.182 3.712 1.00 89.12 388 ARG A N 1
ATOM 2978 C CA . ARG A 1 388 ? 25.412 16.344 4.620 1.00 89.12 388 ARG A CA 1
ATOM 2979 C C . ARG A 1 388 ? 25.854 17.792 4.586 1.00 89.12 388 ARG A C 1
ATOM 2981 O O . ARG A 1 388 ? 26.503 18.235 3.644 1.00 89.12 388 ARG A O 1
ATOM 2988 N N . PHE A 1 389 ? 25.523 18.499 5.650 1.00 91.75 389 PHE A N 1
ATOM 2989 C CA . PHE A 1 389 ? 25.680 19.938 5.744 1.00 91.75 389 PHE A CA 1
ATOM 2990 C C . PHE A 1 389 ? 26.847 20.291 6.657 1.00 91.75 389 PHE A C 1
ATOM 2992 O O . PHE A 1 389 ? 27.067 19.655 7.690 1.00 91.75 389 PHE A O 1
ATOM 2999 N N . GLU A 1 390 ? 27.615 21.302 6.270 1.00 89.75 390 GLU A N 1
ATOM 3000 C CA . GLU A 1 390 ? 28.791 21.761 7.006 1.00 89.75 390 GLU A CA 1
ATOM 3001 C C . GLU A 1 390 ? 28.437 22.567 8.253 1.00 89.75 390 GLU A C 1
ATOM 3003 O O . GLU A 1 390 ? 29.296 22.721 9.116 1.00 89.75 390 GLU A O 1
ATOM 3008 N N . SER A 1 391 ? 27.204 23.064 8.353 1.00 92.19 391 SER A N 1
ATOM 3009 C CA . SER A 1 391 ? 26.701 23.818 9.499 1.00 92.19 391 SER A CA 1
ATOM 3010 C C . SER A 1 391 ? 25.242 23.486 9.799 1.00 92.19 391 SER A C 1
ATOM 3012 O O . SER A 1 391 ? 24.494 23.020 8.932 1.00 92.19 391 SER A O 1
ATOM 3014 N N . PHE A 1 392 ? 24.824 23.750 11.038 1.00 93.44 392 PHE A N 1
ATOM 3015 C CA . PHE A 1 392 ? 23.428 23.574 11.448 1.00 93.44 392 PHE A CA 1
ATOM 3016 C C . PHE A 1 392 ? 22.497 24.492 10.643 1.00 93.44 392 PHE A C 1
ATOM 3018 O O . PHE A 1 392 ? 21.392 24.103 10.266 1.00 93.44 392 PHE A O 1
ATOM 3025 N N . GLU A 1 393 ? 22.957 25.712 10.359 1.00 95.19 393 GLU A N 1
ATOM 3026 C CA . GLU A 1 393 ? 22.206 26.699 9.587 1.00 95.19 393 GLU A CA 1
ATOM 3027 C C . GLU A 1 393 ? 21.984 26.239 8.146 1.00 95.19 393 GLU A C 1
ATOM 3029 O O . GLU A 1 393 ? 20.850 26.287 7.678 1.00 95.19 393 GLU A O 1
ATOM 3034 N N . GLN A 1 394 ? 23.007 25.670 7.499 1.00 95.25 394 GLN A N 1
ATOM 3035 C CA . GLN A 1 394 ? 22.879 25.118 6.151 1.00 95.25 394 GLN A CA 1
ATOM 3036 C C . GLN A 1 394 ? 21.860 23.969 6.102 1.00 95.25 394 GLN A C 1
ATOM 3038 O O . GLN A 1 394 ? 21.026 23.933 5.201 1.00 95.25 394 GLN A O 1
ATOM 3043 N N . ALA A 1 395 ? 21.873 23.063 7.088 1.00 95.69 395 ALA A N 1
ATOM 3044 C CA . ALA A 1 395 ? 20.887 21.982 7.173 1.00 95.69 395 ALA A CA 1
ATOM 3045 C C . ALA A 1 395 ? 19.457 22.509 7.372 1.00 95.69 395 ALA A C 1
ATOM 3047 O O . ALA A 1 395 ? 18.506 22.009 6.771 1.00 95.69 395 ALA A O 1
ATOM 3048 N N . ARG A 1 396 ? 19.296 23.534 8.214 1.00 95.69 396 ARG A N 1
ATOM 3049 C CA . ARG A 1 396 ? 17.995 24.152 8.489 1.00 95.69 396 ARG A CA 1
ATOM 3050 C C . ARG A 1 396 ? 17.458 24.912 7.279 1.00 95.69 396 ARG A C 1
ATOM 3052 O O . ARG A 1 396 ? 16.264 24.840 7.005 1.00 95.69 396 ARG A O 1
ATOM 3059 N N . ASP A 1 397 ? 18.313 25.645 6.576 1.00 96.31 397 ASP A N 1
ATOM 3060 C CA . ASP A 1 397 ? 17.924 26.400 5.386 1.00 96.31 397 ASP A CA 1
ATOM 3061 C C . ASP A 1 397 ? 17.553 25.462 4.239 1.00 96.31 397 ASP A C 1
ATOM 3063 O O . ASP A 1 397 ? 16.517 25.662 3.609 1.00 96.31 397 ASP A O 1
ATOM 3067 N N . TYR A 1 398 ? 18.296 24.365 4.080 1.00 96.25 398 TYR A N 1
ATOM 3068 C CA . TYR A 1 398 ? 17.914 23.282 3.180 1.00 96.25 398 TYR A CA 1
ATOM 3069 C C . TYR A 1 398 ? 16.527 22.717 3.523 1.00 96.25 398 TYR A C 1
ATOM 3071 O O . TYR A 1 398 ? 15.669 22.578 2.648 1.00 96.25 398 TYR A O 1
ATOM 3079 N N . GLY A 1 399 ? 16.268 22.462 4.812 1.00 95.38 399 GLY A N 1
ATOM 3080 C CA . GLY A 1 399 ? 14.958 22.012 5.274 1.00 95.38 399 GLY A CA 1
ATOM 3081 C C . GLY A 1 399 ? 13.832 23.009 4.969 1.00 95.38 399 GLY A C 1
ATOM 3082 O O . GLY A 1 399 ? 12.721 22.601 4.655 1.00 95.38 399 GLY A O 1
ATOM 3083 N N . ARG A 1 400 ? 14.101 24.320 4.990 1.00 95.56 400 ARG A N 1
ATOM 3084 C CA . ARG A 1 400 ? 13.115 25.348 4.610 1.00 95.56 400 ARG A CA 1
ATOM 3085 C C . ARG A 1 400 ? 12.825 25.374 3.120 1.00 95.56 400 ARG A C 1
ATOM 3087 O O . ARG A 1 400 ? 11.665 25.515 2.748 1.00 95.56 400 ARG A O 1
ATOM 3094 N N . GLU A 1 401 ? 13.861 25.250 2.298 1.00 96.62 401 GLU A N 1
ATOM 3095 C CA . GLU A 1 401 ? 13.752 25.270 0.838 1.00 96.62 401 GLU A CA 1
ATOM 3096 C C . GLU A 1 401 ? 12.933 24.087 0.300 1.00 96.62 401 GLU A C 1
ATOM 3098 O O . GLU A 1 401 ? 12.209 24.240 -0.679 1.00 96.62 401 GLU A O 1
ATOM 3103 N N . HIS A 1 402 ? 12.985 22.939 0.983 1.00 95.25 402 HIS A N 1
ATOM 3104 C CA . HIS A 1 402 ? 12.362 21.687 0.538 1.00 95.25 402 HIS A CA 1
ATOM 3105 C C . HIS A 1 402 ? 11.095 21.306 1.324 1.00 95.25 402 HIS A C 1
ATOM 3107 O O . HIS A 1 402 ? 10.677 20.152 1.285 1.00 95.25 402 HIS A O 1
ATOM 3113 N N . ASP A 1 403 ? 10.486 22.255 2.046 1.00 94.31 403 ASP A N 1
ATOM 3114 C CA . ASP A 1 403 ? 9.276 22.035 2.862 1.00 94.31 403 ASP A CA 1
ATOM 3115 C C . ASP A 1 403 ? 9.429 20.934 3.938 1.00 94.31 403 ASP A C 1
ATOM 3117 O O . ASP A 1 403 ? 8.512 20.197 4.287 1.00 94.31 403 ASP A O 1
ATOM 3121 N N . LEU A 1 404 ? 10.634 20.827 4.497 1.00 93.62 404 LEU A N 1
ATOM 3122 C CA . LEU A 1 404 ? 11.008 19.932 5.593 1.00 93.62 404 LEU A CA 1
ATOM 3123 C C . LEU A 1 404 ? 11.186 20.723 6.903 1.00 93.62 404 LEU A C 1
ATOM 3125 O O . LEU A 1 404 ? 12.023 20.383 7.736 1.00 93.62 404 LEU A O 1
ATOM 3129 N N . GLN A 1 405 ? 10.440 21.810 7.105 1.00 85.06 405 GLN A N 1
ATOM 3130 C CA . GLN A 1 405 ? 10.672 22.748 8.218 1.00 85.06 405 GLN A CA 1
ATOM 3131 C C . GLN A 1 405 ? 10.461 22.128 9.606 1.00 85.06 405 GLN A C 1
ATOM 3133 O O . GLN A 1 405 ? 11.133 22.522 10.559 1.00 85.06 405 GLN A O 1
ATOM 3138 N N . ASP A 1 406 ? 9.584 21.130 9.697 1.00 90.69 406 ASP A N 1
ATOM 3139 C CA . ASP A 1 406 ? 9.288 20.404 10.937 1.00 90.69 406 ASP A CA 1
ATOM 3140 C C . ASP A 1 406 ? 10.238 19.222 11.185 1.00 90.69 406 ASP A C 1
ATOM 3142 O O . ASP A 1 406 ? 10.124 18.510 12.186 1.00 90.69 406 ASP A O 1
ATOM 3146 N N . THR A 1 407 ? 11.181 18.980 10.272 1.00 91.56 407 THR A N 1
ATOM 3147 C CA . THR A 1 407 ? 12.105 17.853 10.388 1.00 91.56 407 THR A CA 1
ATOM 3148 C C . THR A 1 407 ? 13.279 18.168 11.308 1.00 91.56 407 THR A C 1
ATOM 3150 O O . THR A 1 407 ? 13.775 19.292 11.410 1.00 91.56 407 THR A O 1
ATOM 3153 N N . GLN A 1 408 ? 13.744 17.140 12.015 1.00 95.25 408 GLN A N 1
ATOM 3154 C CA . GLN A 1 408 ? 14.823 17.290 12.979 1.00 95.25 408 GLN A CA 1
ATOM 3155 C C . GLN A 1 408 ? 16.180 17.370 12.268 1.00 95.25 408 GLN A C 1
ATOM 3157 O O . GLN A 1 408 ? 16.575 16.446 11.560 1.00 95.25 408 GLN A O 1
ATOM 3162 N N . VAL A 1 409 ? 16.943 18.433 12.527 1.00 95.69 409 VAL A N 1
ATOM 3163 C CA . VAL A 1 409 ? 18.367 18.506 12.164 1.00 95.69 409 VAL A CA 1
ATOM 3164 C C . VAL A 1 409 ? 19.187 17.772 13.224 1.00 95.69 409 VAL A C 1
ATOM 3166 O O . VAL A 1 409 ? 19.070 18.052 14.419 1.00 95.69 409 VAL A O 1
ATOM 3169 N N . VAL A 1 410 ? 20.026 16.826 12.803 1.00 93.81 410 VAL A N 1
ATOM 3170 C CA . VAL A 1 410 ? 20.800 15.961 13.701 1.00 93.81 410 VAL A CA 1
ATOM 3171 C C . VAL A 1 410 ? 22.287 16.037 13.367 1.00 93.81 410 VAL A C 1
ATOM 3173 O O . VAL A 1 410 ? 22.686 15.834 12.223 1.00 93.81 410 VAL A O 1
ATOM 3176 N N . PHE A 1 411 ? 23.116 16.283 14.385 1.00 92.50 411 PHE A N 1
ATOM 3177 C CA . PHE A 1 411 ? 24.574 16.181 14.286 1.00 92.50 411 PHE A CA 1
ATOM 3178 C C . PHE A 1 411 ? 25.018 14.714 14.299 1.00 92.50 411 PHE A C 1
ATOM 3180 O O . PHE A 1 411 ? 24.590 13.939 15.165 1.00 92.50 411 PHE A O 1
ATOM 3187 N N . ARG A 1 412 ? 25.847 14.316 13.328 1.00 88.56 412 ARG A N 1
ATOM 3188 C CA . ARG A 1 412 ? 26.201 12.907 13.090 1.00 88.56 412 ARG A CA 1
ATOM 3189 C C . ARG A 1 412 ? 27.685 12.766 12.728 1.00 88.56 412 ARG A C 1
ATOM 3191 O O . ARG A 1 412 ? 28.032 12.653 11.555 1.00 88.56 412 ARG A O 1
ATOM 3198 N N . PRO A 1 413 ? 28.576 12.774 13.730 1.00 89.69 413 PRO A N 1
ATOM 3199 C CA . PRO A 1 413 ? 30.012 12.895 13.504 1.00 89.69 413 PRO A CA 1
ATOM 3200 C C . PRO A 1 413 ? 30.678 11.627 12.961 1.00 89.69 413 PRO A C 1
ATOM 3202 O O . PRO A 1 413 ? 31.856 11.684 12.624 1.00 89.69 413 PRO A O 1
ATOM 3205 N N . PHE A 1 414 ? 29.984 10.490 12.873 1.00 89.88 414 PHE A N 1
ATOM 3206 C CA . PHE A 1 414 ? 30.573 9.237 12.401 1.00 89.88 414 PHE A CA 1
ATOM 3207 C C . PHE A 1 414 ? 29.851 8.727 11.156 1.00 89.88 414 PHE A C 1
ATOM 3209 O O . PHE A 1 414 ? 28.644 8.493 11.185 1.00 89.88 414 PHE A O 1
ATOM 3216 N N . VAL A 1 415 ? 30.605 8.526 10.075 1.00 88.62 415 VAL A N 1
ATOM 3217 C CA . VAL A 1 415 ? 30.088 8.020 8.796 1.00 88.62 415 VAL A CA 1
ATOM 3218 C C . VAL A 1 415 ? 30.772 6.703 8.463 1.00 88.62 415 VAL A C 1
ATOM 3220 O O . VAL A 1 415 ? 32.000 6.661 8.392 1.00 88.62 415 VAL A O 1
ATOM 3223 N N . GLY A 1 416 ? 29.984 5.646 8.273 1.00 89.94 416 GLY A N 1
ATOM 3224 C CA . GLY A 1 416 ? 30.451 4.352 7.778 1.00 89.94 416 GLY A CA 1
ATOM 3225 C C . GLY A 1 416 ? 30.366 4.290 6.255 1.00 89.94 416 GLY A C 1
ATOM 3226 O O . GLY A 1 416 ? 29.296 4.534 5.686 1.00 89.94 416 GLY A O 1
ATOM 3227 N N . THR A 1 417 ? 31.478 3.959 5.602 1.00 90.00 417 THR A N 1
ATOM 3228 C CA . THR A 1 417 ? 31.564 3.808 4.144 1.00 90.00 417 THR A CA 1
ATOM 3229 C C . THR A 1 417 ? 32.076 2.424 3.762 1.00 90.00 417 THR A C 1
ATOM 3231 O O . THR A 1 417 ? 32.925 1.858 4.448 1.00 90.00 417 THR A O 1
ATOM 3234 N N . VAL A 1 418 ? 31.537 1.863 2.676 1.00 91.81 418 VAL A N 1
ATOM 3235 C CA . VAL A 1 418 ? 32.027 0.629 2.047 1.00 91.81 418 VAL A CA 1
ATOM 3236 C C . VAL A 1 418 ? 32.593 0.960 0.674 1.00 91.81 418 VAL A C 1
ATOM 3238 O O . VAL A 1 418 ? 31.883 1.505 -0.168 1.00 91.81 418 VAL A O 1
ATOM 3241 N N . GLY A 1 419 ? 33.853 0.605 0.430 1.00 89.25 419 GLY A N 1
ATOM 3242 C CA . GLY A 1 419 ? 34.526 0.841 -0.847 1.00 89.25 419 GLY A CA 1
ATOM 3243 C C . GLY A 1 419 ? 36.037 1.049 -0.695 1.00 89.25 419 GLY A C 1
ATOM 3244 O O . GLY A 1 419 ? 36.591 0.720 0.355 1.00 89.25 419 GLY A O 1
ATOM 3245 N N . PRO A 1 420 ? 36.719 1.561 -1.735 1.00 87.69 420 PRO A N 1
ATOM 3246 C CA . PRO A 1 420 ? 36.171 1.939 -3.042 1.00 87.69 420 PRO A CA 1
ATOM 3247 C C . PRO A 1 420 ? 35.737 0.718 -3.874 1.00 87.69 420 PRO A C 1
ATOM 3249 O O . PRO A 1 420 ? 36.405 -0.315 -3.884 1.00 87.69 420 PRO A O 1
ATOM 3252 N N . LEU A 1 421 ? 34.620 0.844 -4.589 1.00 89.06 421 LEU A N 1
ATOM 3253 C CA . LEU A 1 421 ? 34.050 -0.156 -5.496 1.00 89.06 421 LEU A CA 1
ATOM 3254 C C . LEU A 1 421 ? 34.249 0.322 -6.936 1.00 89.06 421 LEU A C 1
ATOM 3256 O O . LEU A 1 421 ? 33.884 1.443 -7.276 1.00 89.06 421 LEU A O 1
ATOM 3260 N N . THR A 1 422 ? 34.853 -0.491 -7.796 1.00 88.75 422 THR A N 1
ATOM 3261 C CA . THR A 1 422 ? 35.307 -0.030 -9.122 1.00 88.75 422 THR A CA 1
ATOM 3262 C C . THR A 1 422 ? 34.397 -0.451 -10.264 1.00 88.75 422 THR A C 1
ATOM 3264 O O . THR A 1 422 ? 34.514 0.095 -11.360 1.00 88.75 422 THR A O 1
ATOM 3267 N N . ASN A 1 423 ? 33.492 -1.408 -10.041 1.00 89.75 423 ASN A N 1
ATOM 3268 C CA . ASN A 1 423 ? 32.577 -1.878 -11.075 1.00 89.75 423 ASN A CA 1
ATOM 3269 C C . ASN A 1 423 ? 31.114 -1.977 -10.586 1.00 89.75 423 ASN A C 1
ATOM 3271 O O . ASN A 1 423 ? 30.866 -2.133 -9.387 1.00 89.75 423 ASN A O 1
ATOM 3275 N N . PRO A 1 424 ? 30.124 -1.914 -11.500 1.00 86.81 424 PRO A N 1
ATOM 3276 C CA . PRO A 1 424 ? 28.703 -1.953 -11.138 1.00 86.81 424 PRO A CA 1
ATOM 3277 C C . PRO A 1 424 ? 28.258 -3.236 -10.421 1.00 86.81 424 PRO A C 1
ATOM 3279 O O . PRO A 1 424 ? 27.305 -3.210 -9.642 1.00 86.81 424 PRO A O 1
ATOM 3282 N N . GLU A 1 425 ? 28.929 -4.366 -10.665 1.00 88.00 425 GLU A N 1
ATOM 3283 C CA . GLU A 1 425 ? 28.619 -5.635 -9.998 1.00 88.00 425 GLU A CA 1
ATOM 3284 C C . GLU A 1 425 ? 29.025 -5.616 -8.523 1.00 88.00 425 GLU A C 1
ATOM 3286 O O . GLU A 1 425 ? 28.261 -6.074 -7.677 1.00 88.00 425 GLU A O 1
ATOM 3291 N N . GLN A 1 426 ? 30.180 -5.029 -8.199 1.00 89.62 426 GLN A N 1
ATOM 3292 C CA . GLN A 1 426 ? 30.642 -4.805 -6.830 1.00 89.62 426 GLN A CA 1
ATOM 3293 C C . GLN A 1 426 ? 29.698 -3.870 -6.083 1.00 89.62 426 GLN A C 1
ATOM 3295 O O . GLN A 1 426 ? 29.354 -4.162 -4.941 1.00 89.62 426 GLN A O 1
ATOM 3300 N N . ILE A 1 427 ? 29.241 -2.797 -6.736 1.00 86.19 427 ILE A N 1
ATOM 3301 C CA . ILE A 1 427 ? 28.251 -1.871 -6.172 1.00 86.19 427 ILE A CA 1
ATOM 3302 C C . ILE A 1 427 ? 26.962 -2.630 -5.858 1.00 86.19 427 ILE A C 1
ATOM 3304 O O . ILE A 1 427 ? 26.540 -2.661 -4.706 1.00 86.19 427 ILE A O 1
ATOM 3308 N N . ARG A 1 428 ? 26.390 -3.346 -6.836 1.00 85.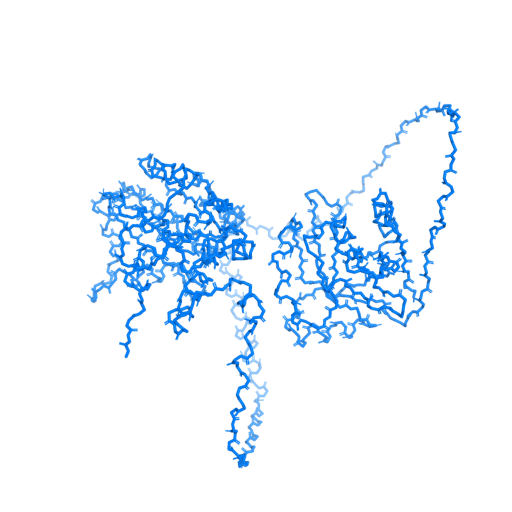75 428 ARG A N 1
ATOM 3309 C CA . ARG A 1 428 ? 25.171 -4.148 -6.636 1.00 85.75 428 ARG A CA 1
ATOM 3310 C C . ARG A 1 428 ? 25.338 -5.195 -5.531 1.00 85.75 428 ARG A C 1
ATOM 3312 O O . ARG A 1 428 ? 24.440 -5.355 -4.709 1.00 85.75 428 ARG A O 1
ATOM 3319 N N . HIS A 1 429 ? 26.458 -5.911 -5.509 1.00 89.94 429 HIS A N 1
ATOM 3320 C CA . HIS A 1 429 ? 26.735 -6.935 -4.504 1.00 89.94 429 HIS A CA 1
ATOM 3321 C C . HIS A 1 429 ? 26.859 -6.332 -3.098 1.00 89.94 429 HIS A C 1
ATOM 3323 O O . HIS A 1 429 ? 26.239 -6.832 -2.161 1.00 89.94 429 HIS A O 1
ATOM 3329 N N . ALA A 1 430 ? 27.591 -5.224 -2.953 1.00 88.44 430 ALA A N 1
ATOM 3330 C CA . ALA A 1 430 ? 27.708 -4.505 -1.689 1.00 88.44 430 ALA A CA 1
ATOM 3331 C C . ALA A 1 430 ? 26.349 -3.956 -1.224 1.00 88.44 430 ALA A C 1
ATOM 3333 O O . ALA A 1 430 ? 25.986 -4.139 -0.065 1.00 88.44 430 ALA A O 1
ATOM 3334 N N . SER A 1 431 ? 25.548 -3.375 -2.126 1.00 86.88 431 SER A N 1
ATOM 3335 C CA . SER A 1 431 ? 24.185 -2.922 -1.822 1.00 86.88 431 SER A CA 1
ATOM 3336 C C . SER A 1 431 ? 23.314 -4.059 -1.272 1.00 86.88 431 SER A C 1
ATOM 3338 O O . SER A 1 431 ? 22.685 -3.891 -0.228 1.00 86.88 431 SER A O 1
ATOM 3340 N N . LEU A 1 432 ? 23.337 -5.238 -1.907 1.00 86.00 432 LEU A N 1
ATOM 3341 C CA . LEU A 1 432 ? 22.579 -6.410 -1.450 1.00 86.00 432 LEU A CA 1
ATOM 3342 C C . LEU A 1 432 ? 23.024 -6.891 -0.061 1.00 86.00 432 LEU A C 1
ATOM 3344 O O . LEU A 1 432 ? 22.180 -7.185 0.785 1.00 86.00 432 LEU A O 1
ATOM 3348 N N . LEU A 1 433 ? 24.333 -6.931 0.210 1.00 88.19 433 LEU A N 1
ATOM 3349 C CA . LEU A 1 433 ? 24.868 -7.317 1.524 1.00 88.19 433 LEU A CA 1
ATOM 3350 C C . LEU A 1 433 ? 24.500 -6.320 2.635 1.00 88.19 433 LEU A C 1
ATOM 3352 O O . LEU A 1 433 ? 24.313 -6.704 3.797 1.00 88.19 433 LEU A O 1
ATOM 3356 N N . LEU A 1 434 ? 24.359 -5.045 2.280 1.00 84.88 434 LEU A N 1
ATOM 3357 C CA . LEU A 1 434 ? 23.873 -3.988 3.165 1.00 84.88 434 LEU A CA 1
ATOM 3358 C C . LEU A 1 434 ? 22.343 -4.009 3.345 1.00 84.88 434 LEU A C 1
ATOM 3360 O O . LEU A 1 434 ? 21.817 -3.236 4.141 1.00 84.88 434 LEU A O 1
ATOM 3364 N N . GLY A 1 435 ? 21.629 -4.914 2.665 1.00 82.81 435 GLY A N 1
ATOM 3365 C CA . GLY A 1 435 ? 20.174 -5.062 2.763 1.00 82.81 435 GLY A CA 1
ATOM 3366 C C . GLY A 1 435 ? 19.380 -4.150 1.824 1.00 82.81 435 GLY A C 1
ATOM 3367 O O . GLY A 1 435 ? 18.168 -4.018 1.983 1.00 82.81 435 GLY A O 1
ATOM 3368 N N . LEU A 1 436 ? 20.034 -3.527 0.842 1.00 80.12 436 LEU A N 1
ATOM 3369 C CA . LEU A 1 436 ? 19.379 -2.732 -0.193 1.00 80.12 436 LEU A CA 1
ATOM 3370 C C . LEU A 1 436 ? 18.933 -3.656 -1.334 1.00 80.12 436 LEU A C 1
ATOM 3372 O O . LEU A 1 436 ? 19.729 -4.432 -1.857 1.00 80.12 436 LEU A O 1
ATOM 3376 N N . GLN A 1 437 ? 17.661 -3.576 -1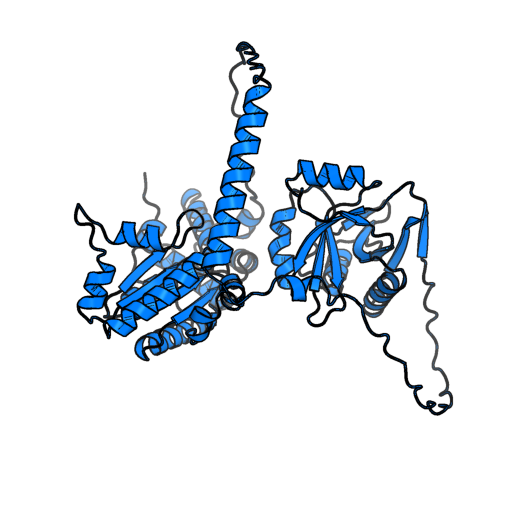.736 1.00 67.88 437 GLN A N 1
ATOM 3377 C CA . GLN A 1 437 ? 17.108 -4.452 -2.784 1.00 67.88 437 GLN A CA 1
ATOM 3378 C C . GLN A 1 437 ? 17.685 -4.166 -4.180 1.00 67.88 437 GLN A C 1
ATOM 3380 O O . GLN A 1 437 ? 17.742 -5.064 -5.017 1.00 67.88 437 GLN A O 1
ATOM 3385 N N . GLU A 1 438 ? 18.145 -2.937 -4.423 1.00 72.56 438 GLU A N 1
ATOM 3386 C CA . GLU A 1 438 ? 18.774 -2.499 -5.669 1.00 72.56 438 GLU A CA 1
ATOM 3387 C C . GLU A 1 438 ? 19.925 -1.521 -5.361 1.00 72.56 438 GLU A C 1
ATOM 3389 O O . GLU A 1 438 ? 19.897 -0.875 -4.307 1.00 72.56 438 GLU A O 1
ATOM 3394 N N . PRO A 1 439 ? 20.938 -1.396 -6.246 1.00 63.97 439 PRO A N 1
ATOM 3395 C CA . PRO A 1 439 ? 21.945 -0.346 -6.150 1.00 63.97 439 PRO A CA 1
ATOM 3396 C C . PRO A 1 439 ? 21.259 1.002 -6.356 1.00 63.97 439 PRO A C 1
ATOM 3398 O O . PRO A 1 439 ? 20.931 1.418 -7.469 1.00 63.97 439 PRO A O 1
ATOM 3401 N N . LEU A 1 440 ? 20.946 1.644 -5.240 1.00 64.19 440 LEU A N 1
ATOM 3402 C CA . LEU A 1 440 ? 20.363 2.965 -5.221 1.00 64.19 440 LEU A CA 1
ATOM 3403 C C . LEU A 1 440 ? 21.519 3.958 -5.271 1.00 64.19 440 LEU A C 1
ATOM 3405 O O . LEU A 1 440 ? 22.217 4.125 -4.273 1.00 64.19 440 LEU A O 1
ATOM 3409 N N . LYS A 1 441 ? 21.643 4.675 -6.399 1.00 64.94 441 LYS A N 1
ATOM 3410 C CA . LYS A 1 441 ? 22.573 5.814 -6.576 1.00 64.94 441 LYS A CA 1
ATOM 3411 C C . LYS A 1 441 ? 22.553 6.809 -5.413 1.00 64.94 441 LYS A C 1
ATOM 3413 O O . LYS A 1 441 ? 23.506 7.524 -5.165 1.00 64.94 441 LYS A O 1
ATOM 3418 N N . VAL A 1 442 ? 21.442 6.824 -4.691 1.00 58.03 442 VAL A N 1
ATOM 3419 C CA . VAL A 1 442 ? 21.154 7.628 -3.510 1.00 58.03 442 VAL A CA 1
ATOM 3420 C C . VAL A 1 442 ? 22.183 7.458 -2.372 1.00 58.03 442 VAL A C 1
ATOM 3422 O O . VAL A 1 442 ? 22.343 8.374 -1.569 1.00 58.03 442 VAL A O 1
ATOM 3425 N N . PHE A 1 443 ? 22.878 6.316 -2.304 1.00 71.25 443 PHE A N 1
ATOM 3426 C CA . PHE A 1 443 ? 23.904 6.027 -1.289 1.00 71.25 443 PHE A CA 1
ATOM 3427 C C . PHE A 1 443 ? 25.340 6.073 -1.835 1.00 71.25 443 PHE A C 1
ATOM 3429 O O . PHE A 1 443 ? 26.282 5.783 -1.097 1.00 71.25 443 PHE A O 1
ATOM 3436 N N . GLU A 1 444 ? 25.514 6.378 -3.121 1.00 77.94 444 GLU A N 1
ATOM 3437 C CA . GLU A 1 444 ? 26.799 6.318 -3.818 1.00 77.94 444 GLU A CA 1
ATOM 3438 C C . GLU A 1 444 ? 27.529 7.668 -3.724 1.00 77.94 444 GLU A C 1
ATOM 3440 O O . GLU A 1 444 ? 26.956 8.728 -3.967 1.00 77.94 444 GLU A O 1
ATOM 3445 N N . GLN A 1 445 ? 28.811 7.635 -3.363 1.00 77.81 445 GLN A N 1
ATOM 3446 C CA . GLN A 1 445 ? 29.722 8.769 -3.449 1.00 77.81 445 GLN A CA 1
ATOM 3447 C C . GLN A 1 445 ? 30.818 8.457 -4.469 1.00 77.81 445 GLN A C 1
ATOM 3449 O O . GLN A 1 445 ? 31.625 7.548 -4.266 1.00 77.81 445 GLN A O 1
ATOM 3454 N N . ASP A 1 446 ? 30.885 9.256 -5.531 1.00 77.25 446 ASP A N 1
ATOM 3455 C CA . ASP A 1 446 ? 31.928 9.136 -6.547 1.00 77.25 446 ASP A CA 1
ATOM 3456 C C . ASP A 1 446 ? 33.277 9.648 -6.015 1.00 77.25 446 ASP A C 1
ATOM 3458 O O . ASP A 1 446 ? 33.417 10.801 -5.594 1.00 77.25 446 ASP A O 1
ATOM 3462 N N . LEU A 1 447 ? 34.295 8.788 -6.051 1.00 72.62 447 LEU A N 1
ATOM 3463 C CA . LEU A 1 447 ? 35.694 9.117 -5.793 1.00 72.62 447 LEU A CA 1
ATOM 3464 C C . LEU A 1 447 ? 36.529 8.932 -7.061 1.00 72.62 447 LEU A C 1
ATOM 3466 O O . LEU A 1 447 ? 36.184 8.188 -7.975 1.00 72.62 447 LEU A O 1
ATOM 3470 N N . VAL A 1 448 ? 37.712 9.550 -7.074 1.00 66.31 448 VAL A N 1
ATOM 3471 C CA . VAL A 1 448 ? 38.682 9.429 -8.180 1.00 66.31 448 VAL A CA 1
ATOM 3472 C C . VAL A 1 448 ? 39.060 7.964 -8.463 1.00 66.31 448 VAL A C 1
ATOM 3474 O O . VAL A 1 448 ? 39.398 7.623 -9.593 1.00 66.31 448 VAL A O 1
ATOM 3477 N N . SER A 1 449 ? 39.002 7.092 -7.451 1.00 73.88 449 SER A N 1
ATOM 3478 C CA . SER A 1 449 ? 39.405 5.682 -7.528 1.00 73.88 449 SER A CA 1
ATOM 3479 C C . SER A 1 449 ? 38.246 4.675 -7.528 1.00 73.88 449 SER A C 1
ATOM 3481 O O . SER A 1 449 ? 38.513 3.476 -7.460 1.00 73.88 449 SER A O 1
ATOM 3483 N N . GLY A 1 450 ? 36.985 5.118 -7.567 1.00 85.00 450 GLY A N 1
ATOM 3484 C CA . GLY A 1 450 ? 35.805 4.245 -7.510 1.00 85.00 450 GLY A CA 1
ATOM 3485 C C . GLY A 1 450 ? 34.631 4.879 -6.764 1.00 85.00 450 GLY A C 1
ATOM 3486 O O . GLY A 1 450 ? 34.656 6.060 -6.451 1.00 85.00 450 GLY A O 1
ATOM 3487 N N . VAL A 1 451 ? 33.613 4.085 -6.458 1.00 82.50 451 VAL A N 1
ATOM 3488 C CA . VAL A 1 451 ? 32.408 4.503 -5.733 1.00 82.50 451 VAL A CA 1
ATOM 3489 C C . VAL A 1 451 ? 32.473 3.999 -4.295 1.00 82.50 451 VAL A C 1
ATOM 3491 O O . VAL A 1 451 ? 32.752 2.824 -4.060 1.00 82.50 451 VAL A O 1
ATOM 3494 N N . GLU A 1 452 ? 32.204 4.860 -3.321 1.00 86.44 452 GLU A N 1
ATOM 3495 C CA . GLU A 1 452 ? 31.956 4.448 -1.937 1.00 86.44 452 GLU A CA 1
ATOM 3496 C C . GLU A 1 452 ? 30.458 4.460 -1.642 1.00 86.44 452 GLU A C 1
ATOM 3498 O O . GLU A 1 452 ? 29.758 5.405 -1.992 1.00 86.44 452 GLU A O 1
ATOM 3503 N N . ILE A 1 453 ? 29.960 3.426 -0.966 1.00 84.31 453 ILE A N 1
ATOM 3504 C CA . ILE A 1 453 ? 28.584 3.391 -0.472 1.00 84.31 453 ILE A CA 1
ATOM 3505 C C . ILE A 1 453 ? 28.580 3.906 0.964 1.00 84.31 453 ILE A C 1
ATOM 3507 O O . ILE A 1 453 ? 29.143 3.273 1.862 1.00 84.31 453 ILE A O 1
ATOM 3511 N N . GLN A 1 454 ? 27.930 5.044 1.191 1.00 85.38 454 GLN A N 1
ATOM 3512 C CA . GLN A 1 454 ? 27.722 5.597 2.527 1.00 85.38 454 GLN A CA 1
ATOM 3513 C C . GLN A 1 454 ? 26.456 4.976 3.121 1.00 85.38 454 GLN A C 1
ATOM 3515 O O . GLN A 1 454 ? 25.350 5.256 2.667 1.00 85.38 454 GLN A O 1
ATOM 3520 N N . PHE A 1 455 ? 26.606 4.106 4.121 1.00 82.44 455 PHE A N 1
ATOM 3521 C CA . PHE A 1 455 ? 25.490 3.276 4.598 1.00 82.44 455 PHE A CA 1
ATOM 3522 C C . PHE A 1 455 ? 25.122 3.494 6.066 1.00 82.44 455 PHE A C 1
ATOM 3524 O O . PHE A 1 455 ? 24.045 3.073 6.475 1.00 82.44 455 PHE A O 1
ATOM 3531 N N . ALA A 1 456 ? 25.986 4.140 6.854 1.00 82.62 456 ALA A N 1
ATOM 3532 C CA . ALA A 1 456 ? 25.734 4.389 8.270 1.00 82.62 456 ALA A CA 1
ATOM 3533 C C . ALA A 1 456 ? 26.100 5.823 8.657 1.00 82.62 456 ALA A C 1
ATOM 3535 O O . ALA A 1 456 ? 27.173 6.323 8.309 1.00 82.62 456 ALA A O 1
ATOM 3536 N N . LEU A 1 457 ? 25.208 6.463 9.417 1.00 83.75 457 LEU A N 1
ATOM 3537 C CA . LEU A 1 457 ? 25.379 7.812 9.947 1.00 83.75 457 LEU A CA 1
ATOM 3538 C C . LEU A 1 457 ? 25.056 7.807 11.453 1.00 83.75 457 LEU A C 1
ATOM 3540 O O . LEU A 1 457 ? 23.895 7.767 11.881 1.00 83.75 457 LEU A O 1
ATOM 3544 N N . GLU A 1 458 ? 26.097 7.810 12.280 1.00 87.44 458 GLU A N 1
ATOM 3545 C CA . GLU A 1 458 ? 26.009 7.455 13.698 1.00 87.44 458 GLU A CA 1
ATOM 3546 C C . GLU A 1 458 ? 26.343 8.616 14.633 1.00 87.44 458 GLU A C 1
ATOM 3548 O O . GLU A 1 458 ? 27.136 9.510 14.322 1.00 87.44 458 GLU A O 1
ATOM 3553 N N . ARG A 1 459 ? 25.705 8.605 15.812 1.00 86.38 459 ARG A N 1
ATOM 3554 C CA . ARG A 1 459 ? 25.996 9.567 16.891 1.00 86.38 459 ARG A CA 1
ATOM 3555 C C . ARG A 1 459 ? 27.211 9.151 17.709 1.00 86.38 459 ARG A C 1
ATOM 3557 O O . ARG A 1 459 ? 27.900 10.018 18.240 1.00 86.38 459 ARG A O 1
ATOM 3564 N N . SER A 1 460 ? 27.468 7.848 17.819 1.00 88.69 460 SER A N 1
ATOM 3565 C CA . SER A 1 460 ? 28.571 7.312 18.605 1.00 88.69 460 SER A CA 1
ATOM 3566 C C . SER A 1 460 ? 29.595 6.601 17.722 1.00 88.69 460 SER A C 1
ATOM 3568 O O . SER A 1 460 ? 29.278 6.005 16.691 1.00 88.69 460 SER A O 1
ATOM 3570 N N . ARG A 1 461 ? 30.857 6.659 18.155 1.00 90.00 461 ARG A N 1
ATOM 3571 C CA . ARG A 1 461 ? 31.960 5.942 17.508 1.00 90.00 461 ARG A CA 1
ATOM 3572 C C . ARG A 1 461 ? 31.745 4.432 17.554 1.00 90.00 461 ARG A C 1
ATOM 3574 O O . ARG A 1 461 ? 32.132 3.733 16.625 1.00 90.00 461 ARG A O 1
ATOM 3581 N N . GLU A 1 462 ? 31.207 3.941 18.665 1.00 89.94 462 GLU A N 1
ATOM 3582 C CA . GLU A 1 462 ? 31.012 2.515 18.901 1.00 89.94 462 GLU A CA 1
ATOM 3583 C C . GLU A 1 462 ? 29.958 1.945 17.953 1.00 89.94 462 GLU A C 1
ATOM 3585 O O . GLU A 1 462 ? 30.222 0.929 17.317 1.00 89.94 462 GLU A O 1
ATOM 3590 N N . ASP A 1 463 ? 28.844 2.653 17.753 1.00 87.88 463 ASP A N 1
ATOM 3591 C CA . ASP A 1 463 ? 27.801 2.248 16.804 1.00 87.88 463 ASP A CA 1
ATOM 3592 C C . ASP A 1 463 ? 28.342 2.205 15.371 1.00 87.88 463 ASP A C 1
ATOM 3594 O O . ASP A 1 463 ? 28.159 1.210 14.671 1.00 87.88 463 ASP A O 1
ATOM 3598 N N . ALA A 1 464 ? 29.113 3.220 14.960 1.00 88.94 464 ALA A N 1
ATOM 3599 C CA . ALA A 1 464 ? 29.735 3.244 13.633 1.00 88.94 464 ALA A CA 1
ATOM 3600 C C . ALA A 1 464 ? 30.710 2.079 13.425 1.00 88.94 464 ALA A C 1
ATOM 3602 O O . ALA A 1 464 ? 30.722 1.443 12.370 1.00 88.94 464 ALA A O 1
ATOM 3603 N N . LEU A 1 465 ? 31.519 1.770 14.442 1.00 90.25 465 LEU A N 1
ATOM 3604 C CA . LEU A 1 465 ? 32.430 0.629 14.400 1.00 90.25 465 LEU A CA 1
ATOM 3605 C C . LEU A 1 465 ? 31.671 -0.700 14.388 1.00 90.25 465 LEU A C 1
ATOM 3607 O O . LEU A 1 465 ? 32.089 -1.613 13.684 1.00 90.25 465 LEU A O 1
ATOM 3611 N N . ASN A 1 466 ? 30.564 -0.819 15.120 1.00 89.75 466 ASN A N 1
ATOM 3612 C CA . ASN A 1 466 ? 29.728 -2.018 15.131 1.00 89.75 466 ASN A CA 1
ATOM 3613 C C . ASN A 1 466 ? 29.099 -2.278 13.757 1.00 89.75 466 ASN A C 1
ATOM 3615 O O . ASN A 1 466 ? 29.180 -3.403 13.263 1.00 89.75 466 ASN A O 1
ATOM 3619 N N . GLN A 1 467 ? 28.565 -1.237 13.112 1.00 88.75 467 GLN A N 1
ATOM 3620 C CA . GLN A 1 467 ? 28.051 -1.305 11.741 1.00 88.75 467 GLN A CA 1
ATOM 3621 C C . GLN A 1 467 ? 29.149 -1.713 10.750 1.00 88.75 467 GLN A C 1
ATOM 3623 O O . GLN A 1 467 ? 28.950 -2.617 9.937 1.00 88.75 467 GLN A O 1
ATOM 3628 N N . CYS A 1 468 ? 30.344 -1.119 10.856 1.00 90.12 468 CYS A N 1
ATOM 3629 C CA . CYS A 1 468 ? 31.470 -1.517 10.012 1.00 90.12 468 CYS A CA 1
ATOM 3630 C C . CYS A 1 468 ? 31.921 -2.959 10.254 1.00 90.12 468 CYS A C 1
ATOM 3632 O O . CYS A 1 468 ? 32.162 -3.681 9.294 1.00 90.12 468 CYS A O 1
ATOM 3634 N N . MET A 1 469 ? 31.975 -3.420 11.505 1.00 90.94 469 MET A N 1
ATOM 3635 C CA . MET A 1 469 ? 32.290 -4.818 11.809 1.00 90.94 469 MET A CA 1
ATOM 3636 C C . MET A 1 469 ? 31.235 -5.776 11.243 1.00 90.94 469 MET A C 1
ATOM 3638 O O . MET A 1 469 ? 31.567 -6.895 10.855 1.00 90.94 469 MET A O 1
ATOM 3642 N N . GLU A 1 470 ? 29.960 -5.378 11.191 1.00 90.38 470 GLU A N 1
ATOM 3643 C CA . GLU A 1 470 ? 28.920 -6.171 10.531 1.00 90.38 470 GLU A CA 1
ATOM 3644 C C . GLU A 1 470 ? 29.124 -6.222 9.009 1.00 90.38 470 GLU A C 1
ATOM 3646 O O . GLU A 1 470 ? 29.006 -7.294 8.413 1.00 90.38 470 GLU A O 1
ATOM 3651 N N . ALA A 1 471 ? 29.490 -5.100 8.387 1.00 89.88 471 ALA A N 1
ATOM 3652 C CA . ALA A 1 471 ? 29.836 -5.041 6.969 1.00 89.88 471 ALA A CA 1
ATOM 3653 C C . ALA A 1 471 ? 31.075 -5.899 6.637 1.00 89.88 471 ALA A C 1
ATOM 3655 O O . ALA A 1 471 ? 31.064 -6.674 5.679 1.00 89.88 471 ALA A O 1
ATOM 3656 N N . GLU A 1 472 ? 32.111 -5.844 7.473 1.00 91.38 472 GLU A N 1
ATOM 3657 C CA . GLU A 1 472 ? 33.329 -6.650 7.335 1.00 91.38 472 GLU A CA 1
ATOM 3658 C C . GLU A 1 472 ? 33.058 -8.149 7.480 1.00 91.38 472 GLU A C 1
ATOM 3660 O O . GLU A 1 472 ? 33.580 -8.950 6.704 1.00 91.38 472 GLU A O 1
ATOM 3665 N N . LYS A 1 473 ? 32.175 -8.553 8.406 1.00 92.94 473 LYS A N 1
ATOM 3666 C CA . LYS A 1 473 ? 31.722 -9.954 8.525 1.00 92.94 473 LYS A CA 1
ATOM 3667 C C . LYS A 1 473 ? 31.045 -10.468 7.254 1.00 92.94 473 LYS A C 1
ATOM 3669 O O . LYS A 1 473 ? 31.037 -11.674 7.020 1.00 92.94 473 LYS A O 1
ATOM 3674 N N . LYS A 1 474 ? 30.490 -9.568 6.441 1.00 91.94 474 LYS A N 1
ATOM 3675 C CA . LYS A 1 474 ? 29.890 -9.865 5.134 1.00 91.94 474 LYS A CA 1
ATOM 3676 C C . LYS A 1 474 ? 30.908 -9.795 3.983 1.00 91.94 474 LYS A C 1
ATOM 3678 O O . LYS A 1 474 ? 30.521 -9.931 2.828 1.00 91.94 474 LYS A O 1
ATOM 3683 N N . GLY A 1 475 ? 32.198 -9.612 4.277 1.00 90.81 475 GLY A N 1
ATOM 3684 C CA . GLY A 1 475 ? 33.282 -9.595 3.291 1.00 90.81 475 GLY A CA 1
ATOM 3685 C C . GLY A 1 475 ? 33.515 -8.240 2.617 1.00 90.81 475 GLY A C 1
ATOM 3686 O O . GLY A 1 475 ? 34.164 -8.192 1.575 1.00 90.81 475 GLY A O 1
ATOM 3687 N N . MET A 1 476 ? 32.989 -7.147 3.176 1.00 91.44 476 MET A N 1
ATOM 3688 C CA . MET A 1 476 ? 33.173 -5.795 2.640 1.00 91.44 476 MET A CA 1
ATOM 3689 C C . MET A 1 476 ? 34.320 -5.063 3.347 1.00 91.44 476 MET A C 1
ATOM 3691 O O . MET A 1 476 ? 34.518 -5.230 4.547 1.00 91.44 476 MET A O 1
ATOM 3695 N N . SER A 1 477 ? 35.061 -4.219 2.625 1.00 90.56 477 SER A N 1
ATOM 3696 C CA . SER A 1 477 ? 36.000 -3.282 3.255 1.00 90.56 477 SER A CA 1
ATOM 3697 C C . SER A 1 477 ? 35.218 -2.074 3.758 1.00 90.56 477 SER A C 1
ATOM 3699 O O . SER A 1 477 ? 34.542 -1.422 2.963 1.00 90.56 477 SER A O 1
ATOM 3701 N N . CYS A 1 478 ? 35.270 -1.821 5.068 1.00 91.31 478 CYS A N 1
ATOM 3702 C CA . CYS A 1 478 ? 34.561 -0.717 5.700 1.00 91.31 478 CYS A CA 1
ATOM 3703 C C . CYS A 1 478 ? 35.534 0.282 6.319 1.00 91.31 478 CYS A C 1
ATOM 3705 O O . CYS A 1 478 ? 36.520 -0.103 6.948 1.00 91.31 478 CYS A O 1
ATOM 3707 N N . ALA A 1 479 ? 35.228 1.568 6.189 1.00 90.88 479 ALA A N 1
ATOM 3708 C CA . ALA A 1 479 ? 35.938 2.643 6.860 1.00 90.88 479 ALA A CA 1
ATOM 3709 C C . ALA A 1 479 ? 34.961 3.488 7.678 1.00 90.88 479 ALA A C 1
ATOM 3711 O O . ALA A 1 479 ? 33.817 3.709 7.284 1.00 90.88 479 ALA A O 1
ATOM 3712 N N . VAL A 1 480 ? 35.428 3.996 8.821 1.00 89.75 480 VAL A N 1
ATOM 3713 C CA . VAL A 1 480 ? 34.682 4.988 9.603 1.00 89.75 480 VAL A CA 1
ATOM 3714 C C . VAL A 1 480 ? 35.394 6.324 9.482 1.00 89.75 480 VAL A C 1
ATOM 3716 O O . VAL A 1 480 ? 36.568 6.443 9.825 1.00 89.75 480 VAL A O 1
ATOM 3719 N N . THR A 1 481 ? 34.682 7.359 9.052 1.00 87.19 481 THR A N 1
ATOM 3720 C CA . THR A 1 481 ? 35.187 8.732 9.119 1.00 87.19 481 THR A CA 1
ATOM 3721 C C . THR A 1 481 ? 34.569 9.444 10.313 1.00 87.19 481 THR A C 1
ATOM 3723 O O . THR A 1 481 ? 33.349 9.571 10.395 1.00 87.19 481 THR A O 1
ATOM 3726 N N . GLN A 1 482 ? 35.418 9.903 11.230 1.00 89.38 482 GLN A N 1
ATOM 3727 C CA . GLN A 1 482 ? 35.068 10.783 12.334 1.00 89.38 482 GLN A CA 1
ATOM 3728 C C . GLN A 1 482 ? 35.273 12.242 11.927 1.00 89.38 482 GLN A C 1
ATOM 3730 O O . GLN A 1 482 ? 36.357 12.638 11.487 1.00 89.38 482 GLN A O 1
ATOM 3735 N N . TYR A 1 483 ? 34.244 13.040 12.155 1.00 83.06 483 TYR A N 1
ATOM 3736 C CA . TYR A 1 483 ? 34.265 14.483 12.026 1.00 83.06 483 TYR A CA 1
ATOM 3737 C C . TYR A 1 483 ? 34.462 15.113 13.400 1.00 83.06 483 TYR A C 1
ATOM 3739 O O . TYR A 1 483 ? 33.746 14.777 14.345 1.00 83.06 483 TYR A O 1
ATOM 3747 N N . GLU A 1 484 ? 35.501 15.939 13.507 1.00 78.38 484 GLU A N 1
ATOM 3748 C CA . GLU A 1 484 ? 35.884 16.667 14.726 1.00 78.38 484 GLU A CA 1
ATOM 3749 C C . GLU A 1 484 ? 35.509 18.137 14.629 1.00 78.38 484 GLU A C 1
ATOM 3751 O O . GLU A 1 484 ? 35.788 18.724 13.552 1.00 78.38 484 GLU A O 1
#

Solvent-accessible surface area (backbone atoms only — not comparable to full-atom values): 28149 Å² total; per-residue (Å²): 137,80,80,58,56,61,61,63,36,72,72,46,92,79,71,91,81,46,73,73,56,47,55,51,49,53,50,51,51,50,42,56,74,70,65,49,46,24,37,36,42,26,30,59,88,50,45,46,62,68,62,53,51,53,52,50,56,75,73,46,99,56,54,70,48,81,46,71,50,42,83,89,49,55,58,69,57,56,52,50,63,77,36,48,84,76,94,57,93,65,54,42,65,62,51,47,30,64,70,46,41,53,36,41,38,37,30,35,48,39,49,41,58,48,74,68,41,45,55,49,52,41,50,47,52,52,51,22,59,75,50,67,15,52,59,26,37,42,38,28,28,37,68,66,34,60,62,56,36,69,33,81,92,30,44,73,45,41,74,45,50,61,62,77,46,69,60,74,66,42,50,75,68,53,39,52,52,50,52,34,52,55,27,49,59,38,75,40,63,65,66,50,50,74,46,56,62,61,47,44,61,73,28,66,25,29,50,43,50,37,49,52,54,52,51,55,48,52,56,48,23,67,73,68,78,43,75,42,58,43,64,71,57,69,74,58,62,84,70,89,74,76,69,87,78,85,76,81,79,88,76,92,78,85,88,78,85,81,82,77,81,75,60,78,62,59,61,54,56,52,52,53,51,53,52,50,53,52,51,51,50,54,51,51,51,53,69,76,46,80,84,69,68,70,71,66,76,74,70,72,84,75,84,80,85,81,85,83,82,87,81,84,88,79,84,90,79,81,88,76,87,80,71,91,74,79,77,76,80,72,90,54,68,45,78,45,81,48,96,68,23,38,18,27,32,39,78,47,77,23,75,39,69,67,58,46,61,73,50,48,76,80,53,66,84,65,85,50,49,40,41,38,37,77,46,94,50,92,76,46,35,31,36,36,30,40,42,80,20,65,28,68,65,54,34,52,51,50,23,54,77,68,76,37,69,90,44,52,77,43,75,36,37,20,38,23,34,37,52,73,29,79,46,73,66,53,44,37,51,52,26,44,77,74,70,35,96,57,67,56,71,50,30,55,42,88,48,99,80,25,34,29,39,45,60,38,62,20,81,42,70,66,59,30,49,50,54,33,52,54,43,38,77,72,75,42,56,54,41,36,40,38,42,77